Protein AF-0000000078806078 (afdb_homodimer)

Organism: NCBI:txid518634

Secondary structure (DSSP, 8-state):
---EEEEE--SHHHHHHHHHHHHTT-EEEEE-SSSTTHHHHHHTT-EE-SSHHHHHHT--SEEEE-S-GGGHHHHHHHHHHHHHT-TTPEEEE--S-HHHHHHHHHHTT-GGGB-EEEE----S--SGGG--GGGGTT-EEEEE--TT--HHHHHHHHHIIIIII--EEEEE-HHHHHHHHIIIIIHHHHHHHHHHHHHHT-TTHHHHHHH--HHHHHHHGGGGS-HHHHHHHHHHTHHHHHHHHHHHHHHHHHHHHHHHHT-HHHHHHHHHTTHHHHHHHHHHHHHHHTTTS---EEEEE--SSSHHHHHHHHHHTTEEEEEEEETTEEEEEE----/---EEEEE--SHHHHHHHHHHHHTT-EEEEE-SSSTTHHHHHHTT-EE-SSHHHHHHT--SEEEE-S-GGGHHHHHHHHHHHHHT-TTPEEEE--S-HHHHHHHHHHTT-GGGB-EEEE----S--SGGG--GGGGTT-EEEEE--TT--HHHHHHHHHIIIIII--EEEEE-HHHHHHHHIIIIIHHHHHHHHHHHHHHT-TTHHHHHHH--HHHHHHHGGGGS-HHHHHHHHHHTHHHHHHHHHHHHHHHHHHHHHHHHT-HHHHHHHHHTTHHHHHHHHHHHHHHHTTTS---EEEEE--SSSHHHHHHHHHHTTEEEEEEEETTEEEEEE----

InterPro domains:
  IPR003099 Prephenate dehydrogenase [PS51176] (3-289)
  IPR008927 6-phosphogluconate dehydrogenase-like, C-terminal domain superfamily [SSF48179] (173-280)
  IPR036291 NAD(P)-binding domain superfamily [SSF51735] (5-160)
  IPR046825 Prephenate dehydrogenase, dimerization domain [PF20463] (175-272)
  IPR046826 Prephenate dehydrogenase, nucleotide-binding domain [PF02153] (18-170)
  IPR050812 Prephenate/Arogenate Dehydrogenase [PTHR21363] (2-280)

Sequence (676 aa):
MVNTVGIIGLGLIGGSLARRLAERGIRVVAWNHRPHPYAQAEADGIFCKSTLAELMDAEPDVVVLCNPLKAMPAMLDSLAPLMVEHPRTTITDVGSVKGMVREQVEAAGLGECYVGAHPMAGNELSGWQAADPHLYDDALWAVTVDSATNYQRFLDVAALITKGVGNRLIVLDDETHDKAAAMISHMPHVVSTALINELSAYPDRNIAAALAAGCWRDMTRVALTDPNRTRAMVEEDALNVEALLRRMAKRLTDMADQLHDGDETDVIRFFAEGNPFRQYKSALTHASDGAAESLPERELTVPESGWQQTLLFSARRGEAIIGFVNPRQAIIQLRPAMMVNTVGIIGLGLIGGSLARRLAERGIRVVAWNHRPHPYAQAEADGIFCKSTLAELMDAEPDVVVLCNPLKAMPAMLDSLAPLMVEHPRTTITDVGSVKGMVREQVEAAGLGECYVGAHPMAGNELSGWQAADPHLYDDALWAVTVDSATNYQRFLDVAALITKGVGNRLIVLDDETHDKAAAMISHMPHVVSTALINELSAYPDRNIAAALAAGCWRDMTRVALTDPNRTRAMVEEDALNVEALLRRMAKRLTDMADQLHDGDETDVIRFFAEGNPFRQYKSALTHASDGAAESLPERELTVPESGWQQTLLFSARRGEAIIGFVNPRQAIIQLRPAM

Solvent-accessible surface area (backbone atoms only — not comparable to full-atom values): 34121 Å² total; per-residue (Å²): 136,64,60,30,37,28,36,36,22,50,27,31,70,29,26,11,49,49,45,35,25,27,75,65,70,33,46,34,33,30,34,48,96,62,68,80,53,44,68,61,38,43,72,60,58,34,45,69,33,94,40,70,66,58,40,54,70,67,59,26,44,36,35,36,43,40,58,58,74,88,51,41,61,62,51,41,60,66,43,41,71,56,42,71,79,39,77,78,36,26,38,36,34,51,51,86,48,45,51,66,50,50,52,47,37,42,73,48,69,43,45,75,42,41,36,47,30,25,58,51,54,83,70,81,68,62,36,43,88,55,34,38,45,70,56,48,64,81,24,46,26,46,31,33,52,60,94,74,44,40,66,68,49,45,49,50,54,48,35,38,38,25,64,48,62,55,22,35,32,34,40,36,38,32,66,62,45,36,48,30,42,22,65,34,41,45,37,50,45,52,52,16,36,51,50,42,30,53,43,55,71,36,91,61,32,30,43,27,61,68,56,44,42,70,64,34,48,38,40,35,51,70,47,62,34,63,45,68,59,51,49,50,57,35,62,73,44,31,70,53,28,27,56,50,29,44,51,50,18,47,53,33,39,50,49,24,50,30,55,73,68,63,39,62,66,62,50,52,48,59,58,49,54,24,45,54,48,47,52,33,52,53,49,47,53,50,54,58,69,54,53,84,53,75,70,54,69,49,77,42,79,46,50,94,70,65,36,67,60,54,41,30,52,40,20,56,65,23,32,31,37,54,44,62,84,44,99,47,28,35,32,30,36,54,46,80,55,106,135,65,60,30,37,29,36,36,22,51,28,30,70,29,27,12,48,48,43,34,25,28,74,64,71,33,46,35,33,28,32,48,96,61,68,81,54,43,69,62,38,43,73,60,58,35,46,71,34,95,39,70,67,59,40,55,72,68,59,28,43,36,35,37,42,40,57,58,74,87,50,40,62,64,50,42,58,65,42,41,72,57,42,72,78,38,76,78,36,25,38,34,33,49,51,86,48,45,51,66,49,50,53,49,37,43,74,47,70,43,46,73,40,40,37,46,30,25,60,52,53,84,72,80,68,64,36,42,89,57,34,40,46,70,60,47,65,81,26,46,25,46,31,31,50,59,96,73,44,40,65,67,48,46,50,50,53,50,36,37,39,26,65,48,61,54,22,35,34,35,41,33,37,33,66,61,44,36,48,30,40,23,66,36,41,45,38,49,45,52,53,16,36,50,51,41,29,53,43,55,70,36,93,60,31,31,43,28,60,68,57,43,42,70,65,35,50,39,38,34,50,70,46,62,33,62,46,68,59,52,48,50,57,37,61,72,44,32,71,54,27,27,56,50,28,44,52,51,18,48,53,32,39,53,50,22,50,31,56,73,70,64,38,61,67,61,48,53,48,59,59,49,54,24,46,56,49,47,52,31,53,53,49,46,53,51,54,56,70,53,47,87,52,74,70,54,69,47,78,41,80,46,52,95,69,65,35,67,60,54,41,30,52,39,19,58,64,24,32,31,36,54,44,60,84,45,99,46,29,34,32,30,36,55,46,80,53,106

Foldseek 3Di:
DFAEEEEEAQKQVRVLLLLLLVVLPHAYEYEYPDCVCVVVSVVSVHHYDDDPLVSCVVQGQEYEYEDDPVCLLVVLLRCLVSCVVRVNYAYEYADQADVVNLVSNVVSVNNARYKYKHWPFDDQDMTNVNHHNCSQVQIEMEIADDPRHDLVSVQSVQCCAQPRNVYWYFYYHRVVSLLVSLVPPLLLLVVLLVVVVVLVVDPVSVVVVVPDDDVNCVSNVSVPHDVVVSVVSCVSSVVSNVVVNVVVVVLVVVLVVCVVVVPPVVVVCSVCVCVVVVVQVVQQVVVVVVPPDAADKDKDFQDPPPSSVVRNVCVVQQWIFNAAPDSGITIIGHGRDD/DFAEEEEEAQKQVRVLLLLLLVVLPHAYEYEYPDCVCVVVSVVSVHHYDDDPLVSCVVQGQEYEYEDDPVCLLVVLLRCLVSCVVRVNYAYEYADQADPVNLVSNVVSVNNARYKYKHWPFDDQDMTNVNHHNCSQVQIEMEIADDPRHDLVSVQSVQCCAQPRNVYWYFYYHRVVSLLVSLVPPLLLLVVLLVVVVVLVVDPVSVVVVVPDDDVNCVSNVSVPHDVVVSVVSCVSSVVSNVVVNVVVVVLVVVLVVCVVVVPPVVNVCSVCVCVVVVVQVVQQVVVVVVPVDAADKDKDFQDPPPSSVVRNVCVVQQWIFNAAPDSGITIIGHGRDD

pLDDT: mean 95.49, std 6.5, range [48.84, 98.94]

Structure (mmCIF, N/CA/C/O backbone):
data_AF-0000000078806078-model_v1
#
loop_
_entity.id
_entity.type
_entity.pdbx_description
1 polymer 'Prephenate dehydrogenase'
#
loop_
_atom_site.group_PDB
_atom_site.id
_atom_site.type_symbol
_atom_site.label_atom_id
_atom_site.label_alt_id
_atom_site.label_comp_id
_atom_site.label_asym_id
_atom_site.label_entity_id
_atom_site.label_seq_id
_atom_site.pdbx_PDB_ins_code
_atom_site.Cartn_x
_atom_site.Cartn_y
_atom_site.Cartn_z
_atom_site.occupancy
_atom_site.B_iso_or_equiv
_atom_site.auth_seq_id
_atom_site.auth_comp_id
_atom_site.auth_asym_id
_atom_site.auth_atom_id
_atom_site.pdbx_PDB_model_num
ATOM 1 N N . MET A 1 1 ? -8.93 38.906 4.543 1 69.75 1 MET A N 1
ATOM 2 C CA . MET A 1 1 ? -8.328 38.688 3.232 1 69.75 1 MET A CA 1
ATOM 3 C C . MET A 1 1 ? -6.816 38.531 3.346 1 69.75 1 MET A C 1
ATOM 5 O O . MET A 1 1 ? -6.195 39.125 4.23 1 69.75 1 MET A O 1
ATOM 9 N N . VAL A 1 2 ? -6.27 37.438 2.75 1 86.44 2 VAL A N 1
ATOM 10 C CA . VAL A 1 2 ? -4.828 37.219 2.686 1 86.44 2 VAL A CA 1
ATOM 11 C C . VAL A 1 2 ? -4.289 37.75 1.358 1 86.44 2 VAL A C 1
ATOM 13 O O . VAL A 1 2 ? -4.609 37.219 0.294 1 86.44 2 VAL A O 1
ATOM 16 N N . ASN A 1 3 ? -3.521 38.875 1.432 1 93.44 3 ASN A N 1
ATOM 17 C CA . ASN A 1 3 ? -3.02 39.531 0.231 1 93.44 3 ASN A CA 1
ATOM 18 C C . ASN A 1 3 ? -1.561 39.156 -0.037 1 93.44 3 ASN A C 1
ATOM 20 O O . ASN A 1 3 ? -1.162 39 -1.188 1 93.44 3 ASN A O 1
ATOM 24 N N . THR A 1 4 ? -0.822 39.125 0.953 1 98.19 4 THR A N 1
ATOM 25 C CA . THR A 1 4 ? 0.595 38.781 0.856 1 98.19 4 THR A CA 1
ATOM 26 C C . THR A 1 4 ? 0.943 37.625 1.777 1 98.19 4 THR A C 1
ATOM 28 O O . THR A 1 4 ? 0.6 37.625 2.961 1 98.19 4 THR A O 1
ATOM 31 N N . VAL A 1 5 ? 1.578 36.594 1.198 1 98.88 5 VAL A N 1
ATOM 32 C CA . VAL A 1 5 ? 1.962 35.438 1.972 1 98.88 5 VAL A CA 1
ATOM 33 C C . VAL A 1 5 ? 3.48 35.281 1.944 1 98.88 5 VAL A C 1
ATOM 35 O O . VAL A 1 5 ? 4.102 35.375 0.884 1 98.88 5 VAL A O 1
ATOM 38 N N . GLY A 1 6 ? 4.086 35.188 3.09 1 98.81 6 GLY A N 1
ATOM 39 C CA . GLY A 1 6 ? 5.488 34.812 3.205 1 98.81 6 GLY A CA 1
ATOM 40 C C . GLY A 1 6 ? 5.699 33.312 3.326 1 98.81 6 GLY A C 1
ATOM 41 O O . GLY A 1 6 ? 5.008 32.625 4.098 1 98.81 6 GLY A O 1
ATOM 42 N N . ILE A 1 7 ? 6.637 32.781 2.545 1 98.88 7 ILE A N 1
ATOM 43 C CA . ILE A 1 7 ? 6.957 31.359 2.607 1 98.88 7 ILE A CA 1
ATOM 44 C C . ILE A 1 7 ? 8.43 31.172 2.984 1 98.88 7 ILE A C 1
ATOM 46 O O . ILE A 1 7 ? 9.312 31.719 2.318 1 98.88 7 ILE A O 1
ATOM 50 N N . ILE A 1 8 ? 8.648 30.453 4.016 1 98.69 8 ILE A N 1
ATOM 51 C CA . ILE A 1 8 ? 10.008 30.141 4.434 1 98.69 8 ILE A CA 1
ATOM 52 C C . ILE A 1 8 ? 10.312 28.672 4.109 1 98.69 8 ILE A C 1
ATOM 54 O O . ILE A 1 8 ? 9.812 27.766 4.781 1 98.69 8 ILE A O 1
ATOM 58 N N . GLY A 1 9 ? 11.156 28.453 3.154 1 98.19 9 GLY A N 1
ATOM 59 C CA . GLY A 1 9 ? 11.477 27.125 2.666 1 98.19 9 GLY A CA 1
ATOM 60 C C . GLY A 1 9 ? 10.789 26.797 1.354 1 98.19 9 GLY A C 1
ATOM 61 O O . GLY A 1 9 ? 9.57 26.688 1.299 1 98.19 9 GLY A O 1
ATOM 62 N N . LEU A 1 10 ? 11.617 26.625 0.344 1 98.25 10 LEU A N 1
ATOM 63 C CA . LEU A 1 10 ? 11.117 26.312 -0.99 1 98.25 10 LEU A CA 1
ATOM 64 C C . LEU A 1 10 ? 11.469 24.891 -1.392 1 98.25 10 LEU A C 1
ATOM 66 O O . LEU A 1 10 ? 12.078 24.672 -2.443 1 98.25 10 LEU A O 1
ATOM 70 N N . GLY A 1 11 ? 11.062 23.938 -0.568 1 96.31 11 GLY A N 1
ATOM 71 C CA . GLY A 1 11 ? 11.102 22.531 -0.921 1 96.31 11 GLY A CA 1
ATOM 72 C C . GLY A 1 11 ? 9.859 22.062 -1.66 1 96.31 11 GLY A C 1
ATOM 73 O O . GLY A 1 11 ? 9.211 22.859 -2.357 1 96.31 11 GLY A O 1
ATOM 74 N N . LEU A 1 12 ? 9.555 20.828 -1.534 1 95.38 12 LEU A N 1
ATOM 75 C CA . LEU A 1 12 ? 8.391 20.281 -2.219 1 95.38 12 LEU A CA 1
ATOM 76 C C . LEU A 1 12 ? 7.109 20.969 -1.753 1 95.38 12 LEU A C 1
ATOM 78 O O . LEU A 1 12 ? 6.359 21.5 -2.566 1 95.38 12 LEU A O 1
ATOM 82 N N . ILE A 1 13 ? 6.887 20.969 -0.415 1 96.75 13 ILE A N 1
ATOM 83 C CA . ILE A 1 13 ? 5.641 21.484 0.146 1 96.75 13 ILE A CA 1
ATOM 84 C C . ILE A 1 13 ? 5.598 23 0.001 1 96.75 13 ILE A C 1
ATOM 86 O O . ILE A 1 13 ? 4.648 23.562 -0.564 1 96.75 13 ILE A O 1
ATOM 90 N N . GLY A 1 14 ? 6.68 23.656 0.417 1 98.25 14 GLY A N 1
ATOM 91 C CA . GLY A 1 14 ? 6.723 25.109 0.353 1 98.25 14 GLY A CA 1
ATOM 92 C C . GLY A 1 14 ? 6.758 25.641 -1.067 1 98.25 14 GLY A C 1
ATOM 93 O O . GLY A 1 14 ? 6.121 26.656 -1.372 1 98.25 14 GLY A O 1
ATOM 94 N N . GLY A 1 15 ? 7.527 24.953 -1.888 1 98.56 15 GLY A N 1
ATOM 95 C CA . GLY A 1 15 ? 7.57 25.344 -3.287 1 98.56 15 GLY A CA 1
ATOM 96 C C . GLY A 1 15 ? 6.246 25.172 -4 1 98.56 15 GLY A C 1
ATOM 97 O O . GLY A 1 15 ? 5.828 26.031 -4.773 1 98.56 15 GLY A O 1
ATOM 98 N N . SER A 1 16 ? 5.574 24.094 -3.742 1 98.69 16 SER A N 1
ATOM 99 C CA . SER A 1 16 ? 4.262 23.859 -4.332 1 98.69 16 SER A CA 1
ATOM 100 C C . SER A 1 16 ? 3.25 24.891 -3.871 1 98.69 16 SER A C 1
ATOM 102 O O . SER A 1 16 ? 2.441 25.375 -4.668 1 98.69 16 SER A O 1
ATOM 104 N N . LEU A 1 17 ? 3.34 25.219 -2.639 1 98.69 17 LEU A N 1
ATOM 105 C CA . LEU A 1 17 ? 2.441 26.219 -2.07 1 98.69 17 LEU A CA 1
ATOM 106 C C . LEU A 1 17 ? 2.691 27.594 -2.691 1 98.69 17 LEU A C 1
ATOM 108 O O . LEU A 1 17 ? 1.747 28.297 -3.068 1 98.69 17 LEU A O 1
ATOM 112 N N . ALA A 1 18 ? 3.932 27.969 -2.793 1 98.81 18 ALA A N 1
ATOM 113 C CA . ALA A 1 18 ? 4.309 29.25 -3.385 1 98.81 18 ALA A CA 1
ATOM 114 C C . ALA A 1 18 ? 3.777 29.375 -4.809 1 98.81 18 ALA A C 1
ATOM 116 O O . ALA A 1 18 ? 3.166 30.391 -5.164 1 98.81 18 ALA A O 1
ATOM 117 N N . ARG A 1 19 ? 3.975 28.344 -5.535 1 98.62 19 ARG A N 1
ATOM 118 C CA . ARG A 1 19 ? 3.52 28.344 -6.922 1 98.62 19 ARG A CA 1
ATOM 119 C C . ARG A 1 19 ? 1.999 28.422 -7 1 98.62 19 ARG A C 1
ATOM 121 O O . ARG A 1 19 ? 1.449 29.156 -7.82 1 98.62 19 ARG A O 1
ATOM 128 N N . ARG A 1 20 ? 1.327 27.641 -6.164 1 98.44 20 ARG A N 1
ATOM 129 C CA . ARG A 1 20 ? -0.131 27.625 -6.141 1 98.44 20 ARG A CA 1
ATOM 130 C C . ARG A 1 20 ? -0.693 29 -5.832 1 98.44 20 ARG A C 1
ATOM 132 O O . ARG A 1 20 ? -1.618 29.469 -6.504 1 98.44 20 ARG A O 1
ATOM 139 N N . LEU A 1 21 ? -0.176 29.625 -4.887 1 98.62 21 LEU A N 1
ATOM 140 C CA . LEU A 1 21 ? -0.633 30.953 -4.473 1 98.62 21 LEU A CA 1
ATOM 141 C C . LEU A 1 21 ? -0.35 31.984 -5.559 1 98.62 21 LEU A C 1
ATOM 143 O O . LEU A 1 21 ? -1.216 32.781 -5.887 1 98.62 21 LEU A O 1
ATOM 147 N N . ALA A 1 22 ? 0.85 31.938 -6.109 1 98.38 22 ALA A N 1
ATOM 148 C CA . ALA A 1 22 ? 1.218 32.875 -7.172 1 98.38 22 ALA A CA 1
ATOM 149 C C . ALA A 1 22 ? 0.294 32.719 -8.375 1 98.38 22 ALA A C 1
ATOM 151 O O . ALA A 1 22 ? -0.169 33.719 -8.938 1 98.38 22 ALA A O 1
ATOM 152 N N . GLU A 1 23 ? 0.032 31.484 -8.719 1 97.62 23 GLU A N 1
ATOM 153 C CA . GLU A 1 23 ? -0.855 31.219 -9.844 1 97.62 23 GLU A CA 1
ATOM 154 C C . GLU A 1 23 ? -2.256 31.766 -9.594 1 97.62 23 GLU A C 1
ATOM 156 O O . GLU A 1 23 ? -2.975 32.094 -10.531 1 97.62 23 GLU A O 1
ATOM 161 N N . ARG A 1 24 ? -2.584 31.891 -8.391 1 97.19 24 ARG A N 1
ATOM 162 C CA . ARG A 1 24 ? -3.93 32.312 -8.031 1 97.19 24 ARG A CA 1
ATOM 163 C C . ARG A 1 24 ? -3.965 33.812 -7.77 1 97.19 24 ARG A C 1
ATOM 165 O O . ARG A 1 24 ? -4.973 34.344 -7.301 1 97.19 24 ARG A O 1
ATOM 172 N N . GLY A 1 25 ? -2.881 34.5 -7.965 1 97.06 25 GLY A N 1
ATOM 173 C CA . GLY A 1 25 ? -2.84 35.938 -7.945 1 97.06 25 GLY A CA 1
ATOM 174 C C . GLY A 1 25 ? -2.488 36.5 -6.586 1 97.06 25 GLY A C 1
ATOM 175 O O . GLY A 1 25 ? -2.641 37.719 -6.352 1 97.06 25 GLY A O 1
ATOM 176 N N . ILE A 1 26 ? -2.061 35.656 -5.672 1 98.12 26 ILE A N 1
ATOM 177 C CA . ILE A 1 26 ? -1.649 36.094 -4.348 1 98.12 26 ILE A CA 1
ATOM 178 C C . ILE A 1 26 ? -0.17 36.469 -4.363 1 98.12 26 ILE A C 1
ATOM 180 O O . ILE A 1 26 ? 0.65 35.781 -4.953 1 98.12 26 ILE A O 1
ATOM 184 N N . ARG A 1 27 ? 0.181 37.594 -3.773 1 98.56 27 ARG A N 1
ATOM 185 C CA . ARG A 1 27 ? 1.579 38 -3.676 1 98.56 27 ARG A CA 1
ATOM 186 C C . ARG A 1 27 ? 2.348 37.094 -2.721 1 98.56 27 ARG A C 1
ATOM 188 O O . ARG A 1 27 ? 1.972 36.969 -1.554 1 98.56 27 ARG A O 1
ATOM 195 N N . VAL A 1 28 ? 3.398 36.5 -3.25 1 98.88 28 VAL A N 1
ATOM 196 C CA . VAL A 1 28 ? 4.199 35.594 -2.443 1 98.88 28 VAL A CA 1
ATOM 197 C C . VAL A 1 28 ? 5.617 36.125 -2.293 1 98.88 28 VAL A C 1
ATOM 199 O O . VAL A 1 28 ? 6.285 36.438 -3.287 1 98.88 28 VAL A O 1
ATOM 202 N N . VAL A 1 29 ? 6.066 36.312 -1.103 1 98.88 29 VAL A N 1
ATOM 203 C CA . VAL A 1 29 ? 7.457 36.594 -0.777 1 98.88 29 VAL A CA 1
ATOM 204 C C . VAL A 1 29 ? 8.094 35.406 -0.092 1 98.88 29 VAL A C 1
ATOM 206 O O . VAL A 1 29 ? 7.488 34.781 0.795 1 98.88 29 VAL A O 1
ATOM 209 N N . ALA A 1 30 ? 9.32 35 -0.555 1 98.88 30 ALA A N 1
ATOM 210 C CA . ALA A 1 30 ? 9.844 33.719 -0.075 1 98.88 30 ALA A CA 1
ATOM 211 C C . ALA A 1 30 ? 11.32 33.844 0.316 1 98.88 30 ALA A C 1
ATOM 213 O O . ALA A 1 30 ? 12.047 34.688 -0.23 1 98.88 30 ALA A O 1
ATOM 214 N N . TRP A 1 31 ? 11.688 33.062 1.255 1 98.62 31 TRP A N 1
ATOM 215 C CA . TRP A 1 31 ? 13.078 32.875 1.652 1 98.62 31 TRP A CA 1
ATOM 216 C C . TRP A 1 31 ? 13.422 31.391 1.708 1 98.62 31 TRP A C 1
ATOM 218 O O . TRP A 1 31 ? 12.617 30.578 2.162 1 98.62 31 TRP A O 1
ATOM 228 N N . ASN A 1 32 ? 14.531 31.062 1.241 1 98.25 32 ASN A N 1
ATOM 229 C CA . ASN A 1 32 ? 15.078 29.703 1.3 1 98.25 32 ASN A CA 1
ATOM 230 C C . ASN A 1 32 ? 16.516 29.703 1.785 1 98.25 32 ASN A C 1
ATOM 232 O O . ASN A 1 32 ? 17.281 30.625 1.48 1 98.25 32 ASN A O 1
ATOM 236 N N . HIS A 1 33 ? 16.922 28.641 2.457 1 95.25 33 HIS A N 1
ATOM 237 C CA . HIS A 1 33 ? 18.25 28.578 3.035 1 95.25 33 HIS A CA 1
ATOM 238 C C . HIS A 1 33 ? 19.328 28.578 1.95 1 95.25 33 HIS A C 1
ATOM 240 O O . HIS A 1 33 ? 20.438 29.047 2.172 1 95.25 33 HIS A O 1
ATOM 246 N N . ARG A 1 34 ? 19.062 27.875 0.807 1 93 34 ARG A N 1
ATOM 247 C CA . ARG A 1 34 ? 19.938 27.922 -0.367 1 93 34 ARG A CA 1
ATOM 248 C C . ARG A 1 34 ? 19.219 28.562 -1.551 1 93 34 ARG A C 1
ATOM 250 O O . ARG A 1 34 ? 18.047 28.281 -1.806 1 93 34 ARG A O 1
ATOM 257 N N . PRO A 1 35 ? 19.906 29.359 -2.277 1 95 35 PRO A N 1
ATOM 258 C CA . PRO A 1 35 ? 19.219 30.188 -3.279 1 95 35 PRO A CA 1
ATOM 259 C C . PRO A 1 35 ? 18.969 29.438 -4.586 1 95 35 PRO A C 1
ATOM 261 O O . PRO A 1 35 ? 18.438 30.016 -5.535 1 95 35 PRO A O 1
ATOM 264 N N . HIS A 1 36 ? 19.172 28.234 -4.664 1 94.81 36 HIS A N 1
ATOM 265 C CA . HIS A 1 36 ? 19.125 27.484 -5.914 1 94.81 36 HIS A CA 1
ATOM 266 C C . HIS A 1 36 ? 17.734 27.531 -6.531 1 94.81 36 HIS A C 1
ATOM 268 O O . HIS A 1 36 ? 17.594 27.531 -7.758 1 94.81 36 HIS A O 1
ATOM 274 N N . PRO A 1 37 ? 16.656 27.672 -5.77 1 96.69 37 PRO A N 1
ATOM 275 C CA . PRO A 1 37 ? 15.336 27.734 -6.398 1 96.69 37 PRO A CA 1
ATOM 276 C C . PRO A 1 37 ? 15.008 29.109 -6.98 1 96.69 37 PRO A C 1
ATOM 278 O O . PRO A 1 37 ? 14.031 29.25 -7.711 1 96.69 37 PRO A O 1
ATOM 281 N N . TYR A 1 38 ? 15.789 30.141 -6.684 1 97.88 38 TYR A N 1
ATOM 282 C CA . TYR A 1 38 ? 15.352 31.531 -6.801 1 97.88 38 TYR A CA 1
ATOM 283 C C . TYR A 1 38 ? 15.125 31.906 -8.258 1 97.88 38 TYR A C 1
ATOM 285 O O . TYR A 1 38 ? 14.133 32.562 -8.586 1 97.88 38 TYR A O 1
ATOM 293 N N . ALA A 1 39 ? 16.016 31.5 -9.117 1 97.31 39 ALA A N 1
ATOM 294 C CA . ALA A 1 39 ? 15.875 31.875 -10.523 1 97.31 39 ALA A CA 1
ATOM 295 C C . ALA A 1 39 ? 14.539 31.406 -11.086 1 97.31 39 ALA A C 1
ATOM 297 O O . ALA A 1 39 ? 13.773 32.219 -11.625 1 97.31 39 ALA A O 1
ATOM 298 N N . GLN A 1 40 ? 14.25 30.219 -10.883 1 97.69 40 GLN A N 1
ATOM 299 C CA . GLN A 1 40 ? 12.992 29.672 -11.391 1 97.69 40 GLN A CA 1
ATOM 300 C C . GLN A 1 40 ? 11.805 30.219 -10.609 1 97.69 40 GLN A C 1
ATOM 302 O O . GLN A 1 40 ? 10.742 30.469 -11.18 1 97.69 40 GLN A O 1
ATOM 307 N N . ALA A 1 41 ? 11.961 30.375 -9.305 1 98.5 41 ALA A N 1
ATOM 308 C CA . ALA A 1 41 ? 10.875 30.891 -8.469 1 98.5 41 ALA A CA 1
ATOM 309 C C . ALA A 1 41 ? 10.469 32.281 -8.906 1 98.5 41 ALA A C 1
ATOM 311 O O . ALA A 1 41 ? 9.281 32.594 -8.992 1 98.5 41 ALA A O 1
ATOM 312 N N . GLU A 1 42 ? 11.422 33.094 -9.188 1 98.25 42 GLU A N 1
ATOM 313 C CA . GLU A 1 42 ? 11.148 34.469 -9.641 1 98.25 42 GLU A CA 1
ATOM 314 C C . GLU A 1 42 ? 10.469 34.469 -11 1 98.25 42 GLU A C 1
ATOM 316 O O . GLU A 1 42 ? 9.57 35.281 -11.258 1 98.25 42 GLU A O 1
ATOM 321 N N . ALA A 1 43 ? 10.891 33.531 -11.82 1 97.62 43 ALA A N 1
ATOM 322 C CA . ALA A 1 43 ? 10.234 33.375 -13.117 1 97.62 43 ALA A CA 1
ATOM 323 C C . ALA A 1 43 ? 8.773 32.969 -12.945 1 97.62 43 ALA A C 1
ATOM 325 O O . ALA A 1 43 ? 7.93 33.312 -13.773 1 97.62 43 ALA A O 1
ATOM 326 N N . ASP A 1 44 ? 8.469 32.344 -11.844 1 97.12 44 ASP A N 1
ATOM 327 C CA . ASP A 1 44 ? 7.117 31.859 -11.555 1 97.12 44 ASP A CA 1
ATOM 328 C C . ASP A 1 44 ? 6.305 32.938 -10.828 1 97.12 44 ASP A C 1
ATOM 330 O O . ASP A 1 44 ? 5.168 32.688 -10.414 1 97.12 44 ASP A O 1
ATOM 334 N N . GLY A 1 45 ? 6.902 34.062 -10.609 1 98.12 45 GLY A N 1
ATOM 335 C CA . GLY A 1 45 ? 6.172 35.188 -10.016 1 98.12 45 GLY A CA 1
ATOM 336 C C . GLY A 1 45 ? 6.332 35.25 -8.508 1 98.12 45 GLY A C 1
ATOM 337 O O . GLY A 1 45 ? 5.57 35.969 -7.832 1 98.12 45 GLY A O 1
ATOM 338 N N . ILE A 1 46 ? 7.254 34.562 -7.941 1 98.69 46 ILE A N 1
ATOM 339 C CA . ILE A 1 46 ? 7.531 34.562 -6.512 1 98.69 46 ILE A CA 1
ATOM 340 C C . ILE A 1 46 ? 8.648 35.562 -6.203 1 98.69 46 ILE A C 1
ATOM 342 O O . ILE A 1 46 ? 9.672 35.562 -6.887 1 98.69 46 ILE A O 1
ATOM 346 N N . PHE A 1 47 ? 8.469 36.375 -5.234 1 98.75 47 PHE A N 1
ATOM 347 C CA . PHE A 1 47 ? 9.469 37.375 -4.859 1 98.75 47 PHE A CA 1
ATOM 348 C C . PHE A 1 47 ? 10.422 36.812 -3.814 1 98.75 47 PHE A C 1
ATOM 350 O O . PHE A 1 47 ? 10.109 36.781 -2.623 1 98.75 47 PHE A O 1
ATOM 357 N N . CYS A 1 48 ? 11.594 36.469 -4.277 1 98.62 48 CYS A N 1
ATOM 358 C CA . CYS A 1 48 ? 12.57 35.844 -3.395 1 98.62 48 CYS A CA 1
ATOM 359 C C . CYS A 1 48 ? 13.422 36.875 -2.678 1 98.62 48 CYS A C 1
ATOM 361 O O . CYS A 1 48 ? 13.805 37.875 -3.271 1 98.62 48 CYS A O 1
ATOM 363 N N . LYS A 1 49 ? 13.594 36.594 -1.422 1 98.5 49 LYS A N 1
ATOM 364 C CA . LYS A 1 49 ? 14.367 37.5 -0.587 1 98.5 49 LYS A CA 1
ATOM 365 C C . LYS A 1 49 ? 15.625 36.844 -0.047 1 98.5 49 LYS A C 1
ATOM 367 O O . LYS A 1 49 ? 15.625 35.625 0.225 1 98.5 49 LYS A O 1
ATOM 372 N N . SER A 1 50 ? 16.641 37.625 0.249 1 97.38 50 SER A N 1
ATOM 373 C CA . SER A 1 50 ? 17.938 37.094 0.657 1 97.38 50 SER A CA 1
ATOM 374 C C . SER A 1 50 ? 17.984 36.875 2.164 1 97.38 50 SER A C 1
ATOM 376 O O . SER A 1 50 ? 18.797 36.062 2.65 1 97.38 50 SER A O 1
ATOM 378 N N . THR A 1 51 ? 17.156 37.656 2.846 1 97.75 51 THR A N 1
ATOM 379 C CA . THR A 1 51 ? 17.141 37.5 4.297 1 97.75 51 THR A CA 1
ATOM 380 C C . THR A 1 51 ? 15.711 37.438 4.82 1 97.75 51 THR A C 1
ATOM 382 O O . THR A 1 51 ? 14.773 37.844 4.141 1 97.75 51 THR A O 1
ATOM 385 N N . LEU A 1 52 ? 15.586 36.906 6.023 1 98.12 52 LEU A N 1
ATOM 386 C CA . LEU A 1 52 ? 14.289 36.844 6.688 1 98.12 52 LEU A CA 1
ATOM 387 C C . LEU A 1 52 ? 13.781 38.281 6.965 1 98.12 52 LEU A C 1
ATOM 389 O O . LEU A 1 52 ? 12.578 38.531 6.887 1 98.12 52 LEU A O 1
ATOM 393 N N . ALA A 1 53 ? 14.68 39.125 7.289 1 98.06 53 ALA A N 1
ATOM 394 C CA . ALA A 1 53 ? 14.305 40.531 7.543 1 98.06 53 ALA A CA 1
ATOM 395 C C . ALA A 1 53 ? 13.648 41.156 6.316 1 98.06 53 ALA A C 1
ATOM 397 O O . ALA A 1 53 ? 12.625 41.844 6.434 1 98.06 53 ALA A O 1
ATOM 398 N N . GLU A 1 54 ? 14.242 40.906 5.16 1 98.25 54 GLU A N 1
ATOM 399 C CA . GLU A 1 54 ? 13.672 41.406 3.918 1 98.25 54 GLU A CA 1
ATOM 400 C C . GLU A 1 54 ? 12.297 40.812 3.654 1 98.25 54 GLU A C 1
ATOM 402 O O . GLU A 1 54 ? 11.398 41.5 3.166 1 98.25 54 GLU A O 1
ATOM 407 N N . LEU A 1 55 ? 12.156 39.531 3.916 1 98.5 55 LEU A N 1
ATOM 408 C CA . LEU A 1 55 ? 10.859 38.875 3.773 1 98.5 55 LEU A CA 1
ATOM 409 C C . LEU A 1 55 ? 9.812 39.562 4.656 1 98.5 55 LEU A C 1
ATOM 411 O O . LEU A 1 55 ? 8.719 39.875 4.195 1 98.5 55 LEU A O 1
ATOM 415 N N . MET A 1 56 ? 10.156 39.844 5.898 1 98.31 56 MET A N 1
ATOM 416 C CA . MET A 1 56 ? 9.219 40.438 6.859 1 98.31 56 MET A CA 1
ATOM 417 C C . MET A 1 56 ? 8.906 41.875 6.512 1 98.31 56 MET A C 1
ATOM 419 O O . MET A 1 56 ? 7.805 42.375 6.789 1 98.31 56 MET A O 1
ATOM 423 N N . ASP A 1 57 ? 9.883 42.531 5.855 1 97.69 57 ASP A N 1
ATOM 424 C CA . ASP A 1 57 ? 9.68 43.906 5.441 1 97.69 57 ASP A CA 1
ATOM 425 C C . ASP A 1 57 ? 8.539 44.031 4.426 1 97.69 57 ASP A C 1
ATOM 427 O O . ASP A 1 57 ? 7.969 45.094 4.238 1 97.69 57 ASP A O 1
ATOM 431 N N . ALA A 1 58 ? 8.219 42.938 3.801 1 97.5 58 ALA A N 1
ATOM 432 C CA . ALA A 1 58 ? 7.121 42.938 2.84 1 97.5 58 ALA A CA 1
ATOM 433 C C . ALA A 1 58 ? 5.77 42.875 3.553 1 97.5 58 ALA A C 1
ATOM 435 O O . ALA A 1 58 ? 4.723 42.906 2.906 1 97.5 58 ALA A O 1
ATOM 436 N N . GLU A 1 59 ? 5.727 42.719 4.82 1 96.62 59 GLU A N 1
ATOM 437 C CA . GLU A 1 59 ? 4.551 42.75 5.684 1 96.62 59 GLU A CA 1
ATOM 438 C C . GLU A 1 59 ? 3.541 41.688 5.27 1 96.62 59 GLU A C 1
ATOM 440 O O . GLU A 1 59 ? 2.367 41.969 5.043 1 96.62 59 GLU A O 1
ATOM 445 N N . PRO A 1 60 ? 4.02 40.438 5.219 1 98.31 60 PRO A N 1
ATOM 446 C CA . PRO A 1 60 ? 3.064 39.375 4.895 1 98.31 60 PRO A CA 1
ATOM 447 C C . PRO A 1 60 ? 1.94 39.25 5.922 1 98.31 60 PRO A C 1
ATOM 449 O O . PRO A 1 60 ? 2.17 39.438 7.117 1 98.31 60 PRO A O 1
ATOM 452 N N . ASP A 1 61 ? 0.721 38.938 5.406 1 98.31 61 ASP A N 1
ATOM 453 C CA . ASP A 1 61 ? -0.398 38.656 6.297 1 98.31 61 ASP A CA 1
ATOM 454 C C . ASP A 1 61 ? -0.158 37.375 7.074 1 98.31 61 ASP A C 1
ATOM 456 O O . ASP A 1 61 ? -0.468 37.281 8.266 1 98.31 61 ASP A O 1
ATOM 460 N N . VAL A 1 62 ? 0.353 36.375 6.418 1 98.75 62 VAL A N 1
ATOM 461 C CA . VAL A 1 62 ? 0.675 35.062 6.977 1 98.75 62 VAL A CA 1
ATOM 462 C C . VAL A 1 62 ? 2.072 34.656 6.531 1 98.75 62 VAL A C 1
ATOM 464 O O . VAL A 1 62 ? 2.438 34.812 5.363 1 98.75 62 VAL A O 1
ATOM 467 N N . VAL A 1 63 ? 2.855 34.219 7.434 1 98.81 63 VAL A N 1
ATOM 468 C CA . VAL A 1 63 ? 4.129 33.562 7.145 1 98.81 63 VAL A CA 1
ATOM 469 C C . VAL A 1 63 ? 4 32.062 7.367 1 98.81 63 VAL A C 1
ATOM 471 O O . VAL A 1 63 ? 3.588 31.609 8.445 1 98.81 63 VAL A O 1
ATOM 474 N N . VAL A 1 64 ? 4.34 31.266 6.352 1 98.94 64 VAL A N 1
ATOM 475 C CA . VAL A 1 64 ? 4.242 29.812 6.426 1 98.94 64 VAL A CA 1
ATOM 476 C C . VAL A 1 64 ? 5.637 29.219 6.562 1 98.94 64 VAL A C 1
ATOM 478 O O . VAL A 1 64 ? 6.477 29.359 5.668 1 98.94 64 VAL A O 1
ATOM 481 N N . LEU A 1 65 ? 5.871 28.594 7.664 1 98.81 65 LEU A N 1
ATOM 482 C CA . LEU A 1 65 ? 7.129 27.891 7.883 1 98.81 65 LEU A CA 1
ATOM 483 C C . LEU A 1 65 ? 7.109 26.531 7.215 1 98.81 65 LEU A C 1
ATOM 485 O O . LEU A 1 65 ? 6.363 25.641 7.633 1 98.81 65 LEU A O 1
ATOM 489 N N . CYS A 1 66 ? 7.945 26.344 6.227 1 98.06 66 CYS A N 1
ATOM 490 C CA . CYS A 1 66 ? 7.969 25.109 5.445 1 98.06 66 CYS A CA 1
ATOM 491 C C . CYS A 1 66 ? 9.32 24.422 5.551 1 98.06 66 CYS A C 1
ATOM 493 O O . CYS A 1 66 ? 9.656 23.562 4.727 1 98.06 66 CYS A O 1
ATOM 495 N N . ASN A 1 67 ? 10.203 24.859 6.461 1 95.56 67 ASN A N 1
ATOM 496 C CA . ASN A 1 67 ? 11.5 24.219 6.695 1 95.56 67 ASN A CA 1
ATOM 497 C C . ASN A 1 67 ? 11.344 22.875 7.387 1 95.56 67 ASN A C 1
ATOM 499 O O . ASN A 1 67 ? 10.305 22.594 7.992 1 95.56 67 ASN A O 1
ATOM 503 N N . PRO A 1 68 ? 12.328 21.984 7.301 1 92.31 68 PRO A N 1
ATOM 504 C CA . PRO A 1 68 ? 12.289 20.734 8.062 1 92.31 68 PRO A CA 1
ATOM 505 C C . PRO A 1 68 ? 12.141 20.969 9.562 1 92.31 68 PRO A C 1
ATOM 507 O O . PRO A 1 68 ? 12.648 21.953 10.094 1 92.31 68 PRO A O 1
ATOM 510 N N . LEU A 1 69 ? 11.484 20.078 10.203 1 93.25 69 LEU A N 1
ATOM 511 C CA . LEU A 1 69 ? 11.195 20.219 11.625 1 93.25 69 LEU A CA 1
ATOM 512 C C . LEU A 1 69 ? 12.477 20.328 12.438 1 93.25 69 LEU A C 1
ATOM 514 O O . LEU A 1 69 ? 12.523 21.031 13.453 1 93.25 69 LEU A O 1
ATOM 518 N N . LYS A 1 70 ? 13.508 19.688 11.953 1 90.31 70 LYS A N 1
ATOM 519 C CA . LYS A 1 70 ? 14.789 19.734 12.648 1 90.31 70 LYS A CA 1
ATOM 520 C C . LYS A 1 70 ? 15.328 21.156 12.703 1 90.31 70 LYS A C 1
ATOM 522 O O . LYS A 1 70 ? 16.016 21.531 13.656 1 90.31 70 LYS A O 1
ATOM 527 N N . ALA A 1 71 ? 14.992 21.969 11.781 1 94.56 71 ALA A N 1
ATOM 528 C CA . ALA A 1 71 ? 15.508 23.328 11.672 1 94.56 71 ALA A CA 1
ATOM 529 C C . ALA A 1 71 ? 14.555 24.328 12.328 1 94.56 71 ALA A C 1
ATOM 531 O O . ALA A 1 71 ? 14.852 25.516 12.406 1 94.56 71 ALA A O 1
ATOM 532 N N . MET A 1 72 ? 13.453 23.875 12.898 1 97.06 72 MET A N 1
ATOM 533 C CA . MET A 1 72 ? 12.367 24.734 13.344 1 97.06 72 MET A CA 1
ATOM 534 C C . MET A 1 72 ? 12.82 25.625 14.508 1 97.06 72 MET A C 1
ATOM 536 O O . MET A 1 72 ? 12.633 26.828 14.477 1 97.06 72 MET A O 1
ATOM 540 N N . PRO A 1 73 ? 13.516 25.094 15.484 1 97.38 73 PRO A N 1
ATOM 541 C CA . PRO A 1 73 ? 13.914 25.953 16.609 1 97.38 73 PRO A CA 1
ATOM 542 C C . PRO A 1 73 ? 14.797 27.109 16.172 1 97.38 73 PRO A C 1
ATOM 544 O O . PRO A 1 73 ? 14.562 28.25 16.562 1 97.38 73 PRO A O 1
ATOM 547 N N . ALA A 1 74 ? 15.75 26.797 15.305 1 97.69 74 ALA A N 1
ATOM 548 C CA . ALA A 1 74 ? 16.641 27.844 14.82 1 97.69 74 ALA A CA 1
ATOM 549 C C . ALA A 1 74 ? 15.898 28.875 13.984 1 97.69 74 ALA A C 1
ATOM 551 O O . ALA A 1 74 ? 16.172 30.062 14.062 1 97.69 74 ALA A O 1
ATOM 552 N N . MET A 1 75 ? 15 28.406 13.188 1 98.12 75 MET A N 1
ATOM 553 C CA . MET A 1 75 ? 14.188 29.297 12.352 1 98.12 75 MET A CA 1
ATOM 554 C C . MET A 1 75 ? 13.344 30.234 13.219 1 98.12 75 MET A C 1
ATOM 556 O O . MET A 1 75 ? 13.289 31.438 12.961 1 98.12 75 MET A O 1
ATOM 560 N N . LEU A 1 76 ? 12.742 29.719 14.258 1 98.5 76 LEU A N 1
ATOM 561 C CA . LEU A 1 76 ? 11.898 30.5 15.164 1 98.5 76 LEU A CA 1
ATOM 562 C C . LEU A 1 76 ? 12.727 31.531 15.922 1 98.5 76 LEU A C 1
ATOM 564 O O . LEU A 1 76 ? 12.297 32.656 16.094 1 98.5 76 LEU A O 1
ATOM 568 N N . ASP A 1 77 ? 13.906 31.125 16.312 1 97.75 77 ASP A N 1
ATOM 569 C CA . ASP A 1 77 ? 14.805 32.062 17 1 97.75 77 ASP A CA 1
ATOM 570 C C . ASP A 1 77 ? 15.156 33.25 16.109 1 97.75 77 ASP A C 1
ATOM 572 O O . ASP A 1 77 ? 15.242 34.375 16.594 1 97.75 77 ASP A O 1
ATOM 576 N N . SER A 1 78 ? 15.305 32.969 14.867 1 97.44 78 SER A N 1
ATOM 577 C CA . SER A 1 78 ? 15.648 34 13.906 1 97.44 78 SER A CA 1
ATOM 578 C C . SER A 1 78 ? 14.453 34.906 13.625 1 97.44 78 SER A C 1
ATOM 580 O O . SER A 1 78 ? 14.617 36.094 13.375 1 97.44 78 SER A O 1
ATOM 582 N N . LEU A 1 79 ? 13.297 34.406 13.672 1 97.75 79 LEU A N 1
ATOM 583 C CA . LEU A 1 79 ? 12.078 35.125 13.297 1 97.75 79 LEU A CA 1
ATOM 584 C C . LEU A 1 79 ? 11.562 35.938 14.461 1 97.75 79 LEU A C 1
ATOM 586 O O . LEU A 1 79 ? 10.961 37 14.25 1 97.75 79 LEU A O 1
ATOM 590 N N . ALA A 1 80 ? 11.75 35.531 15.68 1 97.75 80 ALA A N 1
ATOM 591 C CA . ALA A 1 80 ? 11.141 36.094 16.891 1 97.75 80 ALA A CA 1
ATOM 592 C C . ALA A 1 80 ? 11.398 37.594 16.984 1 97.75 80 ALA A C 1
ATOM 594 O O . ALA A 1 80 ? 10.453 38.375 17.125 1 97.75 80 ALA A O 1
ATOM 595 N N . PRO A 1 81 ? 12.672 38.031 16.797 1 97.44 81 PRO A N 1
ATOM 596 C CA . PRO A 1 81 ? 12.906 39.5 16.891 1 97.44 81 PRO A CA 1
ATOM 597 C C . PRO A 1 81 ? 12.242 40.281 15.758 1 97.44 81 PRO A C 1
ATOM 599 O O . PRO A 1 81 ? 11.852 41.438 15.945 1 97.44 81 PRO A O 1
ATOM 602 N N . LEU A 1 82 ? 12.094 39.688 14.625 1 97.75 82 LEU A N 1
ATOM 603 C CA . LEU A 1 82 ? 11.484 40.344 13.469 1 97.75 82 LEU A CA 1
ATOM 604 C C . LEU A 1 82 ? 9.984 40.5 13.672 1 97.75 82 LEU A C 1
ATOM 606 O O . LEU A 1 82 ? 9.391 41.469 13.219 1 97.75 82 LEU A O 1
ATOM 610 N N . MET A 1 83 ? 9.375 39.562 14.352 1 97 83 MET A N 1
ATOM 611 C CA . MET A 1 83 ? 7.93 39.531 14.547 1 97 83 MET A CA 1
ATOM 612 C C . MET A 1 83 ? 7.492 40.656 15.469 1 97 83 MET A C 1
ATOM 614 O O . MET A 1 83 ? 6.359 41.156 15.375 1 97 83 MET A O 1
ATOM 618 N N . VAL A 1 84 ? 8.367 41.094 16.312 1 94.94 84 VAL A N 1
ATOM 619 C CA . VAL A 1 84 ? 8.062 42.219 17.219 1 94.94 84 VAL A CA 1
ATOM 620 C C . VAL A 1 84 ? 7.711 43.469 16.391 1 94.94 84 VAL A C 1
ATOM 622 O O . VAL A 1 84 ? 6.82 44.219 16.781 1 94.94 84 VAL A O 1
ATOM 625 N N . GLU A 1 85 ? 8.383 43.562 15.305 1 95 85 GLU A N 1
ATOM 626 C CA . GLU A 1 85 ? 8.188 44.75 14.461 1 95 85 GLU A CA 1
ATOM 627 C C . GLU A 1 85 ? 6.977 44.562 13.539 1 95 85 GLU A C 1
ATOM 629 O O . GLU A 1 85 ? 6.539 45.531 12.898 1 95 85 GLU A O 1
ATOM 634 N N . HIS A 1 86 ? 6.398 43.406 13.492 1 95.12 86 HIS A N 1
ATOM 635 C CA . HIS A 1 86 ? 5.293 43.094 12.594 1 95.12 86 HIS A CA 1
ATOM 636 C C . HIS A 1 86 ? 4.18 42.344 13.336 1 95.12 86 HIS A C 1
ATOM 638 O O . HIS A 1 86 ? 3.85 41.219 12.992 1 95.12 86 HIS A O 1
ATOM 644 N N . PRO A 1 87 ? 3.535 42.969 14.289 1 93.12 87 PRO A N 1
ATOM 645 C CA . PRO A 1 87 ? 2.598 42.312 15.203 1 93.12 87 PRO A CA 1
ATOM 646 C C . PRO A 1 87 ? 1.331 41.844 14.5 1 93.12 87 PRO A C 1
ATOM 648 O O . PRO A 1 87 ? 0.565 41.062 15.07 1 93.12 87 PRO A O 1
ATOM 651 N N . ARG A 1 88 ? 1.082 42.25 13.273 1 95.12 88 ARG A N 1
ATOM 652 C CA . ARG A 1 88 ? -0.141 41.875 12.578 1 95.12 88 ARG A CA 1
ATOM 653 C C . ARG A 1 88 ? 0.066 40.594 11.789 1 95.12 88 ARG A C 1
ATOM 655 O O . ARG A 1 88 ? -0.897 39.969 11.312 1 95.12 88 ARG A O 1
ATOM 662 N N . THR A 1 89 ? 1.308 40.188 11.594 1 97.81 89 THR A N 1
ATOM 663 C CA . THR A 1 89 ? 1.616 39 10.812 1 97.81 89 THR A CA 1
ATOM 664 C C . THR A 1 89 ? 1.276 37.75 11.594 1 97.81 89 THR A C 1
ATOM 666 O O . THR A 1 89 ? 1.577 37.625 12.781 1 97.81 89 THR A O 1
ATOM 669 N N . THR A 1 90 ? 0.56 36.781 11.016 1 98.5 90 THR A N 1
ATOM 670 C CA . THR A 1 90 ? 0.271 35.469 11.57 1 98.5 90 THR A CA 1
ATOM 671 C C . THR A 1 90 ? 1.312 34.438 11.117 1 98.5 90 THR A C 1
ATOM 673 O O . THR A 1 90 ? 1.721 34.438 9.953 1 98.5 90 THR A O 1
ATOM 676 N N . ILE A 1 91 ? 1.746 33.594 12.055 1 98.62 91 ILE A N 1
ATOM 677 C CA . ILE A 1 91 ? 2.668 32.5 11.727 1 98.62 91 ILE A CA 1
ATOM 678 C C . ILE A 1 91 ? 1.908 31.172 11.664 1 98.62 91 ILE A C 1
ATOM 680 O O . ILE A 1 91 ? 1.057 30.906 12.516 1 98.62 91 ILE A O 1
ATOM 684 N N . THR A 1 92 ? 2.119 30.422 10.648 1 98.75 92 THR A N 1
ATOM 685 C CA . THR A 1 92 ? 1.662 29.031 10.562 1 98.75 92 THR A CA 1
ATOM 686 C C . THR A 1 92 ? 2.781 28.125 10.062 1 98.75 92 THR A C 1
ATOM 688 O O . THR A 1 92 ? 3.912 28.578 9.867 1 98.75 92 THR A O 1
ATOM 691 N N . ASP A 1 93 ? 2.613 26.844 10.008 1 98.69 93 ASP A N 1
ATOM 692 C CA . ASP A 1 93 ? 3.584 25.875 9.5 1 98.69 93 ASP A CA 1
ATOM 693 C C . ASP A 1 93 ? 2.891 24.734 8.766 1 98.69 93 ASP A C 1
ATOM 695 O O . ASP A 1 93 ? 1.66 24.656 8.742 1 98.69 93 ASP A O 1
ATOM 699 N N . VAL A 1 94 ? 3.705 23.922 8.164 1 98 94 VAL A N 1
ATOM 700 C CA . VAL A 1 94 ? 3.148 22.812 7.41 1 98 94 VAL A CA 1
ATOM 701 C C . VAL A 1 94 ? 3.662 21.5 7.984 1 98 94 VAL A C 1
ATOM 703 O O . VAL A 1 94 ? 3.582 20.453 7.332 1 98 94 VAL A O 1
ATOM 706 N N . GLY A 1 95 ? 4.23 21.516 9.172 1 95.62 95 GLY A N 1
ATOM 707 C CA . GLY A 1 95 ? 4.855 20.344 9.758 1 95.62 95 GLY A CA 1
ATOM 708 C C . GLY A 1 95 ? 3.881 19.203 9.992 1 95.62 95 GLY A C 1
ATOM 709 O O . GLY A 1 95 ? 2.695 19.438 10.242 1 95.62 95 GLY A O 1
ATOM 710 N N . SER A 1 96 ? 4.383 17.984 10.062 1 95 96 SER A N 1
ATOM 711 C CA . SER A 1 96 ? 3.549 16.797 10.195 1 95 96 SER A CA 1
ATOM 712 C C . SER A 1 96 ? 3.324 16.438 11.656 1 95 96 SER A C 1
ATOM 714 O O . SER A 1 96 ? 2.607 15.484 11.969 1 95 96 SER A O 1
ATOM 716 N N . VAL A 1 97 ? 3.945 17.156 12.586 1 97.44 97 VAL A N 1
ATOM 717 C CA . VAL A 1 97 ? 3.719 17.047 14.023 1 97.44 97 VAL A CA 1
ATOM 718 C C . VAL A 1 97 ? 3.381 18.406 14.609 1 97.44 97 VAL A C 1
ATOM 720 O O . VAL A 1 97 ? 4.121 19.375 14.414 1 97.44 97 VAL A O 1
ATOM 723 N N . LYS A 1 98 ? 2.314 18.484 15.297 1 98.31 98 LYS A N 1
ATOM 724 C CA . LYS A 1 98 ? 1.811 19.797 15.68 1 98.31 98 LYS A CA 1
ATOM 725 C C . LYS A 1 98 ? 2.17 20.125 17.125 1 98.31 98 LYS A C 1
ATOM 727 O O . LYS A 1 98 ? 2.516 21.266 17.453 1 98.31 98 LYS A O 1
ATOM 732 N N . GLY A 1 99 ? 2.053 19.141 18.016 1 97.69 99 GLY A N 1
ATOM 733 C CA . GLY A 1 99 ? 2.369 19.375 19.422 1 97.69 99 GLY A CA 1
ATOM 734 C C . GLY A 1 99 ? 3.783 19.891 19.625 1 97.69 99 GLY A C 1
ATOM 735 O O . GLY A 1 99 ? 3.99 20.906 20.297 1 97.69 99 GLY A O 1
ATOM 736 N N . MET A 1 100 ? 4.723 19.219 19.031 1 96.69 100 MET A N 1
ATOM 737 C CA . MET A 1 100 ? 6.129 19.594 19.156 1 96.69 100 MET A CA 1
ATOM 738 C C . MET A 1 100 ? 6.375 20.984 18.594 1 96.69 100 MET A C 1
ATOM 740 O O . MET A 1 100 ? 7.062 21.797 19.219 1 96.69 100 MET A O 1
ATOM 744 N N . VAL A 1 101 ? 5.809 21.297 17.484 1 97.94 101 VAL A N 1
ATOM 745 C CA . VAL A 1 101 ? 6.004 22.594 16.844 1 97.94 101 VAL A CA 1
ATOM 746 C C . VAL A 1 101 ? 5.422 23.703 17.719 1 97.94 101 VAL A C 1
ATOM 748 O O . VAL A 1 101 ? 6.051 24.75 17.906 1 97.94 101 VAL A O 1
ATOM 751 N N . ARG A 1 102 ? 4.227 23.469 18.25 1 98.19 102 ARG A N 1
ATOM 752 C CA . ARG A 1 102 ? 3.613 24.469 19.109 1 98.19 102 ARG A CA 1
ATOM 753 C C . ARG A 1 102 ? 4.492 24.75 20.328 1 98.19 102 ARG A C 1
ATOM 755 O O . ARG A 1 102 ? 4.668 25.906 20.719 1 98.19 102 ARG A O 1
ATOM 762 N N . GLU A 1 103 ? 5.043 23.719 20.906 1 97.62 103 GLU A N 1
ATOM 763 C CA . GLU A 1 103 ? 5.941 23.891 22.047 1 97.62 103 GLU A CA 1
ATOM 764 C C . GLU A 1 103 ? 7.145 24.766 21.672 1 97.62 103 GLU A C 1
ATOM 766 O O . GLU A 1 103 ? 7.547 25.641 22.438 1 97.62 103 GLU A O 1
ATOM 771 N N . GLN A 1 104 ? 7.672 24.547 20.547 1 98 104 GLN A N 1
ATOM 772 C CA . GLN A 1 104 ? 8.836 25.281 20.062 1 98 104 GLN A CA 1
ATOM 773 C C . GLN A 1 104 ? 8.469 26.734 19.766 1 98 104 GLN A C 1
ATOM 775 O O . GLN A 1 104 ? 9.242 27.656 20.062 1 98 104 GLN A O 1
ATOM 780 N N . VAL A 1 105 ? 7.332 26.922 19.219 1 98.31 105 VAL A N 1
ATOM 781 C CA . VAL A 1 105 ? 6.844 28.266 18.922 1 98.31 105 VAL A CA 1
ATOM 782 C C . VAL A 1 105 ? 6.652 29.047 20.219 1 98.31 105 VAL A C 1
ATOM 784 O O . VAL A 1 105 ? 7.055 30.203 20.312 1 98.31 105 VAL A O 1
ATOM 787 N N . GLU A 1 106 ? 6.027 28.438 21.203 1 97.75 106 GLU A N 1
ATOM 788 C CA . GLU A 1 106 ? 5.805 29.062 22.5 1 97.75 106 GLU A CA 1
ATOM 789 C C . GLU A 1 106 ? 7.129 29.375 23.188 1 97.75 106 GLU A C 1
ATOM 791 O O . GLU A 1 106 ? 7.277 30.438 23.797 1 97.75 106 GLU A O 1
ATOM 796 N N . ALA A 1 107 ? 8.07 28.453 23.062 1 97.75 107 ALA A N 1
ATOM 797 C CA . ALA A 1 107 ? 9.391 28.656 23.656 1 97.75 107 ALA A CA 1
ATOM 798 C C . ALA A 1 107 ? 10.086 29.859 23.047 1 97.75 107 ALA A C 1
ATOM 800 O O . ALA A 1 107 ? 10.852 30.547 23.734 1 97.75 107 ALA A O 1
ATOM 801 N N . ALA A 1 108 ? 9.773 30.125 21.828 1 97.94 108 ALA A N 1
ATOM 802 C CA . ALA A 1 108 ? 10.375 31.25 21.109 1 97.94 108 ALA A CA 1
ATOM 803 C C . ALA A 1 108 ? 9.617 32.562 21.375 1 97.94 108 ALA A C 1
ATOM 805 O O . ALA A 1 108 ? 9.984 33.625 20.875 1 97.94 108 ALA A O 1
ATOM 806 N N . GLY A 1 109 ? 8.5 32.5 22.125 1 97.06 109 GLY A N 1
ATOM 807 C CA . GLY A 1 109 ? 7.711 33.656 22.469 1 97.06 109 GLY A CA 1
ATOM 808 C C . GLY A 1 109 ? 6.762 34.094 21.359 1 97.06 109 GLY A C 1
ATOM 809 O O . GLY A 1 109 ? 6.348 35.25 21.297 1 97.06 109 GLY A O 1
ATOM 810 N N . LEU A 1 110 ? 6.41 33.156 20.484 1 97.62 110 LEU A N 1
ATOM 811 C CA . LEU A 1 110 ? 5.625 33.5 19.297 1 97.62 110 LEU A CA 1
ATOM 812 C C . LEU A 1 110 ? 4.234 32.875 19.359 1 97.62 110 LEU A C 1
ATOM 814 O O . LEU A 1 110 ? 3.488 32.906 18.391 1 97.62 110 LEU A O 1
ATOM 818 N N . GLY A 1 111 ? 3.805 32.375 20.5 1 97.19 111 GLY A N 1
ATOM 819 C CA . GLY A 1 111 ? 2.562 31.625 20.656 1 97.19 111 GLY A CA 1
ATOM 820 C C . GLY A 1 111 ? 1.334 32.438 20.297 1 97.19 111 GLY A C 1
ATOM 821 O O . GLY A 1 111 ? 0.384 31.906 19.719 1 97.19 111 GLY A O 1
ATOM 822 N N . GLU A 1 112 ? 1.344 33.688 20.547 1 95.88 112 GLU A N 1
ATOM 823 C CA . GLU A 1 112 ? 0.175 34.562 20.375 1 95.88 112 GLU A CA 1
ATOM 824 C C . GLU A 1 112 ? -0.136 34.781 18.891 1 95.88 112 GLU A C 1
ATOM 826 O O . GLU A 1 112 ? -1.271 35.094 18.531 1 95.88 112 GLU A O 1
ATOM 831 N N . CYS A 1 113 ? 0.833 34.656 18.062 1 97.12 113 CYS A N 1
ATOM 832 C CA . CYS A 1 113 ? 0.608 34.938 16.641 1 97.12 113 CYS A CA 1
ATOM 833 C C . CYS A 1 113 ? 0.649 33.656 15.82 1 97.12 113 CYS A C 1
ATOM 835 O O . CYS A 1 113 ? 0.772 33.688 14.594 1 97.12 113 CYS A O 1
ATOM 837 N N . TYR A 1 114 ? 0.502 32.5 16.5 1 98.38 114 TYR A N 1
ATOM 838 C CA . TYR A 1 114 ? 0.708 31.219 15.844 1 98.38 114 TYR A CA 1
ATOM 839 C C . TYR A 1 114 ? -0.607 30.453 15.703 1 98.38 114 TYR A C 1
ATOM 841 O O . TYR A 1 114 ? -1.407 30.406 16.641 1 98.38 114 TYR A O 1
ATOM 849 N N . VAL A 1 115 ? -0.844 29.859 14.531 1 98.75 115 VAL A N 1
ATOM 850 C CA . VAL A 1 115 ? -1.849 28.828 14.266 1 98.75 115 VAL A CA 1
ATOM 851 C C . VAL A 1 115 ? -1.226 27.688 13.461 1 98.75 115 VAL A C 1
ATOM 853 O O . VAL A 1 115 ? -0.667 27.906 12.383 1 98.75 115 VAL A O 1
ATOM 856 N N . GLY A 1 116 ? -1.258 26.453 13.969 1 98.69 116 GLY A N 1
ATOM 857 C CA . GLY A 1 116 ? -0.666 25.312 13.281 1 98.69 116 GLY A CA 1
ATOM 858 C C . GLY A 1 116 ? -1.497 24.828 12.109 1 98.69 116 GLY A C 1
ATOM 859 O O . GLY A 1 116 ? -2.729 24.906 12.141 1 98.69 116 GLY A O 1
ATOM 860 N N . ALA A 1 117 ? -0.812 24.297 11.094 1 98.75 117 ALA A N 1
ATOM 861 C CA . ALA A 1 117 ? -1.492 23.703 9.953 1 98.75 117 ALA A CA 1
ATOM 862 C C . ALA A 1 117 ? -0.657 22.578 9.352 1 98.75 117 ALA A C 1
ATOM 864 O O . ALA A 1 117 ? 0.556 22.5 9.562 1 98.75 117 ALA A O 1
ATOM 865 N N . HIS A 1 118 ? -1.288 21.672 8.734 1 98.5 118 HIS A N 1
ATOM 866 C CA . HIS A 1 118 ? -0.676 20.531 8.062 1 98.5 118 HIS A CA 1
ATOM 867 C C . HIS A 1 118 ? -1.453 20.156 6.812 1 98.5 118 HIS A C 1
ATOM 869 O O . HIS A 1 118 ? -2.531 19.562 6.902 1 98.5 118 HIS A O 1
ATOM 875 N N . PRO A 1 119 ? -0.919 20.578 5.641 1 98 119 PRO A N 1
ATOM 876 C CA . PRO A 1 119 ? -1.565 20.062 4.43 1 98 119 PRO A CA 1
ATOM 877 C C . PRO A 1 119 ? -1.364 18.562 4.238 1 98 119 PRO A C 1
ATOM 879 O O . PRO A 1 119 ? -0.229 18.078 4.258 1 98 119 PRO A O 1
ATOM 882 N N . MET A 1 120 ? -2.463 17.906 4.148 1 95.75 120 MET A N 1
ATOM 883 C CA . MET A 1 120 ? -2.402 16.469 3.906 1 95.75 120 MET A CA 1
ATOM 884 C C . MET A 1 120 ? -2.145 16.188 2.432 1 95.75 120 MET A C 1
ATOM 886 O O . MET A 1 120 ? -2.955 15.531 1.772 1 95.75 120 MET A O 1
ATOM 890 N N . ALA A 1 121 ? -1.055 16.703 2.014 1 90.12 121 ALA A N 1
ATOM 891 C CA . ALA A 1 121 ? -0.593 16.609 0.631 1 90.12 121 ALA A CA 1
ATOM 892 C C . ALA A 1 121 ? 0.903 16.312 0.572 1 90.12 121 ALA A C 1
ATOM 894 O O . ALA A 1 121 ? 1.669 16.781 1.416 1 90.12 121 ALA A O 1
ATOM 895 N N . GLY A 1 122 ? 1.332 15.461 -0.208 1 85.88 122 GLY A N 1
ATOM 896 C CA . GLY A 1 122 ? 2.727 15.086 -0.381 1 85.88 122 GLY A CA 1
ATOM 897 C C . GLY A 1 122 ? 2.918 13.891 -1.291 1 85.88 122 GLY A C 1
ATOM 898 O O . GLY A 1 122 ? 1.943 13.266 -1.713 1 85.88 122 GLY A O 1
ATOM 899 N N . ASN A 1 123 ? 4.141 13.75 -1.667 1 82.81 123 ASN A N 1
ATOM 900 C CA . ASN A 1 123 ? 4.543 12.578 -2.445 1 82.81 123 ASN A CA 1
ATOM 901 C C . ASN A 1 123 ? 5.965 12.141 -2.111 1 82.81 123 ASN A C 1
ATOM 903 O O . ASN A 1 123 ? 6.527 12.57 -1.1 1 82.81 123 ASN A O 1
ATOM 907 N N . GLU A 1 124 ? 6.492 11.273 -2.775 1 81.31 124 GLU A N 1
ATOM 908 C CA . GLU A 1 124 ? 7.773 10.664 -2.438 1 81.31 124 GLU A CA 1
ATOM 909 C C . GLU A 1 124 ? 8.938 11.516 -2.926 1 81.31 124 GLU A C 1
ATOM 911 O O . GLU A 1 124 ? 10.102 11.203 -2.639 1 81.31 124 GLU A O 1
ATOM 916 N N . LEU A 1 125 ? 8.68 12.562 -3.545 1 84.38 125 LEU A N 1
ATOM 917 C CA . LEU A 1 125 ? 9.719 13.406 -4.117 1 84.38 125 LEU A CA 1
ATOM 918 C C . LEU A 1 125 ? 10.133 14.5 -3.137 1 84.38 125 LEU A C 1
ATOM 920 O O . LEU A 1 125 ? 9.547 14.633 -2.062 1 84.38 125 LEU A O 1
ATOM 924 N N . SER A 1 126 ? 11.234 15.195 -3.461 1 88.06 126 SER A N 1
ATOM 925 C CA . SER A 1 126 ? 11.734 16.234 -2.564 1 88.06 126 SER A CA 1
ATOM 926 C C . SER A 1 126 ? 12.305 17.406 -3.348 1 88.06 126 SER A C 1
ATOM 928 O O . SER A 1 126 ? 12.664 17.266 -4.52 1 88.06 126 SER A O 1
ATOM 930 N N . GLY A 1 127 ? 12.258 18.547 -2.66 1 92.38 127 GLY A N 1
ATOM 931 C CA . GLY A 1 127 ? 12.961 19.703 -3.188 1 92.38 127 GLY A CA 1
ATOM 932 C C . GLY A 1 127 ? 12.109 20.547 -4.125 1 92.38 127 GLY A C 1
ATOM 933 O O . GLY A 1 127 ? 10.984 20.172 -4.449 1 92.38 127 GLY A O 1
ATOM 934 N N . TRP A 1 128 ? 12.711 21.609 -4.52 1 96.25 128 TRP A N 1
ATOM 935 C CA . TRP A 1 128 ? 12.047 22.594 -5.375 1 96.25 128 TRP A CA 1
ATOM 936 C C . TRP A 1 128 ? 11.742 22 -6.746 1 96.25 128 TRP A C 1
ATOM 938 O O . TRP A 1 128 ? 10.695 22.281 -7.336 1 96.25 128 TRP A O 1
ATOM 948 N N . GLN A 1 129 ? 12.648 21.156 -7.18 1 95.19 129 GLN A N 1
ATOM 949 C CA . GLN A 1 129 ? 12.508 20.609 -8.523 1 95.19 129 GLN A CA 1
ATOM 950 C C . GLN A 1 129 ? 11.25 19.75 -8.633 1 95.19 129 GLN A C 1
ATOM 952 O O . GLN A 1 129 ? 10.68 19.625 -9.719 1 95.19 129 GLN A O 1
ATOM 957 N N . ALA A 1 130 ? 10.828 19.266 -7.531 1 94.75 130 ALA A N 1
ATOM 958 C CA . ALA A 1 130 ? 9.641 18.406 -7.523 1 94.75 130 ALA A CA 1
ATOM 959 C C . ALA A 1 130 ? 8.398 19.219 -7.172 1 94.75 130 ALA A C 1
ATOM 961 O O . ALA A 1 130 ? 7.289 18.672 -7.129 1 94.75 130 ALA A O 1
ATOM 962 N N . ALA A 1 131 ? 8.547 20.484 -6.93 1 97.12 131 ALA A N 1
ATOM 963 C CA . ALA A 1 131 ? 7.414 21.328 -6.527 1 97.12 131 ALA A CA 1
ATOM 964 C C . ALA A 1 131 ? 6.391 21.453 -7.652 1 97.12 131 ALA A C 1
ATOM 966 O O . ALA A 1 131 ? 6.75 21.734 -8.797 1 97.12 131 ALA A O 1
ATOM 967 N N . ASP A 1 132 ? 5.164 21.219 -7.324 1 97.44 132 ASP A N 1
ATOM 968 C CA . ASP A 1 132 ? 4.039 21.219 -8.25 1 97.44 132 ASP A CA 1
ATOM 969 C C . ASP A 1 132 ? 2.789 21.812 -7.602 1 97.44 132 ASP A C 1
ATOM 971 O O . ASP A 1 132 ? 2.279 21.266 -6.617 1 97.44 132 ASP A O 1
ATOM 975 N N . PRO A 1 133 ? 2.266 22.938 -8.211 1 97.62 133 PRO A N 1
ATOM 976 C CA . PRO A 1 133 ? 1.064 23.531 -7.621 1 97.62 133 PRO A CA 1
ATOM 977 C C . PRO A 1 133 ? -0.1 22.547 -7.531 1 97.62 133 PRO A C 1
ATOM 979 O O . PRO A 1 133 ? -0.974 22.703 -6.672 1 97.62 133 PRO A O 1
ATOM 982 N N . HIS A 1 134 ? -0.125 21.531 -8.344 1 97.38 134 HIS A N 1
ATOM 983 C CA . HIS A 1 134 ? -1.223 20.562 -8.383 1 97.38 134 HIS A CA 1
ATOM 984 C C . HIS A 1 134 ? -1.159 19.609 -7.199 1 97.38 134 HIS A C 1
ATOM 986 O O . HIS A 1 134 ? -2.092 18.844 -6.969 1 97.38 134 HIS A O 1
ATOM 992 N N . LEU A 1 135 ? -0.099 19.688 -6.43 1 96.31 135 LEU A N 1
ATOM 993 C CA . LEU A 1 135 ? -0.011 18.938 -5.18 1 96.31 135 LEU A CA 1
ATOM 994 C C . LEU A 1 135 ? -1.174 19.281 -4.258 1 96.31 135 LEU A C 1
ATOM 996 O O . LEU A 1 135 ? -1.589 18.469 -3.438 1 96.31 135 LEU A O 1
ATOM 1000 N N . TYR A 1 136 ? -1.701 20.484 -4.43 1 97.56 136 TYR A N 1
ATOM 1001 C CA . TYR A 1 136 ? -2.707 20.984 -3.5 1 97.56 136 TYR A CA 1
ATOM 1002 C C . TYR A 1 136 ? -4.109 20.844 -4.09 1 97.56 136 TYR A C 1
ATOM 1004 O O . TYR A 1 136 ? -5.082 21.312 -3.5 1 97.56 136 TYR A O 1
ATOM 1012 N N . ASP A 1 137 ? -4.23 20.156 -5.266 1 96.38 137 ASP A N 1
ATOM 1013 C CA . ASP A 1 137 ? -5.562 19.906 -5.805 1 96.38 137 ASP A CA 1
ATOM 1014 C C . ASP A 1 137 ? -6.414 19.109 -4.816 1 96.38 137 ASP A C 1
ATOM 1016 O O . ASP A 1 137 ? -6.031 18 -4.414 1 96.38 137 ASP A O 1
ATOM 1020 N N . ASP A 1 138 ? -7.48 19.703 -4.289 1 93.31 138 ASP A N 1
ATOM 1021 C CA . ASP A 1 138 ? -8.5 19.109 -3.426 1 93.31 138 ASP A CA 1
ATOM 1022 C C . ASP A 1 138 ? -7.902 18.688 -2.088 1 93.31 138 ASP A C 1
ATOM 1024 O O . ASP A 1 138 ? -8.383 17.734 -1.462 1 93.31 138 ASP A O 1
ATOM 1028 N N . ALA A 1 139 ? -6.84 19.312 -1.681 1 96.06 139 ALA A N 1
ATOM 1029 C CA . ALA A 1 139 ? -6.156 18.922 -0.451 1 96.06 139 ALA A CA 1
ATOM 1030 C C . ALA A 1 139 ? -6.957 19.328 0.779 1 96.06 139 ALA A C 1
ATOM 1032 O O . ALA A 1 139 ? -7.68 20.328 0.748 1 96.06 139 ALA A O 1
ATOM 1033 N N . LEU A 1 140 ? -6.875 18.531 1.834 1 97.19 140 LEU A N 1
ATOM 1034 C CA . LEU A 1 140 ? -7.387 18.844 3.164 1 97.19 140 LEU A CA 1
ATOM 1035 C C . LEU A 1 140 ? -6.258 19.297 4.086 1 97.19 140 LEU A C 1
ATOM 1037 O O . LEU A 1 140 ? -5.184 18.703 4.094 1 97.19 140 LEU A O 1
ATOM 1041 N N . TRP A 1 141 ? -6.551 20.375 4.789 1 98.5 141 TRP A N 1
ATOM 1042 C CA . TRP A 1 141 ? -5.605 20.844 5.797 1 98.5 141 TRP A CA 1
ATOM 1043 C C . TRP A 1 141 ? -6.121 20.547 7.203 1 98.5 141 TRP A C 1
ATOM 1045 O O . TRP A 1 141 ? -7.305 20.75 7.492 1 98.5 141 TRP A O 1
ATOM 1055 N N . ALA A 1 142 ? -5.273 20.047 8.039 1 98.75 142 ALA A N 1
ATOM 1056 C CA . ALA A 1 142 ? -5.539 20.047 9.477 1 98.75 142 ALA A CA 1
ATOM 1057 C C . ALA A 1 142 ? -5.027 21.328 10.125 1 98.75 142 ALA A C 1
ATOM 1059 O O . ALA A 1 142 ? -3.826 21.609 10.094 1 98.75 142 ALA A O 1
ATOM 1060 N N . VAL A 1 143 ? -5.898 22.094 10.617 1 98.88 143 VAL A N 1
ATOM 1061 C CA . VAL A 1 143 ? -5.535 23.297 11.367 1 98.88 143 VAL A CA 1
ATOM 1062 C C . VAL A 1 143 ? -5.668 23.031 12.859 1 98.88 143 VAL A C 1
ATOM 1064 O O . VAL A 1 143 ? -6.684 22.484 13.32 1 98.88 143 VAL A O 1
ATOM 1067 N N . THR A 1 144 ? -4.621 23.328 13.594 1 98.81 144 THR A N 1
ATOM 1068 C CA . THR A 1 144 ? -4.652 22.984 15.016 1 98.81 144 THR A CA 1
ATOM 1069 C C . THR A 1 144 ? -4.719 24.25 15.875 1 98.81 144 THR A C 1
ATOM 1071 O O . THR A 1 144 ? -4.031 25.234 15.594 1 98.81 144 THR A O 1
ATOM 1074 N N . VAL A 1 145 ? -5.621 24.219 16.891 1 98.38 145 VAL A N 1
ATOM 1075 C CA . VAL A 1 145 ? -5.859 25.344 17.781 1 98.38 145 VAL A CA 1
ATOM 1076 C C . VAL A 1 145 ? -5.898 24.859 19.219 1 98.38 145 VAL A C 1
ATOM 1078 O O . VAL A 1 145 ? -6.031 23.656 19.484 1 98.38 145 VAL A O 1
ATOM 1081 N N . ASP A 1 146 ? -5.629 25.703 20.141 1 96.56 146 ASP A N 1
ATOM 1082 C CA . ASP A 1 146 ? -5.832 25.453 21.562 1 96.56 146 ASP A CA 1
ATOM 1083 C C . ASP A 1 146 ? -6.539 26.625 22.234 1 96.56 146 ASP A C 1
ATOM 1085 O O . ASP A 1 146 ? -7.066 27.516 21.547 1 96.56 146 ASP A O 1
ATOM 1089 N N . SER A 1 147 ? -6.695 26.609 23.547 1 95.62 147 SER A N 1
ATOM 1090 C CA . SER A 1 147 ? -7.488 27.594 24.281 1 95.62 147 SER A CA 1
ATOM 1091 C C . SER A 1 147 ? -6.895 28.984 24.156 1 95.62 147 SER A C 1
ATOM 1093 O O . SER A 1 147 ? -7.602 29.984 24.297 1 95.62 147 SER A O 1
ATOM 1095 N N . ALA A 1 148 ? -5.617 29.094 23.781 1 95.5 148 ALA A N 1
ATOM 1096 C CA . ALA A 1 148 ? -4.941 30.391 23.734 1 95.5 148 ALA A CA 1
ATOM 1097 C C . ALA A 1 148 ? -4.902 30.938 22.312 1 95.5 148 ALA A C 1
ATOM 1099 O O . ALA A 1 148 ? -4.531 32.094 22.109 1 95.5 148 ALA A O 1
ATOM 1100 N N . THR A 1 149 ? -5.301 30.156 21.359 1 97.44 149 THR A N 1
ATOM 1101 C CA . THR A 1 149 ? -5.234 30.594 19.969 1 97.44 149 THR A CA 1
ATOM 1102 C C . THR A 1 149 ? -6.121 31.812 19.734 1 97.44 149 THR A C 1
ATOM 1104 O O . THR A 1 149 ? -7.297 31.812 20.109 1 97.44 149 THR A O 1
ATOM 1107 N N . ASN A 1 150 ? -5.523 32.812 19.125 1 96.75 150 ASN A N 1
ATOM 1108 C CA . ASN A 1 150 ? -6.273 34.031 18.75 1 96.75 150 ASN A CA 1
ATOM 1109 C C . ASN A 1 150 ? -7.203 33.75 17.562 1 96.75 150 ASN A C 1
ATOM 1111 O O . ASN A 1 150 ? -6.766 33.25 16.531 1 96.75 150 ASN A O 1
ATOM 1115 N N . TYR A 1 151 ? -8.484 34.062 17.719 1 97.75 151 TYR A N 1
ATOM 1116 C CA . TYR A 1 151 ? -9.477 33.719 16.703 1 97.75 151 TYR A CA 1
ATOM 1117 C C . TYR A 1 151 ? -9.188 34.406 15.391 1 97.75 151 TYR A C 1
ATOM 1119 O O . TYR A 1 151 ? -9.398 33.844 14.312 1 97.75 151 TYR A O 1
ATOM 1127 N N . GLN A 1 152 ? -8.742 35.688 15.5 1 96.94 152 GLN A N 1
ATOM 1128 C CA . GLN A 1 152 ? -8.422 36.375 14.273 1 96.94 152 GLN A CA 1
ATOM 1129 C C . GLN A 1 152 ? -7.27 35.719 13.531 1 96.94 152 GLN A C 1
ATOM 1131 O O . GLN A 1 152 ? -7.266 35.656 12.297 1 96.94 152 GLN A O 1
ATOM 1136 N N . ARG A 1 153 ? -6.262 35.219 14.25 1 98 153 ARG A N 1
ATOM 1137 C CA . ARG A 1 153 ? -5.152 34.5 13.625 1 98 153 ARG A CA 1
ATOM 1138 C C . ARG A 1 153 ? -5.641 33.219 12.953 1 98 153 ARG A C 1
ATOM 1140 O O . ARG A 1 153 ? -5.18 32.875 11.867 1 98 153 ARG A O 1
ATOM 1147 N N . PHE A 1 154 ? -6.555 32.594 13.625 1 98.44 154 PHE A N 1
ATOM 1148 C CA . PHE A 1 1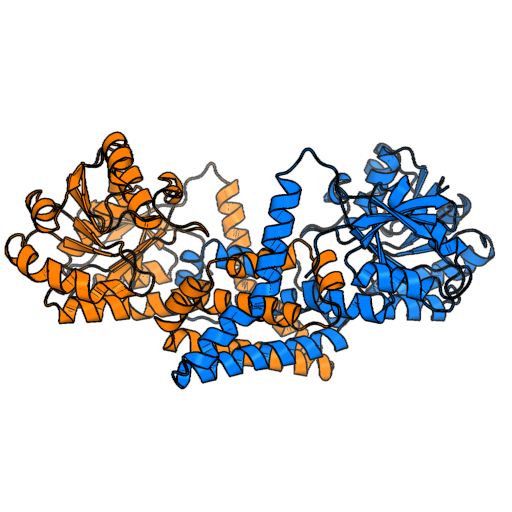54 ? -7.184 31.406 13.023 1 98.44 154 PHE A CA 1
ATOM 1149 C C . PHE A 1 154 ? -7.855 31.766 11.703 1 98.44 154 PHE A C 1
ATOM 1151 O O . PHE A 1 154 ? -7.68 31.062 10.703 1 98.44 154 PHE A O 1
ATOM 1158 N N . LEU A 1 155 ? -8.57 32.844 11.656 1 98.25 155 LEU A N 1
ATOM 1159 C CA . LEU A 1 155 ? -9.266 33.281 10.453 1 98.25 155 LEU A CA 1
ATOM 1160 C C . LEU A 1 155 ? -8.273 33.594 9.336 1 98.25 155 LEU A C 1
ATOM 1162 O O . LEU A 1 155 ? -8.555 33.375 8.156 1 98.25 155 LEU A O 1
ATOM 1166 N N . ASP A 1 156 ? -7.121 34.156 9.711 1 98.25 156 ASP A N 1
ATOM 1167 C CA . ASP A 1 156 ? -6.086 34.438 8.719 1 98.25 156 ASP A CA 1
ATOM 1168 C C . ASP A 1 156 ? -5.637 33.156 8.023 1 98.25 156 ASP A C 1
ATOM 1170 O O . ASP A 1 156 ? -5.539 33.125 6.797 1 98.25 156 ASP A O 1
ATOM 1174 N N . VAL A 1 157 ? -5.391 32.125 8.82 1 98.69 157 VAL A N 1
ATOM 1175 C CA . VAL A 1 157 ? -4.922 30.859 8.281 1 98.69 157 VAL A CA 1
ATOM 1176 C C . VAL A 1 157 ? -6.043 30.188 7.492 1 98.69 157 VAL A C 1
ATOM 1178 O O . VAL A 1 157 ? -5.801 29.625 6.422 1 98.69 157 VAL A O 1
ATOM 1181 N N . ALA A 1 158 ? -7.25 30.266 8 1 98.62 158 ALA A N 1
ATOM 1182 C CA . ALA A 1 158 ? -8.398 29.703 7.285 1 98.62 158 ALA A CA 1
ATOM 1183 C C . ALA A 1 158 ? -8.555 30.359 5.914 1 98.62 158 ALA A C 1
ATOM 1185 O O . ALA A 1 158 ? -8.844 29.688 4.926 1 98.62 158 ALA A O 1
ATOM 1186 N N . ALA A 1 159 ? -8.383 31.672 5.883 1 98.19 159 ALA A N 1
ATOM 1187 C CA . ALA A 1 159 ? -8.492 32.406 4.625 1 98.19 159 ALA A CA 1
ATOM 1188 C C . ALA A 1 159 ? -7.383 31.984 3.656 1 98.19 159 ALA A C 1
ATOM 1190 O O . ALA A 1 159 ? -7.625 31.828 2.457 1 98.19 159 ALA A O 1
ATOM 1191 N N . LEU A 1 160 ? -6.164 31.875 4.184 1 98.56 160 LEU A N 1
ATOM 1192 C CA . LEU A 1 160 ? -5.066 31.375 3.357 1 98.56 160 LEU A CA 1
ATOM 1193 C C . LEU A 1 160 ? -5.434 30.062 2.689 1 98.56 160 LEU A C 1
ATOM 1195 O O . LEU A 1 160 ? -5.254 29.891 1.48 1 98.56 160 LEU A O 1
ATOM 1199 N N . ILE A 1 161 ? -6.02 29.125 3.428 1 98.62 161 ILE A N 1
ATOM 1200 C CA . ILE A 1 161 ? -6.281 27.766 2.975 1 98.62 161 ILE A CA 1
ATOM 1201 C C . ILE A 1 161 ? -7.484 27.75 2.035 1 98.62 161 ILE A C 1
ATOM 1203 O O . ILE A 1 161 ? -7.406 27.219 0.925 1 98.62 161 ILE A O 1
ATOM 1207 N N . THR A 1 162 ? -8.594 28.375 2.432 1 98.06 162 THR A N 1
ATOM 1208 C CA . THR A 1 162 ? -9.844 28.219 1.692 1 98.06 162 THR A CA 1
ATOM 1209 C C . THR A 1 162 ? -9.891 29.172 0.505 1 98.06 162 THR A C 1
ATOM 1211 O O . THR A 1 162 ? -10.352 28.797 -0.578 1 98.06 162 THR A O 1
ATOM 1214 N N . LYS A 1 163 ? -9.438 30.391 0.667 1 96.94 163 LYS A N 1
ATOM 1215 C CA . LYS A 1 163 ? -9.477 31.375 -0.411 1 96.94 163 LYS A CA 1
ATOM 1216 C C . LYS A 1 163 ? -8.156 31.406 -1.174 1 96.94 163 LYS A C 1
ATOM 1218 O O . LYS A 1 163 ? -8.141 31.344 -2.404 1 96.94 163 LYS A O 1
ATOM 1223 N N . GLY A 1 164 ? -7.098 31.5 -0.494 1 97 164 GLY A N 1
ATOM 1224 C CA . GLY A 1 164 ? -5.789 31.594 -1.129 1 97 164 GLY A CA 1
ATOM 1225 C C . GLY A 1 164 ? -5.434 30.359 -1.933 1 97 164 GLY A C 1
ATOM 1226 O O . GLY A 1 164 ? -5.262 30.422 -3.152 1 97 164 GLY A O 1
ATOM 1227 N N . VAL A 1 165 ? -5.445 29.188 -1.242 1 97.75 165 VAL A N 1
ATOM 1228 C CA . VAL A 1 165 ? -5 27.938 -1.857 1 97.75 165 VAL A CA 1
ATOM 1229 C C . VAL A 1 165 ? -6.172 27.281 -2.58 1 97.75 165 VAL A C 1
ATOM 1231 O O . VAL A 1 165 ? -5.973 26.547 -3.555 1 97.75 165 VAL A O 1
ATOM 1234 N N . GLY A 1 166 ? -7.371 27.531 -2.123 1 97.38 166 GLY A N 1
ATOM 1235 C CA . GLY A 1 166 ? -8.547 26.891 -2.672 1 97.38 166 GLY A CA 1
ATOM 1236 C C . GLY A 1 166 ? -8.758 25.484 -2.133 1 97.38 166 GLY A C 1
ATOM 1237 O O . GLY A 1 166 ? -9.164 24.578 -2.873 1 97.38 166 GLY A O 1
ATOM 1238 N N . ASN A 1 167 ? -8.422 25.281 -0.912 1 97.94 167 ASN A N 1
ATOM 1239 C CA . ASN A 1 167 ? -8.539 23.969 -0.271 1 97.94 167 ASN A CA 1
ATOM 1240 C C . ASN A 1 167 ? -9.586 23.984 0.842 1 97.94 167 ASN A C 1
ATOM 1242 O O . ASN A 1 167 ? -10.305 24.984 1.015 1 97.94 167 ASN A O 1
ATOM 1246 N N . ARG A 1 168 ? -9.781 22.906 1.53 1 97.94 168 ARG A N 1
ATOM 1247 C CA . ARG A 1 168 ? -10.641 22.781 2.703 1 97.94 168 ARG A CA 1
ATOM 1248 C C . ARG A 1 168 ? -9.82 22.5 3.957 1 97.94 168 ARG A C 1
ATOM 1250 O O . ARG A 1 168 ? -8.633 22.172 3.867 1 97.94 168 ARG A O 1
ATOM 1257 N N . LEU A 1 169 ? -10.492 22.703 5.121 1 98.5 169 LEU A N 1
ATOM 1258 C CA . LEU A 1 169 ? -9.766 22.453 6.359 1 98.5 169 LEU A CA 1
ATOM 1259 C C . LEU A 1 169 ? -10.68 21.844 7.418 1 98.5 169 LEU A C 1
ATOM 1261 O O . LEU A 1 169 ? -11.906 21.969 7.328 1 98.5 169 LEU A O 1
ATOM 1265 N N . ILE A 1 170 ? -10.094 21.141 8.305 1 98.5 170 ILE A N 1
ATOM 1266 C CA . ILE A 1 170 ? -10.727 20.766 9.57 1 98.5 170 ILE A CA 1
ATOM 1267 C C . ILE A 1 170 ? -9.914 21.328 10.734 1 98.5 170 ILE A C 1
ATOM 1269 O O . ILE A 1 170 ? -8.711 21.562 10.602 1 98.5 170 ILE A O 1
ATOM 1273 N N . VAL A 1 171 ? -10.594 21.562 11.844 1 98.75 171 VAL A N 1
ATOM 1274 C CA . VAL A 1 171 ? -9.945 22.141 13.016 1 98.75 171 VAL A CA 1
ATOM 1275 C C . VAL A 1 171 ? -9.828 21.094 14.125 1 98.75 171 VAL A C 1
ATOM 1277 O O . VAL A 1 171 ? -10.812 20.453 14.477 1 98.75 171 VAL A O 1
ATOM 1280 N N . LEU A 1 172 ? -8.641 20.953 14.602 1 98.62 172 LEU A N 1
ATOM 1281 C CA . LEU A 1 172 ? -8.297 19.969 15.625 1 98.62 172 LEU A CA 1
ATOM 1282 C C . LEU A 1 172 ? -7.465 20.609 16.734 1 98.62 172 LEU A C 1
ATOM 1284 O O . LEU A 1 172 ? -7.027 21.75 16.609 1 98.62 172 LEU A O 1
ATOM 1288 N N . ASP A 1 173 ? -7.281 19.891 17.812 1 98.38 173 ASP A N 1
ATOM 1289 C CA . ASP A 1 173 ? -6.168 20.203 18.719 1 98.38 173 ASP A CA 1
ATOM 1290 C C . ASP A 1 173 ? -4.918 19.406 18.328 1 98.38 173 ASP A C 1
ATOM 1292 O O . ASP A 1 173 ? -4.988 18.484 17.516 1 98.38 173 ASP A O 1
ATOM 1296 N N . ASP A 1 174 ? -3.791 19.781 18.906 1 98.38 174 ASP A N 1
ATOM 1297 C CA . ASP A 1 174 ? -2.51 19.188 18.531 1 98.38 174 ASP A CA 1
ATOM 1298 C C . ASP A 1 174 ? -2.49 17.688 18.812 1 98.38 174 ASP A C 1
ATOM 1300 O O . ASP A 1 174 ? -1.992 16.906 18 1 98.38 174 ASP A O 1
ATOM 1304 N N . GLU A 1 175 ? -2.996 17.281 19.922 1 97.88 175 GLU A N 1
ATOM 1305 C CA . GLU A 1 175 ? -2.986 15.883 20.328 1 97.88 175 GLU A CA 1
ATOM 1306 C C . GLU A 1 175 ? -3.791 15.023 19.359 1 97.88 175 GLU A C 1
ATOM 1308 O O . GLU A 1 175 ? -3.32 13.977 18.906 1 97.88 175 GLU A O 1
ATOM 1313 N N . THR A 1 176 ? -5.008 15.484 19.062 1 98.31 176 THR A N 1
ATOM 1314 C CA . THR A 1 176 ? -5.855 14.766 18.125 1 98.31 176 THR A CA 1
ATOM 1315 C C . THR A 1 176 ? -5.172 14.641 16.766 1 98.31 176 THR A C 1
ATOM 1317 O O . THR A 1 176 ? -5.168 13.562 16.172 1 98.31 176 THR A O 1
ATOM 1320 N N . HIS A 1 177 ? -4.59 15.719 16.344 1 98.5 177 HIS A N 1
ATOM 1321 C CA . HIS A 1 177 ? -3.877 15.703 15.062 1 98.5 177 HIS A CA 1
ATOM 1322 C C . HIS A 1 177 ? -2.75 14.672 15.078 1 98.5 177 HIS A C 1
ATOM 1324 O O . HIS A 1 177 ? -2.674 13.82 14.188 1 98.5 177 HIS A O 1
ATOM 1330 N N . ASP A 1 178 ? -1.867 14.781 16.047 1 98.38 178 ASP A N 1
ATOM 1331 C CA . ASP A 1 178 ? -0.66 13.961 16.078 1 98.38 178 ASP A CA 1
ATOM 1332 C C . ASP A 1 178 ? -1.004 12.477 16.203 1 98.38 178 ASP A C 1
ATOM 1334 O O . ASP A 1 178 ? -0.353 11.625 15.594 1 98.38 178 ASP A O 1
ATOM 1338 N N . LYS A 1 179 ? -2.031 12.172 17 1 98.5 179 LYS A N 1
ATOM 1339 C CA . LYS A 1 179 ? -2.486 10.789 17.109 1 98.5 179 LYS A CA 1
ATOM 1340 C C . LYS A 1 179 ? -3.033 10.273 15.781 1 98.5 179 LYS A C 1
ATOM 1342 O O . LYS A 1 179 ? -2.727 9.148 15.375 1 98.5 179 LYS A O 1
ATOM 1347 N N . ALA A 1 180 ? -3.824 11.078 15.133 1 98.38 180 ALA A N 1
ATOM 1348 C CA . ALA A 1 180 ? -4.398 10.695 13.844 1 98.38 180 ALA A CA 1
ATOM 1349 C C . ALA A 1 180 ? -3.314 10.531 12.789 1 98.38 180 ALA A C 1
ATOM 1351 O O . ALA A 1 180 ? -3.332 9.578 12.008 1 98.38 180 ALA A O 1
ATOM 1352 N N . ALA A 1 181 ? -2.375 11.469 12.742 1 97.94 181 ALA A N 1
ATOM 1353 C CA . ALA A 1 181 ? -1.266 11.398 11.797 1 97.94 181 ALA A CA 1
ATOM 1354 C C . ALA A 1 181 ? -0.439 10.133 12.008 1 97.94 181 ALA A C 1
ATOM 1356 O O . ALA A 1 181 ? -0.041 9.477 11.047 1 97.94 181 ALA A O 1
ATOM 1357 N N . ALA A 1 182 ? -0.16 9.797 13.273 1 98.31 182 ALA A N 1
ATOM 1358 C CA . ALA A 1 182 ? 0.564 8.562 13.586 1 98.31 182 ALA A CA 1
ATOM 1359 C C . ALA A 1 182 ? -0.179 7.344 13.055 1 98.31 182 ALA A C 1
ATOM 1361 O O . ALA A 1 182 ? 0.436 6.422 12.508 1 98.31 182 ALA A O 1
ATOM 1362 N N . MET A 1 183 ? -1.48 7.355 13.203 1 98.25 183 MET A N 1
ATOM 1363 C CA . MET A 1 183 ? -2.348 6.242 12.82 1 98.25 183 MET A CA 1
ATOM 1364 C C . MET A 1 183 ? -2.324 6.031 11.312 1 98.25 183 MET A C 1
ATOM 1366 O O . MET A 1 183 ? -2.182 4.902 10.844 1 98.25 183 MET A O 1
ATOM 1370 N N . ILE A 1 184 ? -2.359 7.098 10.539 1 98 184 ILE A N 1
ATOM 1371 C CA . ILE A 1 184 ? -2.637 6.941 9.117 1 98 184 ILE A CA 1
ATOM 1372 C C . ILE A 1 184 ? -1.344 7.094 8.312 1 98 184 ILE A C 1
ATOM 1374 O O . ILE A 1 184 ? -1.299 6.773 7.125 1 98 184 ILE A O 1
ATOM 1378 N N . SER A 1 185 ? -0.263 7.488 8.914 1 97.12 185 SER A N 1
ATOM 1379 C CA . SER A 1 185 ? 0.934 7.773 8.125 1 97.12 185 SER A CA 1
ATOM 1380 C C . SER A 1 185 ? 2.188 7.258 8.828 1 97.12 185 SER A C 1
ATOM 1382 O O . SER A 1 185 ? 2.885 6.387 8.297 1 97.12 185 SER A O 1
ATOM 1384 N N . HIS A 1 186 ? 2.486 7.719 10.102 1 97.81 186 HIS A N 1
ATOM 1385 C CA . HIS A 1 186 ? 3.77 7.414 10.719 1 97.81 186 HIS A CA 1
ATOM 1386 C C . HIS A 1 186 ? 3.914 5.918 10.984 1 97.81 186 HIS A C 1
ATOM 1388 O O . HIS A 1 186 ? 4.902 5.305 10.57 1 97.81 186 HIS A O 1
ATOM 1394 N N . MET A 1 187 ? 2.941 5.348 11.648 1 98.5 187 MET A N 1
ATOM 1395 C CA . MET A 1 187 ? 2.988 3.918 11.945 1 98.5 187 MET A CA 1
ATOM 1396 C C . MET A 1 187 ? 2.982 3.096 10.664 1 98.5 187 MET A C 1
ATOM 1398 O O . MET A 1 187 ? 3.783 2.172 10.508 1 98.5 187 MET A O 1
ATOM 1402 N N . PRO A 1 188 ? 2.146 3.43 9.672 1 98.31 188 PRO A N 1
ATOM 1403 C CA . PRO A 1 188 ? 2.174 2.682 8.414 1 98.31 188 PRO A CA 1
ATOM 1404 C C . PRO A 1 188 ? 3.541 2.723 7.73 1 98.31 188 PRO A C 1
ATOM 1406 O O . PRO A 1 188 ? 3.951 1.744 7.102 1 98.31 188 PRO A O 1
ATOM 1409 N N . HIS A 1 189 ? 4.281 3.816 7.828 1 97.81 189 HIS A N 1
ATOM 1410 C CA . HIS A 1 189 ? 5.625 3.879 7.27 1 97.81 189 HIS A CA 1
ATOM 1411 C C . HIS A 1 189 ? 6.551 2.877 7.949 1 97.81 189 HIS A C 1
ATOM 1413 O O . HIS A 1 189 ? 7.398 2.264 7.297 1 97.81 189 HIS A O 1
ATOM 1419 N N . VAL A 1 190 ? 6.414 2.725 9.234 1 98.75 190 VAL A N 1
ATOM 1420 C CA . VAL A 1 190 ? 7.23 1.764 9.969 1 98.75 190 VAL A CA 1
ATOM 1421 C C . VAL A 1 190 ? 6.852 0.343 9.555 1 98.75 190 VAL A C 1
ATOM 1423 O O . VAL A 1 190 ? 7.723 -0.497 9.328 1 98.75 190 VAL A O 1
ATOM 1426 N N . VAL A 1 191 ? 5.57 0.089 9.445 1 98.88 191 VAL A N 1
ATOM 1427 C CA . VAL A 1 191 ? 5.09 -1.228 9.039 1 98.88 191 VAL A CA 1
ATOM 1428 C C . VAL A 1 191 ? 5.602 -1.559 7.641 1 98.88 191 VAL A C 1
ATOM 1430 O O . VAL A 1 191 ? 6.082 -2.67 7.395 1 98.88 191 VAL A O 1
ATOM 1433 N N . SER A 1 192 ? 5.5 -0.622 6.746 1 98.69 192 SER A N 1
ATOM 1434 C CA . SER A 1 192 ? 6.012 -0.795 5.391 1 98.69 192 SER A CA 1
ATOM 1435 C C . SER A 1 192 ? 7.504 -1.11 5.402 1 98.69 192 SER A C 1
ATOM 1437 O O . SER A 1 192 ? 7.961 -2.006 4.691 1 98.69 192 SER A O 1
ATOM 1439 N N . THR A 1 193 ? 8.25 -0.373 6.18 1 98.62 193 THR A N 1
ATOM 1440 C CA . THR A 1 193 ? 9.688 -0.614 6.309 1 98.62 193 THR A CA 1
ATOM 1441 C C . THR A 1 193 ? 9.953 -2.008 6.871 1 98.62 193 THR A C 1
ATOM 1443 O O . THR A 1 193 ? 10.852 -2.711 6.406 1 98.62 193 THR A O 1
ATOM 1446 N N . ALA A 1 194 ? 9.172 -2.438 7.875 1 98.88 194 ALA A N 1
ATOM 1447 C CA . ALA A 1 194 ? 9.305 -3.775 8.445 1 98.88 194 ALA A CA 1
ATOM 1448 C C . ALA A 1 194 ? 9.078 -4.848 7.379 1 98.88 194 ALA A C 1
ATOM 1450 O O . ALA A 1 194 ? 9.742 -5.887 7.387 1 98.88 194 ALA A O 1
ATOM 1451 N N . LEU A 1 195 ? 8.148 -4.617 6.484 1 98.81 195 LEU A N 1
ATOM 1452 C CA . LEU A 1 195 ? 7.871 -5.551 5.398 1 98.81 195 LEU A CA 1
ATOM 1453 C C . LEU A 1 195 ? 9.102 -5.742 4.52 1 98.81 195 LEU A C 1
ATOM 1455 O O . LEU A 1 195 ? 9.516 -6.871 4.25 1 98.81 195 LEU A O 1
ATOM 1459 N N . ILE A 1 196 ? 9.734 -4.613 4.078 1 98.62 196 ILE A N 1
ATOM 1460 C CA . ILE A 1 196 ? 10.867 -4.773 3.17 1 98.62 196 ILE A CA 1
ATOM 1461 C C . ILE A 1 196 ? 12.07 -5.324 3.934 1 98.62 196 ILE A C 1
ATOM 1463 O O . ILE A 1 196 ? 12.922 -5.992 3.354 1 98.62 196 ILE A O 1
ATOM 1467 N N . ASN A 1 197 ? 12.156 -5.035 5.281 1 98.69 197 ASN A N 1
ATOM 1468 C CA . ASN A 1 197 ? 13.18 -5.676 6.094 1 98.69 197 ASN A CA 1
ATOM 1469 C C . ASN A 1 197 ? 13.016 -7.195 6.109 1 98.69 197 ASN A C 1
ATOM 1471 O O . ASN A 1 197 ? 13.992 -7.93 5.941 1 98.69 197 ASN A O 1
ATOM 1475 N N . GLU A 1 198 ? 11.773 -7.688 6.289 1 98.44 198 GLU A N 1
ATOM 1476 C CA . GLU A 1 198 ? 11.492 -9.117 6.281 1 98.44 198 GLU A CA 1
ATOM 1477 C C . GLU A 1 198 ? 11.883 -9.75 4.949 1 98.44 198 GLU A C 1
ATOM 1479 O O . GLU A 1 198 ? 12.484 -10.828 4.918 1 98.44 198 GLU A O 1
ATOM 1484 N N . LEU A 1 199 ? 11.57 -9.07 3.865 1 98.38 199 LEU A N 1
ATOM 1485 C CA . LEU A 1 199 ? 11.914 -9.594 2.551 1 98.38 199 LEU A CA 1
ATOM 1486 C C . LEU A 1 199 ? 13.43 -9.625 2.361 1 98.38 199 LEU A C 1
ATOM 1488 O O . LEU A 1 199 ? 13.969 -10.594 1.822 1 98.38 199 LEU A O 1
ATOM 1492 N N . SER A 1 200 ? 14.086 -8.539 2.783 1 97.88 200 SER A N 1
ATOM 1493 C CA . SER A 1 200 ? 15.531 -8.438 2.609 1 97.88 200 SER A CA 1
ATOM 1494 C C . SER A 1 200 ? 16.266 -9.531 3.381 1 97.88 200 SER A C 1
ATOM 1496 O O . SER A 1 200 ? 17.328 -9.984 2.967 1 97.88 200 SER A O 1
ATOM 1498 N N . ALA A 1 201 ? 15.711 -9.992 4.48 1 96.81 201 ALA A N 1
ATOM 1499 C CA . ALA A 1 201 ? 16.312 -11.031 5.309 1 96.81 201 ALA A CA 1
ATOM 1500 C C . ALA A 1 201 ? 15.898 -12.422 4.832 1 96.81 201 ALA A C 1
ATOM 1502 O O . ALA A 1 201 ? 16.406 -13.43 5.324 1 96.81 201 ALA A O 1
ATOM 1503 N N . TYR A 1 202 ? 14.977 -12.531 3.834 1 96.06 202 TYR A N 1
ATOM 1504 C CA . TYR A 1 202 ? 14.375 -13.773 3.375 1 96.06 202 TYR A CA 1
ATOM 1505 C C . TYR A 1 202 ? 15.336 -14.555 2.484 1 96.06 202 TYR A C 1
ATOM 1507 O O . TYR A 1 202 ? 15.883 -14.008 1.527 1 96.06 202 TYR A O 1
ATOM 1515 N N . PRO A 1 203 ? 15.625 -15.836 2.771 1 93.38 203 PRO A N 1
ATOM 1516 C CA . PRO A 1 203 ? 16.609 -16.609 2.006 1 93.38 203 PRO A CA 1
ATOM 1517 C C . PRO A 1 203 ? 16.297 -16.641 0.51 1 93.38 203 PRO A C 1
ATOM 1519 O O . PRO A 1 203 ? 17.219 -16.516 -0.312 1 93.38 203 PRO A O 1
ATOM 1522 N N . ASP A 1 204 ? 15.094 -16.766 0.085 1 96.56 204 ASP A N 1
ATOM 1523 C CA . ASP A 1 204 ? 14.695 -16.797 -1.318 1 96.56 204 ASP A CA 1
ATOM 1524 C C . ASP A 1 204 ? 14.109 -15.461 -1.752 1 96.56 204 ASP A C 1
ATOM 1526 O O . ASP A 1 204 ? 13.102 -15.414 -2.451 1 96.56 204 ASP A O 1
ATOM 1530 N N . ARG A 1 205 ? 14.781 -14.398 -1.332 1 96.25 205 ARG A N 1
ATOM 1531 C CA . ARG A 1 205 ? 14.273 -13.039 -1.53 1 96.25 205 ARG A CA 1
ATOM 1532 C C . ARG A 1 205 ? 14.141 -12.719 -3.014 1 96.25 205 ARG A C 1
ATOM 1534 O O . ARG A 1 205 ? 13.234 -11.984 -3.418 1 96.25 205 ARG A O 1
ATOM 1541 N N . ASN A 1 206 ? 15.023 -13.273 -3.896 1 95.81 206 ASN A N 1
ATOM 1542 C CA . ASN A 1 206 ? 14.914 -13 -5.328 1 95.81 206 ASN A CA 1
ATOM 1543 C C . ASN A 1 206 ? 13.641 -13.602 -5.914 1 95.81 206 ASN A C 1
ATOM 1545 O O . ASN A 1 206 ? 12.984 -12.969 -6.754 1 95.81 206 ASN A O 1
ATOM 1549 N N . ILE A 1 207 ? 13.312 -14.766 -5.477 1 97.12 207 ILE A N 1
ATOM 1550 C CA . ILE A 1 207 ? 12.086 -15.414 -5.918 1 97.12 207 ILE A CA 1
ATOM 1551 C C . ILE A 1 207 ? 10.883 -14.609 -5.43 1 97.12 207 ILE A C 1
ATOM 1553 O O . ILE A 1 207 ? 9.977 -14.289 -6.211 1 97.12 207 ILE A O 1
ATOM 1557 N N . ALA A 1 208 ? 10.914 -14.25 -4.141 1 97.5 208 ALA A N 1
ATOM 1558 C CA . ALA A 1 208 ? 9.805 -13.492 -3.566 1 97.5 208 ALA A CA 1
ATOM 1559 C C . ALA A 1 208 ? 9.641 -12.141 -4.266 1 97.5 208 ALA A C 1
ATOM 1561 O O . ALA A 1 208 ? 8.523 -11.742 -4.605 1 97.5 208 ALA A O 1
ATOM 1562 N N . ALA A 1 209 ? 10.773 -11.484 -4.504 1 96.12 209 ALA A N 1
ATOM 1563 C CA . ALA A 1 209 ? 10.734 -10.188 -5.18 1 96.12 209 ALA A CA 1
ATOM 1564 C C . ALA A 1 209 ? 10.188 -10.328 -6.598 1 96.12 209 ALA A C 1
ATOM 1566 O O . ALA A 1 209 ? 9.414 -9.484 -7.059 1 96.12 209 ALA A O 1
ATOM 1567 N N . ALA A 1 210 ? 10.523 -11.352 -7.273 1 94.56 210 ALA A N 1
ATOM 1568 C CA . ALA A 1 210 ? 10.062 -11.586 -8.641 1 94.56 210 ALA A CA 1
ATOM 1569 C C . ALA A 1 210 ? 8.555 -11.859 -8.672 1 94.56 210 ALA A C 1
ATOM 1571 O O . ALA A 1 210 ? 7.867 -11.445 -9.609 1 94.56 210 ALA A O 1
ATOM 1572 N N . LEU A 1 211 ? 8.062 -12.523 -7.641 1 96.62 211 LEU A N 1
ATOM 1573 C CA . LEU A 1 211 ? 6.668 -12.945 -7.609 1 96.62 211 LEU A CA 1
ATOM 1574 C C . LEU A 1 211 ? 5.77 -11.805 -7.129 1 96.62 211 LEU A C 1
ATOM 1576 O O . LEU A 1 211 ? 4.547 -11.867 -7.27 1 96.62 211 LEU A O 1
ATOM 1580 N N . ALA A 1 212 ? 6.375 -10.797 -6.582 1 95.12 212 ALA A N 1
ATOM 1581 C CA . ALA A 1 212 ? 5.609 -9.695 -5.992 1 95.12 212 ALA A CA 1
ATOM 1582 C C . ALA A 1 212 ? 4.73 -9.023 -7.035 1 95.12 212 ALA A C 1
ATOM 1584 O O . ALA A 1 212 ? 5.148 -8.828 -8.18 1 95.12 212 ALA A O 1
ATOM 1585 N N . ALA A 1 213 ? 3.525 -8.688 -6.652 1 92.25 213 ALA A N 1
ATOM 1586 C CA . ALA A 1 213 ? 2.537 -8.047 -7.516 1 92.25 213 ALA A CA 1
ATOM 1587 C C . ALA A 1 213 ? 1.957 -6.801 -6.855 1 92.25 213 ALA A C 1
ATOM 1589 O O . ALA A 1 213 ? 2.676 -6.055 -6.191 1 92.25 213 ALA A O 1
ATOM 1590 N N . GLY A 1 214 ? 0.758 -6.473 -7.184 1 91.06 214 GLY A N 1
ATOM 1591 C CA . GLY A 1 214 ? 0.147 -5.211 -6.805 1 91.06 214 GLY A CA 1
ATOM 1592 C C . GLY A 1 214 ? 0.067 -5.012 -5.305 1 91.06 214 GLY A C 1
ATOM 1593 O O . GLY A 1 214 ? 0.281 -3.904 -4.805 1 91.06 214 GLY A O 1
ATOM 1594 N N . CYS A 1 215 ? -0.241 -6.059 -4.57 1 92.94 215 CYS A N 1
ATOM 1595 C CA . CYS A 1 215 ? -0.342 -5.965 -3.117 1 92.94 215 CYS A CA 1
ATOM 1596 C C . CYS A 1 215 ? 0.981 -5.52 -2.508 1 92.94 215 CYS A C 1
ATOM 1598 O O . CYS A 1 215 ? 1.024 -4.543 -1.754 1 92.94 215 CYS A O 1
ATOM 1600 N N . TRP A 1 216 ? 2.047 -6.211 -2.828 1 96.62 216 TRP A N 1
ATOM 1601 C CA . TRP A 1 216 ? 3.365 -5.91 -2.277 1 96.62 216 TRP A CA 1
ATOM 1602 C C . TRP A 1 216 ? 3.822 -4.516 -2.689 1 96.62 216 TRP A C 1
ATOM 1604 O O . TRP A 1 216 ? 4.312 -3.748 -1.86 1 96.62 216 TRP A O 1
ATOM 1614 N N . ARG A 1 217 ? 3.627 -4.207 -3.951 1 94.81 217 ARG A N 1
ATOM 1615 C CA . ARG A 1 217 ? 4.004 -2.896 -4.469 1 94.81 217 ARG A CA 1
ATOM 1616 C C . ARG A 1 217 ? 3.34 -1.78 -3.67 1 94.81 217 ARG A C 1
ATOM 1618 O O . ARG A 1 217 ? 4.012 -0.85 -3.219 1 94.81 217 ARG A O 1
ATOM 1625 N N . ASP A 1 218 ? 2.057 -1.883 -3.502 1 95.31 218 ASP A N 1
ATOM 1626 C CA . ASP A 1 218 ? 1.308 -0.842 -2.807 1 95.31 218 ASP A CA 1
ATOM 1627 C C . ASP A 1 218 ? 1.75 -0.727 -1.35 1 95.31 218 ASP A C 1
ATOM 1629 O O . ASP A 1 218 ? 1.957 0.378 -0.844 1 95.31 218 ASP A O 1
ATOM 1633 N N . MET A 1 219 ? 1.938 -1.824 -0.698 1 97.44 219 MET A N 1
ATOM 1634 C CA . MET A 1 219 ? 2.186 -1.838 0.741 1 97.44 219 MET A CA 1
ATOM 1635 C C . MET A 1 219 ? 3.621 -1.43 1.051 1 97.44 219 MET A C 1
ATOM 1637 O O . MET A 1 219 ? 3.949 -1.122 2.197 1 97.44 219 MET A O 1
ATOM 1641 N N . THR A 1 220 ? 4.5 -1.411 0.006 1 97.56 220 THR A N 1
ATOM 1642 C CA . THR A 1 220 ? 5.895 -1.099 0.293 1 97.56 220 THR A CA 1
ATOM 1643 C C . THR A 1 220 ? 6.328 0.168 -0.44 1 97.56 220 THR A C 1
ATOM 1645 O O . THR A 1 220 ? 7.504 0.542 -0.405 1 97.56 220 THR A O 1
ATOM 1648 N N . ARG A 1 221 ? 5.441 0.828 -1.113 1 94.88 221 ARG A N 1
ATOM 1649 C CA . ARG A 1 221 ? 5.762 2.027 -1.881 1 94.88 221 ARG A CA 1
ATOM 1650 C C . ARG A 1 221 ? 6.441 3.072 -1.004 1 94.88 221 ARG A C 1
ATOM 1652 O O . ARG A 1 221 ? 7.477 3.627 -1.379 1 94.88 221 ARG A O 1
ATOM 1659 N N . VAL A 1 222 ? 5.902 3.324 0.152 1 94.5 222 VAL A N 1
ATOM 1660 C CA . VAL A 1 222 ? 6.395 4.414 0.986 1 94.5 222 VAL A CA 1
ATOM 1661 C C . VAL A 1 222 ? 7.734 4.027 1.609 1 94.5 222 VAL A C 1
ATOM 1663 O O . VAL A 1 222 ? 8.484 4.891 2.062 1 94.5 222 VAL A O 1
ATOM 1666 N N . ALA A 1 223 ? 8.031 2.742 1.669 1 96.5 223 ALA A N 1
ATOM 1667 C CA . ALA A 1 223 ? 9.32 2.289 2.18 1 96.5 223 ALA A CA 1
ATOM 1668 C C . ALA A 1 223 ? 10.445 2.646 1.216 1 96.5 223 ALA A C 1
ATOM 1670 O O . ALA A 1 223 ? 11.625 2.574 1.575 1 96.5 223 ALA A O 1
ATOM 1671 N N . LEU A 1 224 ? 10.102 3.008 -0.01 1 94.19 224 LEU A N 1
ATOM 1672 C CA . LEU A 1 224 ? 11.102 3.352 -1.018 1 94.19 224 LEU A CA 1
ATOM 1673 C C . LEU A 1 224 ? 11.516 4.812 -0.895 1 94.19 224 LEU A C 1
ATOM 1675 O O . LEU A 1 224 ? 12.461 5.254 -1.555 1 94.19 224 LEU A O 1
ATOM 1679 N N . THR A 1 225 ? 10.828 5.555 -0.016 1 88.94 225 THR A N 1
ATOM 1680 C CA . THR A 1 225 ? 11.211 6.938 0.246 1 88.94 225 THR A CA 1
ATOM 1681 C C . THR A 1 225 ? 12.523 7 1.028 1 88.94 225 THR A C 1
ATOM 1683 O O . THR A 1 225 ? 13.016 5.973 1.504 1 88.94 225 THR A O 1
ATOM 1686 N N . ASP A 1 226 ? 13.094 8.172 1.077 1 89.62 226 ASP A N 1
ATOM 1687 C CA . ASP A 1 226 ? 14.32 8.359 1.837 1 89.62 226 ASP A CA 1
ATOM 1688 C C . ASP A 1 226 ? 14.156 7.895 3.281 1 89.62 226 ASP A C 1
ATOM 1690 O O . ASP A 1 226 ? 13.391 8.484 4.047 1 89.62 226 ASP A O 1
ATOM 1694 N N . PRO A 1 227 ? 14.969 6.871 3.67 1 94.06 227 PRO A N 1
ATOM 1695 C CA . PRO A 1 227 ? 14.781 6.305 5.008 1 94.06 227 PRO A CA 1
ATOM 1696 C C . PRO A 1 227 ? 15.086 7.309 6.121 1 94.06 227 PRO A C 1
ATOM 1698 O O . PRO A 1 227 ? 14.492 7.238 7.199 1 94.06 227 PRO A O 1
ATOM 1701 N N . ASN A 1 228 ? 15.969 8.242 5.895 1 91.69 228 ASN A N 1
ATOM 1702 C CA . ASN A 1 228 ? 16.297 9.25 6.898 1 91.69 228 ASN A CA 1
ATOM 1703 C C . ASN A 1 228 ? 15.117 10.195 7.137 1 91.69 228 ASN A C 1
ATOM 1705 O O . ASN A 1 228 ? 14.867 10.617 8.266 1 91.69 228 ASN A O 1
ATOM 1709 N N . ARG A 1 229 ? 14.422 10.5 6.113 1 88.31 229 ARG A N 1
ATOM 1710 C CA . ARG A 1 229 ? 13.242 11.352 6.242 1 88.31 229 ARG A CA 1
ATOM 1711 C C . ARG A 1 229 ? 12.133 10.641 7.008 1 88.31 229 ARG A C 1
ATOM 1713 O O . ARG A 1 229 ? 11.484 11.242 7.867 1 88.31 229 ARG A O 1
ATOM 1720 N N . THR A 1 230 ? 11.977 9.367 6.672 1 93.56 230 THR A N 1
ATOM 1721 C CA . THR A 1 230 ? 10.969 8.57 7.367 1 93.56 230 THR A CA 1
ATOM 1722 C C . THR A 1 230 ? 11.32 8.43 8.844 1 93.56 230 THR A C 1
ATOM 1724 O O . THR A 1 230 ? 10.453 8.578 9.711 1 93.56 230 THR A O 1
ATOM 1727 N N . ARG A 1 231 ? 12.562 8.188 9.086 1 95.31 231 ARG A N 1
ATOM 1728 C CA . ARG A 1 231 ? 13.023 8.055 10.461 1 95.31 231 ARG A CA 1
ATOM 1729 C C . ARG A 1 231 ? 12.758 9.328 11.25 1 95.31 231 ARG A C 1
ATOM 1731 O O . ARG A 1 231 ? 12.234 9.273 12.367 1 95.31 231 ARG A O 1
ATOM 1738 N N . ALA A 1 232 ? 13.07 10.453 10.688 1 91.69 232 ALA A N 1
ATOM 1739 C CA . ALA A 1 232 ? 12.859 11.734 11.352 1 91.69 232 ALA A CA 1
ATOM 1740 C C . ALA A 1 232 ? 11.383 11.938 11.688 1 91.69 232 ALA A C 1
ATOM 1742 O O . ALA A 1 232 ? 11.047 12.336 12.805 1 91.69 232 ALA A O 1
ATOM 1743 N N . MET A 1 233 ? 10.539 11.656 10.75 1 92.19 233 MET A N 1
ATOM 1744 C CA . MET A 1 233 ? 9.102 11.789 10.93 1 92.19 233 MET A CA 1
ATOM 1745 C C . MET A 1 233 ? 8.609 10.906 12.078 1 92.19 233 MET A C 1
ATOM 1747 O O . MET A 1 233 ? 7.84 11.352 12.93 1 92.19 233 MET A O 1
ATOM 1751 N N . VAL A 1 234 ? 9.078 9.703 12.148 1 96.81 234 VAL A N 1
ATOM 1752 C CA . VAL A 1 234 ? 8.672 8.727 13.164 1 96.81 234 VAL A CA 1
ATOM 1753 C C . VAL A 1 234 ? 9.18 9.164 14.531 1 96.81 234 VAL A C 1
ATOM 1755 O O . VAL A 1 234 ? 8.43 9.148 15.516 1 96.81 234 VAL A O 1
ATOM 1758 N N . GLU A 1 235 ? 10.398 9.609 14.586 1 95.25 235 GLU A N 1
ATOM 1759 C CA . GLU A 1 235 ? 11.008 10.031 15.844 1 95.25 235 GLU A CA 1
ATOM 1760 C C . GLU A 1 235 ? 10.312 11.266 16.406 1 95.25 235 GLU A C 1
ATOM 1762 O O . GLU A 1 235 ? 10.188 11.422 17.625 1 95.25 235 GLU A O 1
ATOM 1767 N N . GLU A 1 236 ? 9.859 12.125 15.578 1 94.12 236 GLU A N 1
ATOM 1768 C CA . GLU A 1 236 ? 9.203 13.375 15.977 1 94.12 236 GLU A CA 1
ATOM 1769 C C . GLU A 1 236 ? 7.84 13.102 16.609 1 94.12 236 GLU A C 1
ATOM 1771 O O . GLU A 1 236 ? 7.297 13.953 17.312 1 94.12 236 GLU A O 1
ATOM 1776 N N . ASP A 1 237 ? 7.281 11.969 16.406 1 96.88 237 ASP A N 1
ATOM 1777 C CA . ASP A 1 237 ? 6.012 11.539 16.984 1 96.88 237 ASP A CA 1
ATOM 1778 C C . ASP A 1 237 ? 6.145 10.18 17.656 1 96.88 237 ASP A C 1
ATOM 1780 O O . ASP A 1 237 ? 5.234 9.344 17.578 1 96.88 237 ASP A O 1
ATOM 1784 N N . ALA A 1 238 ? 7.266 9.945 18.312 1 97.12 238 ALA A N 1
ATOM 1785 C CA . ALA A 1 238 ? 7.703 8.641 18.797 1 97.12 238 ALA A CA 1
ATOM 1786 C C . ALA A 1 238 ? 6.691 8.055 19.781 1 97.12 238 ALA A C 1
ATOM 1788 O O . ALA A 1 238 ? 6.41 6.855 19.75 1 97.12 238 ALA A O 1
ATOM 1789 N N . LEU A 1 239 ? 6.113 8.875 20.672 1 97.31 239 LEU A N 1
ATOM 1790 C CA . LEU A 1 239 ? 5.211 8.375 21.703 1 97.31 239 LEU A CA 1
ATOM 1791 C C . LEU A 1 239 ? 3.969 7.746 21.078 1 97.31 239 LEU A C 1
ATOM 1793 O O . LEU A 1 239 ? 3.58 6.633 21.438 1 97.31 239 LEU A O 1
ATOM 1797 N N . ASN A 1 240 ? 3.352 8.461 20.172 1 98.25 240 ASN A N 1
ATOM 1798 C CA . ASN A 1 240 ? 2.158 7.941 19.516 1 98.25 240 ASN A CA 1
ATOM 1799 C C . ASN A 1 240 ? 2.48 6.73 18.641 1 98.25 240 ASN A C 1
ATOM 1801 O O . ASN A 1 240 ? 1.723 5.758 18.625 1 98.25 240 ASN A O 1
ATOM 1805 N N . VAL A 1 241 ? 3.613 6.746 17.938 1 98.62 241 VAL A N 1
ATOM 1806 C CA . VAL A 1 241 ? 4 5.648 17.062 1 98.62 241 VAL A CA 1
ATOM 1807 C C . VAL A 1 241 ? 4.277 4.395 17.891 1 98.62 241 VAL A C 1
ATOM 1809 O O . VAL A 1 241 ? 3.848 3.297 17.531 1 98.62 241 VAL A O 1
ATOM 1812 N N . GLU A 1 242 ? 5 4.59 19 1 98.75 242 GLU A N 1
ATOM 1813 C CA . GLU A 1 242 ? 5.289 3.469 19.891 1 98.75 242 GLU A CA 1
ATOM 1814 C C . GLU A 1 242 ? 4.008 2.756 20.312 1 98.75 242 GLU A C 1
ATOM 1816 O O . GLU A 1 242 ? 3.91 1.53 20.203 1 98.75 242 GLU A O 1
ATOM 1821 N N . ALA A 1 243 ? 3.066 3.527 20.781 1 98.62 243 ALA A N 1
ATOM 1822 C CA . ALA A 1 243 ? 1.809 2.957 21.25 1 98.62 243 ALA A CA 1
ATOM 1823 C C . ALA A 1 243 ? 1.103 2.184 20.141 1 98.62 243 ALA A C 1
ATOM 1825 O O . ALA A 1 243 ? 0.603 1.078 20.375 1 98.62 243 ALA A O 1
ATOM 1826 N N . LEU A 1 244 ? 1.091 2.713 18.984 1 98.75 244 LEU A N 1
ATOM 1827 C CA . LEU A 1 244 ? 0.415 2.096 17.844 1 98.75 244 LEU A CA 1
ATOM 1828 C C . LEU A 1 244 ? 1.144 0.832 17.406 1 98.75 244 LEU A C 1
ATOM 1830 O O . LEU A 1 244 ? 0.507 -0.162 17.047 1 98.75 244 LEU A O 1
ATOM 1834 N N . LEU A 1 245 ? 2.494 0.858 17.359 1 98.88 245 LEU A N 1
ATOM 1835 C CA . LEU A 1 245 ? 3.271 -0.317 16.984 1 98.88 245 LEU A CA 1
ATOM 1836 C C . LEU A 1 245 ? 3.002 -1.478 17.938 1 98.88 245 LEU A C 1
ATOM 1838 O O . LEU A 1 245 ? 2.904 -2.629 17.5 1 98.88 245 LEU A O 1
ATOM 1842 N N . ARG A 1 246 ? 2.916 -1.176 19.234 1 98.81 246 ARG A N 1
ATOM 1843 C CA . ARG A 1 246 ? 2.617 -2.215 20.219 1 98.81 246 ARG A CA 1
ATOM 1844 C C . ARG A 1 246 ? 1.23 -2.803 19.984 1 98.81 246 ARG A C 1
ATOM 1846 O O . ARG A 1 246 ? 1.039 -4.016 20.078 1 98.81 246 ARG A O 1
ATOM 1853 N N . ARG A 1 247 ? 0.258 -1.986 19.656 1 98.69 247 ARG A N 1
ATOM 1854 C CA . ARG A 1 247 ? -1.088 -2.475 19.375 1 98.69 247 ARG A CA 1
ATOM 1855 C C . ARG A 1 247 ? -1.109 -3.311 18.109 1 98.69 247 ARG A C 1
ATOM 1857 O O . ARG A 1 247 ? -1.765 -4.352 18.047 1 98.69 247 ARG A O 1
ATOM 1864 N N . MET A 1 248 ? -0.409 -2.896 17.062 1 98.81 248 MET A N 1
ATOM 1865 C CA . MET A 1 248 ? -0.314 -3.654 15.82 1 98.81 248 MET A CA 1
ATOM 1866 C C . MET A 1 248 ? 0.342 -5.012 16.062 1 98.81 248 MET A C 1
ATOM 1868 O O . MET A 1 248 ? -0.129 -6.031 15.555 1 98.81 248 MET A O 1
ATOM 1872 N N . ALA A 1 249 ? 1.47 -4.965 16.812 1 98.88 249 ALA A N 1
ATOM 1873 C CA . ALA A 1 249 ? 2.156 -6.211 17.141 1 98.88 249 ALA A CA 1
ATOM 1874 C C . ALA A 1 249 ? 1.218 -7.184 17.844 1 98.88 249 ALA A C 1
ATOM 1876 O O . ALA A 1 249 ? 1.212 -8.383 17.547 1 98.88 249 ALA A O 1
ATOM 1877 N N . LYS A 1 250 ? 0.435 -6.668 18.766 1 98.81 250 LYS A N 1
ATOM 1878 C CA . LYS A 1 250 ? -0.514 -7.508 19.5 1 98.81 250 LYS A CA 1
ATOM 1879 C C . LYS A 1 250 ? -1.556 -8.102 18.562 1 98.81 250 LYS A C 1
ATOM 1881 O O . LYS A 1 250 ? -1.885 -9.289 18.656 1 98.81 250 LYS A O 1
ATOM 1886 N N . ARG A 1 251 ? -2.121 -7.305 17.656 1 98.62 251 ARG A N 1
ATOM 1887 C CA . ARG A 1 251 ? -3.104 -7.793 16.703 1 98.62 251 ARG A CA 1
ATOM 1888 C C . ARG A 1 251 ? -2.523 -8.914 15.844 1 98.62 251 ARG A C 1
ATOM 1890 O O . ARG A 1 251 ? -3.191 -9.922 15.586 1 98.62 251 ARG A O 1
ATOM 1897 N N . LEU A 1 252 ? -1.282 -8.734 15.359 1 98.88 252 LEU A N 1
ATOM 1898 C CA . LEU A 1 252 ? -0.642 -9.734 14.516 1 98.88 252 LEU A CA 1
ATOM 1899 C C . LEU A 1 252 ? -0.365 -11.016 15.305 1 98.88 252 LEU A C 1
ATOM 1901 O O . LEU A 1 252 ? -0.553 -12.117 14.789 1 98.88 252 LEU A O 1
ATOM 1905 N N . THR A 1 253 ? 0.109 -10.859 16.547 1 98.81 253 THR A N 1
ATOM 1906 C CA . THR A 1 253 ? 0.339 -12.016 17.406 1 98.81 253 THR A CA 1
ATOM 1907 C C . THR A 1 253 ? -0.961 -12.773 17.656 1 98.81 253 THR A C 1
ATOM 1909 O O . THR A 1 253 ? -0.994 -14 17.578 1 98.81 253 THR A O 1
ATOM 1912 N N . ASP A 1 254 ? -2.027 -12.016 18 1 98.56 254 ASP A N 1
ATOM 1913 C CA . ASP A 1 254 ? -3.326 -12.641 18.219 1 98.56 254 ASP A CA 1
ATOM 1914 C C . ASP A 1 254 ? -3.783 -13.422 17 1 98.56 254 ASP A C 1
ATOM 1916 O O . ASP A 1 254 ? -4.277 -14.547 17.109 1 98.56 254 ASP A O 1
ATOM 1920 N N . MET A 1 255 ? -3.668 -12.867 15.844 1 98.62 255 MET A N 1
ATOM 1921 C CA . MET A 1 255 ? -4.059 -13.539 14.609 1 98.62 255 MET A CA 1
ATOM 1922 C C . MET A 1 255 ? -3.221 -14.797 14.383 1 98.62 255 MET A C 1
ATOM 1924 O O . MET A 1 255 ? -3.746 -15.836 13.984 1 98.62 255 MET A O 1
ATOM 1928 N N . ALA A 1 256 ? -1.876 -14.695 14.578 1 98.69 256 ALA A N 1
ATOM 1929 C CA . ALA A 1 256 ? -1.009 -15.867 14.484 1 98.69 256 ALA A CA 1
ATOM 1930 C C . ALA A 1 256 ? -1.498 -16.984 15.406 1 98.69 256 ALA A C 1
ATOM 1932 O O . ALA A 1 256 ? -1.558 -18.141 15 1 98.69 256 ALA A O 1
ATOM 1933 N N . ASP A 1 257 ? -1.857 -16.625 16.641 1 98.62 257 ASP A N 1
ATOM 1934 C CA . ASP A 1 257 ? -2.365 -17.594 17.609 1 98.62 257 ASP A CA 1
ATOM 1935 C C . ASP A 1 257 ? -3.67 -18.219 17.125 1 98.62 257 ASP A C 1
ATOM 1937 O O . ASP A 1 257 ? -3.879 -19.438 17.266 1 98.62 257 ASP A O 1
ATOM 1941 N N . GLN A 1 258 ? -4.539 -17.406 16.594 1 98.12 258 GLN A N 1
ATOM 1942 C CA . GLN A 1 258 ? -5.824 -17.891 16.109 1 98.12 258 GLN A CA 1
ATOM 1943 C C . GLN A 1 258 ? -5.645 -18.859 14.945 1 98.12 258 GLN A C 1
ATOM 1945 O O . GLN A 1 258 ? -6.332 -19.875 14.867 1 98.12 258 GLN A O 1
ATOM 1950 N N . LEU A 1 259 ? -4.742 -18.531 14 1 97.75 259 LEU A N 1
ATOM 1951 C CA . LEU A 1 259 ? -4.434 -19.453 12.906 1 97.75 259 LEU A CA 1
ATOM 1952 C C . LEU A 1 259 ? -3.879 -20.766 13.445 1 97.75 259 LEU A C 1
ATOM 1954 O O . LEU A 1 259 ? -4.262 -21.844 12.984 1 97.75 259 LEU A O 1
ATOM 1958 N N . HIS A 1 260 ? -2.977 -20.703 14.438 1 96.94 260 HIS A N 1
ATOM 1959 C CA . HIS A 1 260 ? -2.355 -21.875 15.047 1 96.94 260 HIS A CA 1
ATOM 1960 C C . HIS A 1 260 ? -3.398 -22.781 15.695 1 96.94 260 HIS A C 1
ATOM 1962 O O . HIS A 1 260 ? -3.361 -24 15.523 1 96.94 260 HIS A O 1
ATOM 1968 N N . ASP A 1 261 ? -4.363 -22.203 16.406 1 95.31 261 ASP A N 1
ATOM 1969 C CA . ASP A 1 261 ? -5.352 -22.938 17.188 1 95.31 261 ASP A CA 1
ATOM 1970 C C . ASP A 1 261 ? -6.508 -23.406 16.312 1 95.31 261 ASP A C 1
ATOM 1972 O O . ASP A 1 261 ? -7.324 -24.234 16.734 1 95.31 261 ASP A O 1
ATOM 1976 N N . GLY A 1 262 ? -6.602 -22.906 15.156 1 90.31 262 GLY A N 1
ATOM 1977 C CA . GLY A 1 262 ? -7.719 -23.234 14.289 1 90.31 262 GLY A CA 1
ATOM 1978 C C . GLY A 1 262 ? -9.039 -22.672 14.773 1 90.31 262 GLY A C 1
ATOM 1979 O O . GLY A 1 262 ? -10.078 -23.328 14.656 1 90.31 262 GLY A O 1
ATOM 1980 N N . ASP A 1 263 ? -9 -21.516 15.375 1 89.81 263 ASP A N 1
ATOM 1981 C CA . ASP A 1 263 ? -10.195 -20.859 15.891 1 89.81 263 ASP A CA 1
ATOM 1982 C C . ASP A 1 263 ? -10.938 -20.109 14.781 1 89.81 263 ASP A C 1
ATOM 1984 O O . ASP A 1 263 ? -10.75 -18.906 14.586 1 89.81 263 ASP A O 1
ATOM 1988 N N . GLU A 1 264 ? -11.82 -20.703 14.203 1 91.5 264 GLU A N 1
ATOM 1989 C CA . GLU A 1 264 ? -12.523 -20.172 13.039 1 91.5 264 GLU A CA 1
ATOM 1990 C C . GLU A 1 264 ? -13.305 -18.922 13.391 1 91.5 264 GLU A C 1
ATOM 1992 O O . GLU A 1 264 ? -13.328 -17.953 12.625 1 91.5 264 GLU A O 1
ATOM 1997 N N . THR A 1 265 ? -13.883 -18.906 14.539 1 94.88 265 THR A N 1
ATOM 1998 C CA . THR A 1 265 ? -14.711 -17.797 14.953 1 94.88 265 THR A CA 1
ATOM 1999 C C . THR A 1 265 ? -13.875 -16.531 15.109 1 94.88 265 THR A C 1
ATOM 2001 O O . THR A 1 265 ? -14.25 -15.461 14.602 1 94.88 265 THR A O 1
ATOM 2004 N N . ASP A 1 266 ? -12.75 -16.656 15.758 1 95.75 266 ASP A N 1
ATOM 2005 C CA . ASP A 1 266 ? -11.898 -15.484 15.984 1 95.75 266 ASP A CA 1
ATOM 2006 C C . ASP A 1 266 ? -11.273 -15 14.68 1 95.75 266 ASP A C 1
ATOM 2008 O O . ASP A 1 266 ? -11.086 -13.797 14.484 1 95.75 266 ASP A O 1
ATOM 2012 N N . VAL A 1 267 ? -10.969 -15.945 13.812 1 97.12 267 VAL A N 1
ATOM 2013 C CA . VAL A 1 267 ? -10.422 -15.57 12.508 1 97.12 267 VAL A CA 1
ATOM 2014 C C . VAL A 1 267 ? -11.469 -14.789 11.719 1 97.12 267 VAL A C 1
ATOM 2016 O O . VAL A 1 267 ? -11.172 -13.742 11.141 1 97.12 267 VAL A O 1
ATOM 2019 N N . ILE A 1 268 ? -12.688 -15.266 11.742 1 96.62 268 ILE A N 1
ATOM 2020 C CA . ILE A 1 268 ? -13.781 -14.586 11.062 1 96.62 268 ILE A CA 1
ATOM 2021 C C . ILE A 1 268 ? -13.961 -13.188 11.641 1 96.62 268 ILE A C 1
ATOM 2023 O O . ILE A 1 268 ? -14.117 -12.211 10.891 1 96.62 268 ILE A O 1
ATOM 2027 N N . ARG A 1 269 ? -13.914 -13.039 12.93 1 97.19 269 ARG A N 1
ATOM 2028 C CA . ARG A 1 269 ? -14.07 -11.75 13.602 1 97.19 269 ARG A CA 1
ATOM 2029 C C . ARG A 1 269 ? -12.969 -10.781 13.188 1 97.19 269 ARG A C 1
ATOM 2031 O O . ARG A 1 269 ? -13.227 -9.594 12.977 1 97.19 269 ARG A O 1
ATOM 2038 N N . PHE A 1 270 ? -11.773 -11.305 13.109 1 98.19 270 PHE A N 1
ATOM 2039 C CA . PHE A 1 270 ? -10.648 -10.484 12.688 1 98.19 270 PHE A CA 1
ATOM 2040 C C . PHE A 1 270 ? -10.906 -9.867 11.32 1 98.19 270 PHE A C 1
ATOM 2042 O O . PHE A 1 270 ? -10.711 -8.664 11.133 1 98.19 270 PHE A O 1
ATOM 2049 N N . PHE A 1 271 ? -11.359 -10.617 10.375 1 97.81 271 PHE A N 1
ATOM 2050 C CA . PHE A 1 271 ? -11.531 -10.148 9.008 1 97.81 271 PHE A CA 1
ATOM 2051 C C . PHE A 1 271 ? -12.797 -9.312 8.867 1 97.81 271 PHE A C 1
ATOM 2053 O O . PHE A 1 271 ? -12.945 -8.562 7.902 1 97.81 271 PHE A O 1
ATOM 2060 N N . ALA A 1 272 ? -13.688 -9.312 9.875 1 97.19 272 ALA A N 1
ATOM 2061 C CA . ALA A 1 272 ? -14.93 -8.547 9.828 1 97.19 272 ALA A CA 1
ATOM 2062 C C . ALA A 1 272 ? -14.773 -7.215 10.547 1 97.19 272 ALA A C 1
ATOM 2064 O O . ALA A 1 272 ? -15.547 -6.281 10.312 1 97.19 272 ALA A O 1
ATOM 2065 N N . GLU A 1 273 ? -13.828 -7.113 11.43 1 97.62 273 GLU A N 1
ATOM 2066 C CA . GLU A 1 273 ? -13.688 -5.961 12.312 1 97.62 273 GLU A CA 1
ATOM 2067 C C . GLU A 1 273 ? -13.547 -4.668 11.516 1 97.62 273 GLU A C 1
ATOM 2069 O O . GLU A 1 273 ? -14.016 -3.613 11.945 1 97.62 273 GLU A O 1
ATOM 2074 N N . GLY A 1 274 ? -12.93 -4.734 10.352 1 97.69 274 GLY A N 1
ATOM 2075 C CA . GLY A 1 274 ? -12.664 -3.557 9.539 1 97.69 274 GLY A CA 1
ATOM 2076 C C . GLY A 1 274 ? -13.805 -3.189 8.617 1 97.69 274 GLY A C 1
ATOM 2077 O O . GLY A 1 274 ? -13.664 -2.314 7.762 1 97.69 274 GLY A O 1
ATOM 2078 N N . ASN A 1 275 ? -15.008 -3.799 8.773 1 96.94 275 ASN A N 1
ATOM 2079 C CA . ASN A 1 275 ? -16.141 -3.58 7.887 1 96.94 275 ASN A CA 1
ATOM 2080 C C . ASN A 1 275 ? -16.578 -2.119 7.891 1 96.94 275 ASN A C 1
ATOM 2082 O O . ASN A 1 275 ? -16.969 -1.579 6.852 1 96.94 275 ASN A O 1
ATOM 2086 N N . PRO A 1 276 ? -16.516 -1.446 9.016 1 96.62 276 PRO A N 1
ATOM 2087 C CA . PRO A 1 276 ? -16.891 -0.03 8.992 1 96.62 276 PRO A CA 1
ATOM 2088 C C . PRO A 1 276 ? -16.047 0.787 8.016 1 96.62 276 PRO A C 1
ATOM 2090 O O . PRO A 1 276 ? -16.547 1.693 7.359 1 96.62 276 PRO A O 1
ATOM 2093 N N . PHE A 1 277 ? -14.82 0.495 7.902 1 97.75 277 PHE A N 1
ATOM 2094 C CA . PHE A 1 277 ? -13.961 1.198 6.957 1 97.75 277 PHE A CA 1
ATOM 2095 C C . PHE A 1 277 ? -14.336 0.855 5.52 1 97.75 277 PHE A C 1
ATOM 2097 O O . PHE A 1 277 ? -14.367 1.733 4.656 1 97.75 277 PHE A O 1
ATOM 2104 N N . ARG A 1 278 ? -14.594 -0.434 5.238 1 96.19 278 ARG A N 1
ATOM 2105 C CA . ARG A 1 278 ? -15.008 -0.852 3.904 1 96.19 278 ARG A CA 1
ATOM 2106 C C . ARG A 1 278 ? -16.281 -0.135 3.479 1 96.19 278 ARG A C 1
ATOM 2108 O O . ARG A 1 278 ? -16.406 0.302 2.332 1 96.19 278 ARG A O 1
ATOM 2115 N N . GLN A 1 279 ? -17.203 0.018 4.41 1 94.69 279 GLN A N 1
ATOM 2116 C CA . GLN A 1 279 ? -18.453 0.72 4.141 1 94.69 279 GLN A CA 1
ATOM 2117 C C . GLN A 1 279 ? -18.203 2.201 3.871 1 94.69 279 GLN A C 1
ATOM 2119 O O . GLN A 1 279 ? -18.812 2.781 2.961 1 94.69 279 GLN A O 1
ATOM 2124 N N . TYR A 1 280 ? -17.344 2.752 4.648 1 94.31 280 TYR A N 1
ATOM 2125 C CA . TYR A 1 280 ? -16.953 4.148 4.469 1 94.31 280 TYR A CA 1
ATOM 2126 C C . TYR A 1 280 ? -16.391 4.383 3.076 1 94.31 280 TYR A C 1
ATOM 2128 O O . TYR A 1 280 ? -16.797 5.316 2.381 1 94.31 280 TYR A O 1
ATOM 2136 N N . LYS A 1 281 ? -15.484 3.527 2.637 1 94 281 LYS A N 1
ATOM 2137 C CA . LYS A 1 281 ? -14.844 3.672 1.332 1 94 281 LYS A CA 1
ATOM 2138 C C . LYS A 1 281 ? -15.852 3.482 0.203 1 94 281 LYS A C 1
ATOM 2140 O O . LYS A 1 281 ? -15.797 4.18 -0.811 1 94 281 LYS A O 1
ATOM 2145 N N . SER A 1 282 ? -16.734 2.541 0.354 1 91 282 SER A N 1
ATOM 2146 C CA . SER A 1 282 ? -17.797 2.334 -0.625 1 91 282 SER A CA 1
ATOM 2147 C C . SER A 1 282 ? -18.672 3.57 -0.753 1 91 282 SER A C 1
ATOM 2149 O O . SER A 1 282 ? -19.047 3.967 -1.862 1 91 282 SER A O 1
ATOM 2151 N N . ALA A 1 283 ? -18.984 4.219 0.334 1 89.06 283 ALA A N 1
ATOM 2152 C CA . ALA A 1 283 ? -19.797 5.426 0.344 1 89.06 283 ALA A CA 1
ATOM 2153 C C . ALA A 1 283 ? -19.078 6.586 -0.342 1 89.06 283 ALA A C 1
ATOM 2155 O O . ALA A 1 283 ? -19.703 7.387 -1.041 1 89.06 283 ALA A O 1
ATOM 2156 N N . LEU A 1 284 ? -17.812 6.66 -0.138 1 87.81 284 LEU A N 1
ATOM 2157 C CA . LEU A 1 284 ? -17.031 7.719 -0.761 1 87.81 284 LEU A CA 1
ATOM 2158 C C . LEU A 1 284 ? -17.016 7.559 -2.277 1 87.81 284 LEU A C 1
ATOM 2160 O O . LEU A 1 284 ? -17.109 8.547 -3.01 1 87.81 284 LEU A O 1
ATOM 2164 N N . THR A 1 285 ? -16.797 6.332 -2.734 1 83.5 285 THR A N 1
ATOM 2165 C CA . THR A 1 285 ? -16.766 6.051 -4.168 1 83.5 285 THR A CA 1
ATOM 2166 C C . THR A 1 285 ? -18.109 6.375 -4.809 1 83.5 285 THR A C 1
ATOM 2168 O O . THR A 1 285 ? -18.156 6.941 -5.902 1 83.5 285 THR A O 1
ATOM 2171 N N . HIS A 1 286 ? -19.188 6.109 -4.203 1 79.31 286 HIS A N 1
ATOM 2172 C CA . HIS A 1 286 ? -20.516 6.406 -4.707 1 79.31 286 HIS A CA 1
ATOM 2173 C C . HIS A 1 286 ? -20.766 7.91 -4.777 1 79.31 286 HIS A C 1
ATOM 2175 O O . HIS A 1 286 ? -21.391 8.398 -5.719 1 79.31 286 HIS A O 1
ATOM 2181 N N . ALA A 1 287 ? -20.25 8.594 -3.812 1 74.25 287 ALA A N 1
ATOM 2182 C CA . ALA A 1 287 ? -20.422 10.039 -3.773 1 74.25 287 ALA A CA 1
ATOM 2183 C C . ALA A 1 287 ? -19.641 10.711 -4.891 1 74.25 287 ALA A C 1
ATOM 2185 O O . ALA A 1 287 ? -20.062 11.734 -5.438 1 74.25 287 ALA A O 1
ATOM 2186 N N . SER A 1 288 ? -18.547 10.125 -5.262 1 70.12 288 SER A N 1
ATOM 2187 C CA . SER A 1 288 ? -17.703 10.688 -6.309 1 70.12 288 SER A CA 1
ATOM 2188 C C . SER A 1 288 ? -18.266 10.398 -7.695 1 70.12 288 SER A C 1
ATOM 2190 O O . SER A 1 288 ? -18.125 11.203 -8.617 1 70.12 288 SER A O 1
ATOM 2192 N N . ASP A 1 289 ? -18.75 9.188 -7.93 1 63.09 289 ASP A N 1
ATOM 2193 C CA . ASP A 1 289 ? -19.344 8.797 -9.203 1 63.09 289 ASP A CA 1
ATOM 2194 C C . ASP A 1 289 ? -20.641 9.57 -9.461 1 63.09 289 ASP A C 1
ATOM 2196 O O . ASP A 1 289 ? -21 9.828 -10.609 1 63.09 289 ASP A O 1
ATOM 2200 N N . GLY A 1 290 ? -21.438 9.672 -8.414 1 56.47 290 GLY A N 1
ATOM 2201 C CA . GLY A 1 290 ? -22.656 10.445 -8.57 1 56.47 290 GLY A CA 1
ATOM 2202 C C . GLY A 1 290 ? -22.406 11.922 -8.789 1 56.47 290 GLY A C 1
ATOM 2203 O O . GLY A 1 290 ? -23.281 12.758 -8.539 1 56.47 290 GLY A O 1
ATOM 2204 N N . ALA A 1 291 ? -21.344 12.07 -9.578 1 51.94 291 ALA A N 1
ATOM 2205 C CA . ALA A 1 291 ? -20.672 13.281 -10.047 1 51.94 291 ALA A CA 1
ATOM 2206 C C . ALA A 1 291 ? -21.531 14.516 -9.789 1 51.94 291 ALA A C 1
ATOM 2208 O O . ALA A 1 291 ? -21 15.617 -9.578 1 51.94 291 ALA A O 1
ATOM 2209 N N . ALA A 1 292 ? -22.594 14.477 -10.547 1 48.84 292 ALA A N 1
ATOM 2210 C CA . ALA A 1 292 ? -23.203 15.781 -10.797 1 48.84 292 ALA A CA 1
ATOM 2211 C C . ALA A 1 292 ? -23.578 16.484 -9.492 1 48.84 292 ALA A C 1
ATOM 2213 O O . ALA A 1 292 ? -23.859 17.672 -9.484 1 48.84 292 ALA A O 1
ATOM 2214 N N . GLU A 1 293 ? -23.719 15.719 -8.484 1 56.31 293 GLU A N 1
ATOM 2215 C CA . GLU A 1 293 ? -24.312 16.469 -7.379 1 56.31 293 GLU A CA 1
ATOM 2216 C C . GLU A 1 293 ? -23.25 16.875 -6.355 1 56.31 293 GLU A C 1
ATOM 2218 O O . GLU A 1 293 ? -22.469 16.031 -5.91 1 56.31 293 GLU A O 1
ATOM 2223 N N . SER A 1 294 ? -22.828 18.047 -6.242 1 69.81 294 SER A N 1
ATOM 2224 C CA . SER A 1 294 ? -22.016 18.703 -5.219 1 69.81 294 SER A CA 1
ATOM 2225 C C . SER A 1 294 ? -22.328 18.141 -3.834 1 69.81 294 SER A C 1
ATOM 2227 O O . SER A 1 294 ? -23.469 17.781 -3.539 1 69.81 294 SER A O 1
ATOM 2229 N N . LEU A 1 295 ? -21.219 17.734 -2.996 1 82.94 295 LEU A N 1
ATOM 2230 C CA . LEU A 1 295 ? -21.422 17.359 -1.604 1 82.94 295 LEU A CA 1
ATOM 2231 C C . LEU A 1 295 ? -22.281 18.391 -0.873 1 82.94 295 LEU A C 1
ATOM 2233 O O . LEU A 1 295 ? -22.188 19.578 -1.137 1 82.94 295 LEU A O 1
ATOM 2237 N N . PRO A 1 296 ? -23.141 17.938 -0.092 1 89.12 296 PRO A N 1
ATOM 2238 C CA . PRO A 1 296 ? -23.984 18.891 0.638 1 89.12 296 PRO A CA 1
ATOM 2239 C C . PRO A 1 296 ? -23.188 19.875 1.477 1 89.12 296 PRO A C 1
ATOM 2241 O O . PRO A 1 296 ? -22.141 19.516 2.021 1 89.12 296 PRO A O 1
ATOM 2244 N N . GLU A 1 297 ? -23.703 21.078 1.432 1 94.06 297 GLU A N 1
ATOM 2245 C CA . GLU A 1 297 ? -23.094 22.156 2.219 1 94.06 297 GLU A CA 1
ATOM 2246 C C . GLU A 1 297 ? -24.094 22.734 3.213 1 94.06 297 GLU A C 1
ATOM 2248 O O . GLU A 1 297 ? -25.297 22.719 2.975 1 94.06 297 GLU A O 1
ATOM 2253 N N . ARG A 1 298 ? -23.578 23.141 4.332 1 95.44 298 ARG A N 1
ATOM 2254 C CA . ARG A 1 298 ? -24.406 23.859 5.301 1 95.44 298 ARG A CA 1
ATOM 2255 C C . ARG A 1 298 ? -23.594 24.922 6.031 1 95.44 298 ARG A C 1
ATOM 2257 O O . ARG A 1 298 ? -22.359 24.906 5.988 1 95.44 298 ARG A O 1
ATOM 2264 N N . GLU A 1 299 ? -24.297 25.797 6.672 1 97.31 299 GLU A N 1
ATOM 2265 C CA . GLU A 1 299 ? -23.641 26.812 7.48 1 97.31 299 GLU A CA 1
ATOM 2266 C C . GLU A 1 299 ? -23.516 26.375 8.938 1 97.31 299 GLU A C 1
ATOM 2268 O O . GLU A 1 299 ? -24.406 25.703 9.461 1 97.31 299 GLU A O 1
ATOM 2273 N N . LEU A 1 300 ? -22.406 26.703 9.516 1 97.62 300 LEU A N 1
ATOM 2274 C CA . LEU A 1 300 ? -22.156 26.438 10.93 1 97.62 300 LEU A CA 1
ATOM 2275 C C . LEU A 1 300 ? -21.812 27.734 11.664 1 97.62 300 LEU A C 1
ATOM 2277 O O . LEU A 1 300 ? -20.828 28.406 11.336 1 97.62 300 LEU A O 1
ATOM 2281 N N . THR A 1 301 ? -22.594 28.078 12.617 1 98.19 301 THR A N 1
ATOM 2282 C CA . THR A 1 301 ? -22.297 29.234 13.461 1 98.19 301 THR A CA 1
ATOM 2283 C C . THR A 1 301 ? -21.141 28.938 14.414 1 98.19 301 THR A C 1
ATOM 2285 O O . THR A 1 301 ? -21.156 27.922 15.109 1 98.19 301 THR A O 1
ATOM 2288 N N . VAL A 1 302 ? -20.188 29.812 14.438 1 98.25 302 VAL A N 1
ATOM 2289 C CA . VAL A 1 302 ? -19.031 29.672 15.328 1 98.25 302 VAL A CA 1
ATOM 2290 C C . VAL A 1 302 ? -19.188 30.609 16.516 1 98.25 302 VAL A C 1
ATOM 2292 O O . VAL A 1 302 ? -19.125 31.828 16.375 1 98.25 302 VAL A O 1
ATOM 2295 N N . PRO A 1 303 ? -19.328 30.078 17.688 1 97.75 303 PRO A N 1
ATOM 2296 C CA . PRO A 1 303 ? -19.609 30.922 18.844 1 97.75 303 PRO A CA 1
ATOM 2297 C C . PRO A 1 303 ? -18.391 31.734 19.297 1 97.75 303 PRO A C 1
ATOM 2299 O O . PRO A 1 303 ? -17.25 31.406 18.938 1 97.75 303 PRO A O 1
ATOM 2302 N N . GLU A 1 304 ? -18.672 32.781 20.047 1 95.94 304 GLU A N 1
ATOM 2303 C CA . GLU A 1 304 ? -17.594 33.656 20.562 1 95.94 304 GLU A CA 1
ATOM 2304 C C . GLU A 1 304 ? -16.719 32.906 21.562 1 95.94 304 GLU A C 1
ATOM 2306 O O . GLU A 1 304 ? -15.508 33.062 21.578 1 95.94 304 GLU A O 1
ATOM 2311 N N . SER A 1 305 ? -17.406 32.125 22.375 1 95.31 305 SER A N 1
ATOM 2312 C CA . SER A 1 305 ? -16.703 31.281 23.344 1 95.31 305 SER A CA 1
ATOM 2313 C C . SER A 1 305 ? -16.875 29.812 23 1 95.31 305 SER A C 1
ATOM 2315 O O . SER A 1 305 ? -17.938 29.391 22.547 1 95.31 305 SER A O 1
ATOM 2317 N N . GLY A 1 306 ? -15.781 29.047 23.203 1 96.62 306 GLY A N 1
ATOM 2318 C CA . GLY A 1 306 ? -15.859 27.609 22.953 1 96.62 306 GLY A CA 1
ATOM 2319 C C . GLY A 1 306 ? -15.781 27.266 21.469 1 96.62 306 GLY A C 1
ATOM 2320 O O . GLY A 1 306 ? -16.219 26.188 21.047 1 96.62 306 GLY A O 1
ATOM 2321 N N . TRP A 1 307 ? -15.312 28.219 20.656 1 97.94 307 TRP A N 1
ATOM 2322 C CA . TRP A 1 307 ? -15.297 28.031 19.219 1 97.94 307 TRP A CA 1
ATOM 2323 C C . TRP A 1 307 ? -14.367 26.875 18.828 1 97.94 307 TRP A C 1
ATOM 2325 O O . TRP A 1 307 ? -14.648 26.141 17.875 1 97.94 307 TRP A O 1
ATOM 2335 N N . GLN A 1 308 ? -13.312 26.656 19.625 1 97.88 308 GLN A N 1
ATOM 2336 C CA . GLN A 1 308 ? -12.375 25.578 19.344 1 97.88 308 GLN A CA 1
ATOM 2337 C C . GLN A 1 308 ? -13.062 24.219 19.438 1 97.88 308 GLN A C 1
ATOM 2339 O O . GLN A 1 308 ? -12.922 23.375 18.547 1 97.88 308 GLN A O 1
ATOM 2344 N N . GLN A 1 309 ? -13.828 24.016 20.5 1 97.56 309 GLN A N 1
ATOM 2345 C CA . GLN A 1 309 ? -14.539 22.75 20.719 1 97.56 309 GLN A CA 1
ATOM 2346 C C . GLN A 1 309 ? -15.617 22.547 19.656 1 97.56 309 GLN A C 1
ATOM 2348 O O . GLN A 1 309 ? -15.82 21.422 19.188 1 97.56 309 GLN A O 1
ATOM 2353 N N . THR A 1 310 ? -16.266 23.641 19.328 1 97.94 310 THR A N 1
ATOM 2354 C CA . THR A 1 310 ? -17.312 23.562 18.312 1 97.94 310 THR A CA 1
ATOM 2355 C C . THR A 1 310 ? -16.75 23.078 16.984 1 97.94 310 THR A C 1
ATOM 2357 O O . THR A 1 310 ? -17.312 22.172 16.359 1 97.94 310 THR A O 1
ATOM 2360 N N . LEU A 1 311 ? -15.648 23.594 16.609 1 98 311 LEU A N 1
ATOM 2361 C CA . LEU A 1 311 ? -15.047 23.25 15.336 1 98 311 LEU A CA 1
ATOM 2362 C C . LEU A 1 311 ? -14.422 21.859 15.391 1 98 311 LEU A C 1
ATOM 2364 O O . LEU A 1 311 ? -14.453 21.109 14.398 1 98 311 LEU A O 1
ATOM 2368 N N . LEU A 1 312 ? -13.844 21.453 16.531 1 97.5 312 LEU A N 1
ATOM 2369 C CA . LEU A 1 312 ? -13.32 20.109 16.719 1 97.5 312 LEU A CA 1
ATOM 2370 C C . LEU A 1 312 ? -14.438 19.078 16.609 1 97.5 312 LEU A C 1
ATOM 2372 O O . LEU A 1 312 ? -14.258 18.031 15.992 1 97.5 312 LEU A O 1
ATOM 2376 N N . PHE A 1 313 ? -15.555 19.375 17.234 1 96.94 313 PHE A N 1
ATOM 2377 C CA . PHE A 1 313 ? -16.688 18.469 17.172 1 96.94 313 PHE A CA 1
ATOM 2378 C C . PHE A 1 313 ? -17.203 18.312 15.742 1 96.94 313 PHE A C 1
ATOM 2380 O O . PHE A 1 313 ? -17.594 17.234 15.336 1 96.94 313 PHE A O 1
ATOM 2387 N N . SER A 1 314 ? -17.188 19.438 15.023 1 96.75 314 SER A N 1
ATOM 2388 C CA . SER A 1 314 ? -17.562 19.391 13.617 1 96.75 314 SER A CA 1
ATOM 2389 C C . SER A 1 314 ? -16.656 18.422 12.844 1 96.75 314 SER A C 1
ATOM 2391 O O . SER A 1 314 ? -17.125 17.609 12.055 1 96.75 314 SER A O 1
ATOM 2393 N N . ALA A 1 315 ? -15.352 18.5 13.086 1 96.56 315 ALA A N 1
ATOM 2394 C CA . ALA A 1 315 ? -14.383 17.609 12.445 1 96.56 315 ALA A CA 1
ATOM 2395 C C . ALA A 1 315 ? -14.672 16.156 12.789 1 96.56 315 ALA A C 1
ATOM 2397 O O . ALA A 1 315 ? -14.602 15.273 11.93 1 96.56 315 ALA A O 1
ATOM 2398 N N . ARG A 1 316 ? -15.023 15.836 14.023 1 96 316 ARG A N 1
ATOM 2399 C CA . ARG A 1 316 ? -15.312 14.484 14.492 1 96 316 ARG A CA 1
ATOM 2400 C C . ARG A 1 316 ? -16.531 13.906 13.773 1 96 316 ARG A C 1
ATOM 2402 O O . ARG A 1 316 ? -16.641 12.688 13.625 1 96 316 ARG A O 1
ATOM 2409 N N . ARG A 1 317 ? -17.359 14.781 13.25 1 93.62 317 ARG A N 1
ATOM 2410 C CA . ARG A 1 317 ? -18.578 14.344 12.562 1 93.62 317 ARG A CA 1
ATOM 2411 C C . ARG A 1 317 ? -18.312 14.164 11.07 1 93.62 317 ARG A C 1
ATOM 2413 O O . ARG A 1 317 ? -19.25 13.891 10.305 1 93.62 317 ARG A O 1
ATOM 2420 N N . GLY A 1 318 ? -17.109 14.406 10.625 1 91.38 318 GLY A N 1
ATOM 2421 C CA . GLY A 1 318 ? -16.766 14.227 9.227 1 91.38 318 GLY A CA 1
ATOM 2422 C C . GLY A 1 318 ? -17 15.469 8.391 1 91.38 318 GLY A C 1
ATOM 2423 O O . GLY A 1 318 ? -17.141 15.383 7.164 1 91.38 318 GLY A O 1
ATOM 2424 N N . GLU A 1 319 ? -17.031 16.672 9.023 1 95.06 319 GLU A N 1
ATOM 2425 C CA . GLU A 1 319 ? -17.297 17.938 8.344 1 95.06 319 GLU A CA 1
ATOM 2426 C C . GLU A 1 319 ? -16 18.703 8.078 1 95.06 319 GLU A C 1
ATOM 2428 O O . GLU A 1 319 ? -15.094 18.719 8.914 1 95.06 319 GLU A O 1
ATOM 2433 N N . ALA A 1 320 ? -15.961 19.297 6.895 1 97.12 320 ALA A N 1
ATOM 2434 C CA . ALA A 1 320 ? -14.82 20.125 6.547 1 97.12 320 ALA A CA 1
ATOM 2435 C C . ALA A 1 320 ? -15.258 21.547 6.203 1 97.12 320 ALA A C 1
ATOM 2437 O O . ALA A 1 320 ? -16.297 21.75 5.578 1 97.12 320 ALA A O 1
ATOM 2438 N N . ILE A 1 321 ? -14.492 22.484 6.566 1 98.31 321 ILE A N 1
ATOM 2439 C CA . ILE A 1 321 ? -14.773 23.891 6.277 1 98.31 321 ILE A CA 1
ATOM 2440 C C . ILE A 1 321 ? -14.234 24.25 4.895 1 98.31 321 ILE A C 1
ATOM 2442 O O . ILE A 1 321 ? -13.07 23.969 4.586 1 98.31 321 ILE A O 1
ATOM 2446 N N . ILE A 1 322 ? -15.078 24.891 4.09 1 97.44 322 ILE A N 1
ATOM 2447 C CA . ILE A 1 322 ? -14.641 25.266 2.748 1 97.44 322 ILE A CA 1
ATOM 2448 C C . ILE A 1 322 ? -14.617 26.781 2.609 1 97.44 322 ILE A C 1
ATOM 2450 O O . ILE A 1 322 ? -14.242 27.312 1.562 1 97.44 322 ILE A O 1
ATOM 2454 N N . GLY A 1 323 ? -15.023 27.484 3.658 1 97.44 323 GLY A N 1
ATOM 2455 C CA . GLY A 1 323 ? -15.016 28.938 3.664 1 97.44 323 GLY A CA 1
ATOM 2456 C C . GLY A 1 323 ? -15.812 29.531 4.812 1 97.44 323 GLY A C 1
ATOM 2457 O O . GLY A 1 323 ? -16.312 28.812 5.672 1 97.44 323 GLY A O 1
ATOM 2458 N N . PHE A 1 324 ? -15.852 30.859 4.844 1 97.31 324 PHE A N 1
ATOM 2459 C CA . PHE A 1 324 ? -16.625 31.609 5.832 1 97.31 324 PHE A CA 1
ATOM 2460 C C . PHE A 1 324 ? -17.484 32.656 5.16 1 97.31 324 PHE A C 1
ATOM 2462 O O . PHE A 1 324 ? -17.016 33.438 4.312 1 97.31 324 PHE A O 1
ATOM 2469 N N . VAL A 1 325 ? -18.75 32.625 5.539 1 96.62 325 VAL A N 1
ATOM 2470 C CA . VAL A 1 325 ? -19.641 33.719 5.102 1 96.62 325 VAL A CA 1
ATOM 2471 C C . VAL A 1 325 ? -19.25 35.031 5.773 1 96.62 325 VAL A C 1
ATOM 2473 O O . VAL A 1 325 ? -19.203 36.062 5.129 1 96.62 325 VAL A O 1
ATOM 2476 N N . ASN A 1 326 ? -19.062 34.938 6.961 1 96.19 326 ASN A N 1
ATOM 2477 C CA . ASN A 1 326 ? -18.484 35.969 7.832 1 96.19 326 ASN A CA 1
ATOM 2478 C C . ASN A 1 326 ? -17.688 35.344 8.977 1 96.19 326 ASN A C 1
ATOM 2480 O O . ASN A 1 326 ? -17.625 34.125 9.109 1 96.19 326 ASN A O 1
ATOM 2484 N N . PRO A 1 327 ? -17 36.094 9.742 1 96.5 327 PRO A N 1
ATOM 2485 C CA . PRO A 1 327 ? -16.047 35.531 10.711 1 96.5 327 PRO A CA 1
ATOM 2486 C C . PRO A 1 327 ? -16.688 34.531 11.664 1 96.5 327 PRO A C 1
ATOM 2488 O O . PRO A 1 327 ? -16 33.688 12.219 1 96.5 327 PRO A O 1
ATOM 2491 N N . ARG A 1 328 ? -17.969 34.562 11.875 1 97.81 328 ARG A N 1
ATOM 2492 C CA . ARG A 1 328 ? -18.594 33.688 12.859 1 97.81 328 ARG A CA 1
ATOM 2493 C C . ARG A 1 328 ? -19.578 32.75 12.195 1 97.81 328 ARG A C 1
ATOM 2495 O O . ARG A 1 328 ? -20.422 32.156 12.867 1 97.81 328 ARG A O 1
ATOM 2502 N N . GLN A 1 329 ? -19.438 32.594 10.898 1 98.06 329 GLN A N 1
ATOM 2503 C CA . GLN A 1 329 ? -20.266 31.688 10.125 1 98.06 329 GLN A CA 1
ATOM 2504 C C . GLN A 1 329 ? -19.438 30.938 9.078 1 98.06 329 GLN A C 1
ATOM 2506 O O . GLN A 1 329 ? -19.125 31.484 8.023 1 98.06 329 GLN A O 1
ATOM 2511 N N . ALA A 1 330 ? -19.234 29.703 9.352 1 98.19 330 ALA A N 1
ATOM 2512 C CA . ALA A 1 330 ? -18.438 28.875 8.453 1 98.19 330 ALA A CA 1
ATOM 2513 C C . ALA A 1 330 ? -19.328 28.141 7.449 1 98.19 330 ALA A C 1
ATOM 2515 O O . ALA A 1 330 ? -20.5 27.891 7.715 1 98.19 330 ALA A O 1
ATOM 2516 N N . ILE A 1 331 ? -18.812 27.891 6.293 1 98.06 331 ILE A N 1
ATOM 2517 C CA . ILE A 1 331 ? -19.438 27 5.312 1 98.06 331 ILE A CA 1
ATOM 2518 C C . ILE A 1 331 ? -18.828 25.609 5.418 1 98.06 331 ILE A C 1
ATOM 2520 O O . ILE A 1 331 ? -17.625 25.438 5.203 1 98.06 331 ILE A O 1
ATOM 2524 N N . ILE A 1 332 ? -19.672 24.625 5.711 1 96.69 332 ILE A N 1
ATOM 2525 C CA . ILE A 1 332 ? -19.219 23.266 5.977 1 96.69 332 ILE A CA 1
ATOM 2526 C C . ILE A 1 332 ? -19.672 22.344 4.852 1 96.69 332 ILE A C 1
ATOM 2528 O O . ILE A 1 332 ? -20.797 22.469 4.34 1 96.69 332 ILE A O 1
ATOM 2532 N N . GLN A 1 333 ? -18.812 21.516 4.457 1 94.69 333 GLN A N 1
ATOM 2533 C CA . GLN A 1 333 ? -19.125 20.422 3.535 1 94.69 333 GLN A CA 1
ATOM 2534 C C . GLN A 1 333 ? -19.203 19.094 4.27 1 94.69 333 GLN A C 1
ATOM 2536 O O . GLN A 1 333 ? -18.344 18.781 5.09 1 94.69 333 GLN A O 1
ATOM 2541 N N . LEU A 1 334 ? -20.266 18.359 3.994 1 89.38 334 LEU A N 1
ATOM 2542 C CA . LEU A 1 334 ? -20.484 17.062 4.621 1 89.38 334 LEU A CA 1
ATOM 2543 C C . LEU A 1 334 ? -19.922 15.945 3.758 1 89.38 334 LEU A C 1
ATOM 2545 O O . LEU A 1 334 ? -20.234 15.852 2.57 1 89.38 334 LEU A O 1
ATOM 2549 N N . ARG A 1 335 ? -19.109 15.195 4.371 1 84.5 335 ARG A N 1
ATOM 2550 C CA . ARG A 1 335 ? -18.562 14.023 3.699 1 84.5 335 ARG A CA 1
ATOM 2551 C C . ARG A 1 335 ? -18.984 12.734 4.406 1 84.5 335 ARG A C 1
ATOM 2553 O O . ARG A 1 335 ? -19.375 12.766 5.574 1 84.5 335 ARG A O 1
ATOM 2560 N N . PRO A 1 336 ? -18.984 11.609 3.631 1 83.94 336 PRO A N 1
ATOM 2561 C CA . PRO A 1 336 ? -19.281 10.352 4.32 1 83.94 336 PRO A CA 1
ATOM 2562 C C . PRO A 1 336 ? -18.391 10.125 5.539 1 83.94 336 PRO A C 1
ATOM 2564 O O . PRO A 1 336 ? -17.234 10.555 5.547 1 83.94 336 PRO A O 1
ATOM 2567 N N . ALA A 1 337 ? -18.984 9.508 6.582 1 86.12 337 ALA A N 1
ATOM 2568 C CA . ALA A 1 337 ? -18.266 9.266 7.828 1 86.12 337 ALA A CA 1
ATOM 2569 C C . ALA A 1 337 ? -18.391 7.801 8.25 1 86.12 337 ALA A C 1
ATOM 2571 O O . ALA A 1 337 ? -19.266 7.082 7.773 1 86.12 337 ALA A O 1
ATOM 2572 N N . MET A 1 338 ? -17.438 7.348 9.031 1 88.12 338 MET A N 1
ATOM 2573 C CA . MET A 1 338 ? -17.422 5.977 9.531 1 88.12 338 MET A CA 1
ATOM 2574 C C . MET A 1 338 ? -18.344 5.824 10.742 1 88.12 338 MET A C 1
ATOM 2576 O O . MET A 1 338 ? -18.5 6.762 11.531 1 88.12 338 MET A O 1
ATOM 2580 N N . MET B 1 1 ? 3.852 -28.312 -28.547 1 69.44 1 MET B N 1
ATOM 2581 C CA . MET B 1 1 ? 2.875 -27.328 -28.969 1 69.44 1 MET B CA 1
ATOM 2582 C C . MET B 1 1 ? 1.534 -27.547 -28.266 1 69.44 1 MET B C 1
ATOM 2584 O O . MET B 1 1 ? 1.172 -28.672 -27.953 1 69.44 1 MET B O 1
ATOM 2588 N N . VAL B 1 2 ? 1 -26.438 -27.641 1 86.25 2 VAL B N 1
ATOM 2589 C CA . VAL B 1 2 ? -0.324 -26.484 -27.031 1 86.25 2 VAL B CA 1
ATOM 2590 C C . VAL B 1 2 ? -1.366 -25.969 -28.016 1 86.25 2 VAL B C 1
ATOM 2592 O O . VAL B 1 2 ? -1.354 -24.797 -28.391 1 86.25 2 VAL B O 1
ATOM 2595 N N . ASN B 1 3 ? -2.227 -26.891 -28.516 1 93.44 3 ASN B N 1
ATOM 2596 C CA . ASN B 1 3 ? -3.209 -26.562 -29.547 1 93.44 3 ASN B CA 1
ATOM 2597 C C . ASN B 1 3 ? -4.598 -26.359 -28.938 1 93.44 3 ASN B C 1
ATOM 2599 O O . ASN B 1 3 ? -5.34 -25.469 -29.375 1 93.44 3 ASN B O 1
ATOM 2603 N N . THR B 1 4 ? -4.918 -27.141 -28.047 1 98.12 4 THR B N 1
ATOM 2604 C CA . THR B 1 4 ? -6.211 -27.078 -27.375 1 98.12 4 THR B CA 1
ATOM 2605 C C . THR B 1 4 ? -6.035 -27 -25.875 1 98.12 4 THR B C 1
ATOM 2607 O O . THR B 1 4 ? -5.305 -27.812 -25.281 1 98.12 4 THR B O 1
ATOM 2610 N N . VAL B 1 5 ? -6.668 -26.016 -25.266 1 98.88 5 VAL B N 1
ATOM 2611 C CA . VAL B 1 5 ? -6.57 -25.844 -23.812 1 98.88 5 VAL B CA 1
ATOM 2612 C C . VAL B 1 5 ? -7.961 -25.938 -23.188 1 98.88 5 VAL B C 1
ATOM 2614 O O . VAL B 1 5 ? -8.914 -25.344 -23.688 1 98.88 5 VAL B O 1
ATOM 2617 N N . GLY B 1 6 ? -8.102 -26.812 -22.234 1 98.81 6 GLY B N 1
ATOM 2618 C CA . GLY B 1 6 ? -9.305 -26.859 -21.406 1 98.81 6 GLY B CA 1
ATOM 2619 C C . GLY B 1 6 ? -9.219 -25.969 -20.172 1 98.81 6 GLY B C 1
ATOM 2620 O O . GLY B 1 6 ? -8.211 -25.953 -19.469 1 98.81 6 GLY B O 1
ATOM 2621 N N . ILE B 1 7 ? -10.281 -25.188 -19.938 1 98.88 7 ILE B N 1
ATOM 2622 C CA . ILE B 1 7 ? -10.336 -24.328 -18.766 1 98.88 7 ILE B CA 1
ATOM 2623 C C . ILE B 1 7 ? -11.539 -24.703 -17.906 1 98.88 7 ILE B C 1
ATOM 2625 O O . ILE B 1 7 ? -12.672 -24.719 -18.391 1 98.88 7 ILE B O 1
ATOM 2629 N N . ILE B 1 8 ? -11.266 -25 -16.688 1 98.69 8 ILE B N 1
ATOM 2630 C CA . ILE B 1 8 ? -12.328 -25.297 -15.734 1 98.69 8 ILE B CA 1
ATOM 2631 C C . ILE B 1 8 ? -12.5 -24.125 -14.766 1 98.69 8 ILE B C 1
ATOM 2633 O O . ILE B 1 8 ? -11.664 -23.922 -13.883 1 98.69 8 ILE B O 1
ATOM 2637 N N . GLY B 1 9 ? -13.578 -23.422 -14.898 1 98.19 9 GLY B N 1
ATOM 2638 C CA . GLY B 1 9 ? -13.836 -22.219 -14.117 1 98.19 9 GLY B CA 1
ATOM 2639 C C . GLY B 1 9 ? -13.602 -20.938 -14.898 1 98.19 9 GLY B C 1
ATOM 2640 O O . GLY B 1 9 ? -12.469 -20.641 -15.273 1 98.19 9 GLY B O 1
ATOM 2641 N N . LEU B 1 10 ? -14.695 -20.219 -15.094 1 98.25 10 LEU B N 1
ATOM 2642 C CA . LEU B 1 10 ? -14.641 -18.969 -15.844 1 98.25 10 LEU B CA 1
ATOM 2643 C C . LEU B 1 10 ? -14.883 -17.781 -14.93 1 98.25 10 LEU B C 1
ATOM 2645 O O . LEU B 1 10 ? -15.773 -16.953 -15.203 1 98.25 10 LEU B O 1
ATOM 2649 N N . GLY B 1 11 ? -14.07 -17.672 -13.898 1 96.19 11 GLY B N 1
ATOM 2650 C CA . GLY B 1 11 ? -14 -16.469 -13.078 1 96.19 11 GLY B CA 1
ATOM 2651 C C . GLY B 1 11 ? -13.039 -15.438 -13.625 1 96.19 11 GLY B C 1
ATOM 2652 O O . GLY B 1 11 ? -12.82 -15.359 -14.836 1 96.19 11 GLY B O 1
ATOM 2653 N N . LEU B 1 12 ? -12.523 -14.641 -12.766 1 95.31 12 LEU B N 1
ATOM 2654 C CA . LEU B 1 12 ? -11.594 -13.594 -13.188 1 95.31 12 LEU B CA 1
ATOM 2655 C C . LEU B 1 12 ? -10.359 -14.203 -13.844 1 95.31 12 LEU B C 1
ATOM 2657 O O . LEU B 1 12 ? -10.031 -13.859 -14.984 1 95.31 12 LEU B O 1
ATOM 2661 N N . ILE B 1 13 ? -9.688 -15.133 -13.117 1 96.75 13 ILE B N 1
ATOM 2662 C CA . ILE B 1 13 ? -8.422 -15.688 -13.578 1 96.75 13 ILE B CA 1
ATOM 2663 C C . ILE B 1 13 ? -8.664 -16.609 -14.773 1 96.75 13 ILE B C 1
ATOM 2665 O O . ILE B 1 13 ? -8.062 -16.422 -15.836 1 96.75 13 ILE B O 1
ATOM 2669 N N . GLY B 1 14 ? -9.633 -17.5 -14.625 1 98.25 14 GLY B N 1
ATOM 2670 C CA . GLY B 1 14 ? -9.922 -18.438 -15.695 1 98.25 14 GLY B CA 1
ATOM 2671 C C . GLY B 1 14 ? -10.523 -17.781 -16.922 1 98.25 14 GLY B C 1
ATOM 2672 O O . GLY B 1 14 ? -10.188 -18.141 -18.047 1 98.25 14 GLY B O 1
ATOM 2673 N N . GLY B 1 15 ? -11.414 -16.844 -16.641 1 98.56 15 GLY B N 1
ATOM 2674 C CA . GLY B 1 15 ? -12 -16.109 -17.75 1 98.56 15 GLY B CA 1
ATOM 2675 C C . GLY B 1 15 ? -10.984 -15.266 -18.516 1 98.56 15 GLY B C 1
ATOM 2676 O O . GLY B 1 15 ? -11.008 -15.234 -19.75 1 98.56 15 GLY B O 1
ATOM 2677 N N . SER B 1 16 ? -10.117 -14.633 -17.812 1 98.69 16 SER B N 1
ATOM 2678 C CA . SER B 1 16 ? -9.07 -13.844 -18.453 1 98.69 16 SER B CA 1
ATOM 2679 C C . SER B 1 16 ? -8.133 -14.719 -19.281 1 98.69 16 SER B C 1
ATOM 2681 O O . SER B 1 16 ? -7.738 -14.344 -20.391 1 98.69 16 SER B O 1
ATOM 2683 N N . LEU B 1 17 ? -7.844 -15.844 -18.734 1 98.69 17 LEU B N 1
ATOM 2684 C CA . LEU B 1 17 ? -6.977 -16.797 -19.438 1 98.69 17 LEU B CA 1
ATOM 2685 C C . LEU B 1 17 ? -7.637 -17.297 -20.703 1 98.69 17 LEU B C 1
ATOM 2687 O O . LEU B 1 17 ? -7 -17.359 -21.766 1 98.69 17 LEU B O 1
ATOM 2691 N N . ALA B 1 18 ? -8.875 -17.672 -20.609 1 98.81 18 ALA B N 1
ATOM 2692 C CA . ALA B 1 18 ? -9.633 -18.156 -21.766 1 98.81 18 ALA B CA 1
ATOM 2693 C C . ALA B 1 18 ? -9.648 -17.141 -22.891 1 98.81 18 ALA B C 1
ATOM 2695 O O . ALA B 1 18 ? -9.359 -17.469 -24.047 1 98.81 18 ALA B O 1
ATOM 2696 N N . ARG B 1 19 ? -9.914 -15.938 -22.516 1 98.62 19 ARG B N 1
ATOM 2697 C CA . ARG B 1 19 ? -9.969 -14.867 -23.5 1 98.62 19 ARG B CA 1
ATOM 2698 C C . ARG B 1 19 ? -8.602 -14.625 -24.125 1 98.62 19 ARG B C 1
ATOM 2700 O O . ARG B 1 19 ? -8.484 -14.453 -25.344 1 98.62 19 ARG B O 1
ATOM 2707 N N . ARG B 1 20 ? -7.562 -14.609 -23.297 1 98.44 20 ARG B N 1
ATOM 2708 C CA . ARG B 1 20 ? -6.199 -14.383 -23.766 1 98.44 20 ARG B CA 1
ATOM 2709 C C . ARG B 1 20 ? -5.789 -15.453 -24.781 1 98.44 20 ARG B C 1
ATOM 2711 O O . ARG B 1 20 ? -5.234 -15.133 -25.828 1 98.44 20 ARG B O 1
ATOM 2718 N N . LEU B 1 21 ? -6.051 -16.641 -24.484 1 98.62 21 LEU B N 1
ATOM 2719 C CA . LEU B 1 21 ? -5.688 -17.75 -25.344 1 98.62 21 LEU B CA 1
ATOM 2720 C C . LEU B 1 21 ? -6.488 -17.703 -26.641 1 98.62 21 LEU B C 1
ATOM 2722 O O . LEU B 1 21 ? -5.926 -17.891 -27.734 1 98.62 21 LEU B O 1
ATOM 2726 N N . ALA B 1 22 ? -7.781 -17.469 -26.516 1 98.38 22 ALA B N 1
ATOM 2727 C CA . ALA B 1 22 ? -8.633 -17.391 -27.703 1 98.38 22 ALA B CA 1
ATOM 2728 C C . ALA B 1 22 ? -8.172 -16.266 -28.641 1 98.38 22 ALA B C 1
ATOM 2730 O O . ALA B 1 22 ? -8.094 -16.469 -29.859 1 98.38 22 ALA B O 1
ATOM 2731 N N . GLU B 1 23 ? -7.855 -15.156 -28.062 1 97.62 23 GLU B N 1
ATOM 2732 C CA . GLU B 1 23 ? -7.383 -14.016 -28.844 1 97.62 23 GLU B CA 1
ATOM 2733 C C . GLU B 1 23 ? -6.086 -14.352 -29.562 1 97.62 23 GLU B C 1
ATOM 2735 O O . GLU B 1 23 ? -5.797 -13.789 -30.625 1 97.62 23 GLU B O 1
ATOM 2740 N N . ARG B 1 24 ? -5.391 -15.258 -29.047 1 97.19 24 ARG B N 1
ATOM 2741 C CA . ARG B 1 24 ? -4.09 -15.602 -29.609 1 97.19 24 ARG B CA 1
ATOM 2742 C C . ARG B 1 24 ? -4.207 -16.797 -30.547 1 97.19 24 ARG B C 1
ATOM 2744 O O . ARG B 1 24 ? -3.193 -17.344 -31 1 97.19 24 ARG B O 1
ATOM 2751 N N . GLY B 1 25 ? -5.383 -17.266 -30.766 1 97.06 25 GLY B N 1
ATOM 2752 C CA . GLY B 1 25 ? -5.645 -18.266 -31.797 1 97.06 25 GLY B CA 1
ATOM 2753 C C . GLY B 1 25 ? -5.59 -19.688 -31.266 1 97.06 25 GLY B C 1
ATOM 2754 O O . GLY B 1 25 ? -5.559 -20.641 -32.062 1 97.06 25 GLY B O 1
ATOM 2755 N N . ILE B 1 26 ? -5.539 -19.844 -29.953 1 98.19 26 ILE B N 1
ATOM 2756 C CA . ILE B 1 26 ? -5.535 -21.172 -29.344 1 98.19 26 ILE B CA 1
ATOM 2757 C C . ILE B 1 26 ? -6.969 -21.641 -29.125 1 98.19 26 ILE B C 1
ATOM 2759 O O . ILE B 1 26 ? -7.82 -20.859 -28.672 1 98.19 26 ILE B O 1
ATOM 2763 N N . ARG B 1 27 ? -7.258 -22.875 -29.453 1 98.56 27 ARG B N 1
ATOM 2764 C CA . ARG B 1 27 ? -8.578 -23.438 -29.203 1 98.56 27 ARG B CA 1
ATOM 2765 C C . ARG B 1 27 ? -8.82 -23.641 -27.703 1 98.56 27 ARG B C 1
ATOM 2767 O O . ARG B 1 27 ? -8.047 -24.328 -27.031 1 98.56 27 ARG B O 1
ATOM 2774 N N . VAL B 1 28 ? -9.883 -23.016 -27.234 1 98.81 28 VAL B N 1
ATOM 2775 C CA . VAL B 1 28 ? -10.195 -23.094 -25.812 1 98.81 28 VAL B CA 1
ATOM 2776 C C . VAL B 1 28 ? -11.539 -23.797 -25.625 1 98.81 28 VAL B C 1
ATOM 2778 O O . VAL B 1 28 ? -12.547 -23.375 -26.188 1 98.81 28 VAL B O 1
ATOM 2781 N N . VAL B 1 29 ? -11.57 -24.844 -24.875 1 98.88 29 VAL B N 1
ATOM 2782 C CA . VAL B 1 29 ? -12.789 -25.484 -24.406 1 98.88 29 VAL B CA 1
ATOM 2783 C C . VAL B 1 29 ? -12.945 -25.266 -22.906 1 98.88 29 VAL B C 1
ATOM 2785 O O . VAL B 1 29 ? -11.984 -25.406 -22.141 1 98.88 29 VAL B O 1
ATOM 2788 N N . ALA B 1 30 ? -14.18 -24.875 -22.484 1 98.88 30 ALA B N 1
ATOM 2789 C CA . ALA B 1 30 ? -14.297 -24.438 -21.094 1 98.88 30 ALA B CA 1
ATOM 2790 C C . ALA B 1 30 ? -15.547 -25.031 -20.438 1 98.88 30 ALA B C 1
ATOM 2792 O O . ALA B 1 30 ? -16.531 -25.312 -21.109 1 98.88 30 ALA B O 1
ATOM 2793 N N . TRP B 1 31 ? -15.445 -25.234 -19.188 1 98.62 31 TRP B N 1
ATOM 2794 C CA . TRP B 1 31 ? -16.562 -25.609 -18.312 1 98.62 31 TRP B CA 1
ATOM 2795 C C . TRP B 1 31 ? -16.625 -24.688 -17.094 1 98.62 31 TRP B C 1
ATOM 2797 O O . TRP B 1 31 ? -15.594 -24.344 -16.516 1 98.62 31 TRP B O 1
ATOM 2807 N N . ASN B 1 32 ? -17.766 -24.312 -16.766 1 98.25 32 ASN B N 1
ATOM 2808 C CA . ASN B 1 32 ? -18.031 -23.531 -15.562 1 98.25 32 ASN B CA 1
ATOM 2809 C C . ASN B 1 32 ? -19.203 -24.109 -14.773 1 98.25 32 ASN B C 1
ATOM 2811 O O . ASN B 1 32 ? -20.172 -24.625 -15.359 1 98.25 32 ASN B O 1
ATOM 2815 N N . HIS B 1 33 ? -19.188 -23.938 -13.469 1 95.19 33 HIS B N 1
ATOM 2816 C CA . HIS B 1 33 ? -20.219 -24.516 -12.617 1 95.19 33 HIS B CA 1
ATOM 2817 C C . HIS B 1 33 ? -21.578 -23.906 -12.898 1 95.19 33 HIS B C 1
ATOM 2819 O O . HIS B 1 33 ? -22.609 -24.562 -12.727 1 95.19 33 HIS B O 1
ATOM 2825 N N . ARG B 1 34 ? -21.625 -22.562 -13.172 1 92.88 34 ARG B N 1
ATOM 2826 C CA . ARG B 1 34 ? -22.844 -21.875 -13.609 1 92.88 34 ARG B CA 1
ATOM 2827 C C . ARG B 1 34 ? -22.688 -21.344 -15.031 1 92.88 34 ARG B C 1
ATOM 2829 O O . ARG B 1 34 ? -21.641 -20.797 -15.391 1 92.88 34 ARG B O 1
ATOM 2836 N N . PRO B 1 35 ? -23.703 -21.453 -15.797 1 94.94 35 PRO B N 1
ATOM 2837 C CA . PRO B 1 35 ? -23.547 -21.188 -17.234 1 94.94 35 PRO B CA 1
ATOM 2838 C C . PRO B 1 35 ? -23.641 -19.688 -17.562 1 94.94 35 PRO B C 1
ATOM 2840 O O . PRO B 1 35 ? -23.547 -19.312 -18.734 1 94.94 35 PRO B O 1
ATOM 2843 N N . HIS B 1 36 ? -23.672 -18.859 -16.656 1 94.62 36 HIS B N 1
ATOM 2844 C CA . HIS B 1 36 ? -23.938 -17.438 -16.891 1 94.62 36 HIS B CA 1
ATOM 2845 C C . HIS B 1 36 ? -22.875 -16.828 -17.781 1 94.62 36 HIS B C 1
ATOM 2847 O O . HIS B 1 36 ? -23.156 -15.914 -18.562 1 94.62 36 HIS B O 1
ATOM 2853 N N . PRO B 1 37 ? -21.625 -17.297 -17.781 1 96.56 37 PRO B N 1
ATOM 2854 C CA . PRO B 1 37 ? -20.625 -16.672 -18.656 1 96.56 37 PRO B CA 1
ATOM 2855 C C . PRO B 1 37 ? -20.75 -17.141 -20.109 1 96.56 37 PRO B C 1
ATOM 2857 O O . PRO B 1 37 ? -20.109 -16.562 -21 1 96.56 37 PRO B O 1
ATOM 2860 N N . TYR B 1 38 ? -21.516 -18.156 -20.422 1 97.75 38 TYR B N 1
ATOM 2861 C CA . TYR B 1 38 ? -21.375 -18.953 -21.641 1 97.75 38 TYR B CA 1
ATOM 2862 C C . TYR B 1 38 ? -21.719 -18.125 -22.859 1 97.75 38 TYR B C 1
ATOM 2864 O O . TYR B 1 38 ? -21.031 -18.172 -23.875 1 97.75 38 TYR B O 1
ATOM 2872 N N . ALA B 1 39 ? -22.781 -17.359 -22.781 1 97.25 39 ALA B N 1
ATOM 2873 C CA . ALA B 1 39 ? -23.203 -16.578 -23.938 1 97.25 39 ALA B CA 1
ATOM 2874 C C . ALA B 1 39 ? -22.078 -15.656 -24.406 1 97.25 39 ALA B C 1
ATOM 2876 O O . ALA B 1 39 ? -21.688 -15.68 -25.578 1 97.25 39 ALA B O 1
ATOM 2877 N N . GLN B 1 40 ? -21.547 -14.945 -23.531 1 97.69 40 GLN B N 1
ATOM 2878 C CA . GLN B 1 40 ? -20.484 -14.016 -23.875 1 97.69 40 GLN B CA 1
ATOM 2879 C C . GLN B 1 40 ? -19.188 -14.758 -24.203 1 97.69 40 GLN B C 1
ATOM 2881 O O . GLN B 1 40 ? -18.453 -14.352 -25.094 1 97.69 40 GLN B O 1
ATOM 2886 N N . ALA B 1 41 ? -18.922 -15.836 -23.469 1 98.5 41 ALA B N 1
ATOM 2887 C CA . ALA B 1 41 ? -17.719 -16.625 -23.719 1 98.5 41 ALA B CA 1
ATOM 2888 C C . ALA B 1 41 ? -17.703 -17.188 -25.141 1 98.5 41 ALA B C 1
ATOM 2890 O O . ALA B 1 41 ? -16.688 -17.141 -25.828 1 98.5 41 ALA B O 1
ATOM 2891 N N . GLU B 1 42 ? -18.812 -17.672 -25.547 1 98.25 42 GLU B N 1
ATOM 2892 C CA . GLU B 1 42 ? -18.938 -18.219 -26.906 1 98.25 42 GLU B CA 1
ATOM 2893 C C . GLU B 1 42 ? -18.766 -17.125 -27.953 1 98.25 42 GLU B C 1
ATOM 2895 O O . GLU B 1 42 ? -18.156 -17.359 -29 1 98.25 42 GLU B O 1
ATOM 2900 N N . ALA B 1 43 ? -19.297 -15.984 -27.641 1 97.62 43 ALA B N 1
ATOM 2901 C CA . ALA B 1 43 ? -19.109 -14.836 -28.531 1 97.62 43 ALA B CA 1
ATOM 2902 C C . ALA B 1 43 ? -17.641 -14.461 -28.641 1 97.62 43 ALA B C 1
ATOM 2904 O O . ALA B 1 43 ? -17.203 -13.969 -29.672 1 97.62 43 ALA B O 1
ATOM 2905 N N . ASP B 1 44 ? -16.875 -14.789 -27.625 1 97.06 44 ASP B N 1
ATOM 2906 C CA . ASP B 1 44 ? -15.453 -14.461 -27.578 1 97.06 44 ASP B CA 1
ATOM 2907 C C . ASP B 1 44 ? -14.617 -15.586 -28.188 1 97.06 44 ASP B C 1
ATOM 2909 O O . ASP B 1 44 ? -13.383 -15.539 -28.156 1 97.06 44 ASP B O 1
ATOM 2913 N N . GLY B 1 45 ? -15.273 -16.609 -28.672 1 98.06 45 GLY B N 1
ATOM 2914 C CA . GLY B 1 45 ? -14.57 -17.672 -29.375 1 98.06 45 GLY B CA 1
ATOM 2915 C C . GLY B 1 45 ? -14.211 -18.828 -28.469 1 98.06 45 GLY B C 1
ATOM 2916 O O . GLY B 1 45 ? -13.383 -19.672 -28.828 1 98.06 45 GLY B O 1
ATOM 2917 N N . ILE B 1 46 ? -14.766 -18.906 -27.312 1 98.69 46 ILE B N 1
ATOM 2918 C CA . ILE B 1 46 ? -14.523 -19.984 -26.344 1 98.69 46 ILE B CA 1
ATOM 2919 C C . ILE B 1 46 ? -15.609 -21.062 -26.5 1 98.69 46 ILE B C 1
ATOM 2921 O O . ILE B 1 46 ? -16.797 -20.734 -26.562 1 98.69 46 ILE B O 1
ATOM 2925 N N . PHE B 1 47 ? -15.234 -22.266 -26.578 1 98.75 47 PHE B N 1
ATOM 2926 C CA . PHE B 1 47 ? -16.188 -23.359 -26.719 1 98.75 47 PHE B CA 1
ATOM 2927 C C . PHE B 1 47 ? -16.625 -23.891 -25.359 1 98.75 47 PHE B C 1
ATOM 2929 O O . PHE B 1 47 ? -15.914 -24.703 -24.75 1 98.75 47 PHE B O 1
ATOM 2936 N N . CYS B 1 48 ? -17.812 -23.531 -24.984 1 98.62 48 CYS B N 1
ATOM 2937 C CA . CYS B 1 48 ? -18.297 -23.891 -23.656 1 98.62 48 CYS B CA 1
ATOM 2938 C C . CYS B 1 48 ? -19 -25.234 -23.688 1 98.62 48 CYS B C 1
ATOM 2940 O O . CYS B 1 48 ? -19.719 -25.547 -24.641 1 98.62 48 CYS B O 1
ATOM 2942 N N . LYS B 1 49 ? -18.688 -25.984 -22.672 1 98.5 49 LYS B N 1
ATOM 2943 C CA . LYS B 1 49 ? -19.266 -27.312 -22.562 1 98.5 49 LYS B CA 1
ATOM 2944 C C . LYS B 1 49 ? -20.125 -27.453 -21.312 1 98.5 49 LYS B C 1
ATOM 2946 O O . LYS B 1 49 ? -19.844 -26.828 -20.297 1 98.5 49 LYS B O 1
ATOM 2951 N N . SER B 1 50 ? -21.094 -28.359 -21.359 1 97.31 50 SER B N 1
ATOM 2952 C CA . SER B 1 50 ? -22.062 -28.484 -20.266 1 97.31 50 SER B CA 1
ATOM 2953 C C . SER B 1 50 ? -21.547 -29.438 -19.188 1 97.31 50 SER B C 1
ATOM 2955 O O . SER B 1 50 ? -22.016 -29.375 -18.047 1 97.31 50 SER B O 1
ATOM 2957 N N . THR B 1 51 ? -20.656 -30.328 -19.641 1 97.75 51 THR B N 1
ATOM 2958 C CA . THR B 1 51 ? -20.125 -31.281 -18.688 1 97.75 51 THR B CA 1
ATOM 2959 C C . THR B 1 51 ? -18.594 -31.375 -18.812 1 97.75 51 THR B C 1
ATOM 2961 O O . THR B 1 51 ? -18.031 -31.031 -19.844 1 97.75 51 THR B O 1
ATOM 2964 N N . LEU B 1 52 ? -18 -31.875 -17.734 1 98.12 52 LEU B N 1
ATOM 2965 C CA . LEU B 1 52 ? -16.562 -32.125 -17.766 1 98.12 52 LEU B CA 1
ATOM 2966 C C . LEU B 1 52 ? -16.219 -33.188 -18.797 1 98.12 52 LEU B C 1
ATOM 2968 O O . LEU B 1 52 ? -15.164 -33.125 -19.438 1 98.12 52 LEU B O 1
ATOM 2972 N N . ALA B 1 53 ? -17.078 -34.156 -18.906 1 98.06 53 ALA B N 1
ATOM 2973 C CA . ALA B 1 53 ? -16.859 -35.219 -19.891 1 98.06 53 ALA B CA 1
ATOM 2974 C C . ALA B 1 53 ? -16.766 -34.656 -21.297 1 98.06 53 ALA B C 1
ATOM 2976 O O . ALA B 1 53 ? -15.891 -35.031 -22.078 1 98.06 53 ALA B O 1
ATOM 2977 N N . GLU B 1 54 ? -17.688 -33.75 -21.609 1 98.25 54 GLU B N 1
ATOM 2978 C CA . GLU B 1 54 ? -17.672 -33.094 -22.922 1 98.25 54 GLU B CA 1
ATOM 2979 C C . GLU B 1 54 ? -16.391 -32.281 -23.125 1 98.25 54 GLU B C 1
ATOM 2981 O O . GLU B 1 54 ? -15.844 -32.25 -24.219 1 98.25 54 GLU B O 1
ATOM 2986 N N . LEU B 1 55 ? -15.977 -31.594 -22.094 1 98.56 55 LEU B N 1
ATOM 2987 C CA . LEU B 1 55 ? -14.719 -30.859 -22.156 1 98.56 55 LEU B CA 1
ATOM 2988 C C . LEU B 1 55 ? -13.555 -31.781 -22.484 1 98.56 55 LEU B C 1
ATOM 2990 O O . LEU B 1 55 ? -12.758 -31.5 -23.375 1 98.56 55 LEU B O 1
ATOM 2994 N N . MET B 1 56 ? -13.477 -32.938 -21.828 1 98.31 56 MET B N 1
ATOM 2995 C CA . MET B 1 56 ? -12.367 -33.875 -22 1 98.31 56 MET B CA 1
ATOM 2996 C C . MET B 1 56 ? -12.43 -34.531 -23.359 1 98.31 56 MET B C 1
ATOM 2998 O O . MET B 1 56 ? -11.391 -34.906 -23.922 1 98.31 56 MET B O 1
ATOM 3002 N N . ASP B 1 57 ? -13.672 -34.656 -23.891 1 97.75 57 ASP B N 1
ATOM 3003 C CA . ASP B 1 57 ? -13.836 -35.25 -25.203 1 97.75 57 ASP B CA 1
ATOM 3004 C C . ASP B 1 57 ? -13.156 -34.406 -26.281 1 97.75 57 ASP B C 1
ATOM 3006 O O . ASP B 1 57 ? -12.859 -34.906 -27.375 1 97.75 57 ASP B O 1
ATOM 3010 N N . ALA B 1 58 ? -12.906 -33.188 -25.984 1 97.56 58 ALA B N 1
ATOM 3011 C CA . ALA B 1 58 ? -12.219 -32.312 -26.922 1 97.56 58 ALA B CA 1
ATOM 3012 C C . ALA B 1 58 ? -10.719 -32.594 -26.922 1 97.56 58 ALA B C 1
ATOM 3014 O O . ALA B 1 58 ? -9.977 -31.984 -27.703 1 97.56 58 ALA B O 1
ATOM 3015 N N . GLU B 1 59 ? -10.219 -33.375 -26.062 1 96.62 59 GLU B N 1
ATOM 3016 C CA . GLU B 1 59 ? -8.836 -33.844 -25.969 1 96.62 59 GLU B CA 1
ATOM 3017 C C . GLU B 1 59 ? -7.875 -32.656 -25.797 1 96.62 59 GLU B C 1
ATOM 3019 O O . GLU B 1 59 ? -6.914 -32.5 -26.562 1 96.62 59 GLU B O 1
ATOM 3024 N N . PRO B 1 60 ? -8.141 -31.875 -24.781 1 98.31 60 PRO B N 1
ATOM 3025 C CA . PRO B 1 60 ? -7.199 -30.766 -24.531 1 98.31 60 PRO B CA 1
ATOM 3026 C C . PRO B 1 60 ? -5.789 -31.266 -24.234 1 98.31 60 PRO B C 1
ATOM 3028 O O . PRO B 1 60 ? -5.617 -32.281 -23.578 1 98.31 60 PRO B O 1
ATOM 3031 N N . ASP B 1 61 ? -4.793 -30.484 -24.719 1 98.31 61 ASP B N 1
ATOM 3032 C CA . ASP B 1 61 ? -3.402 -30.75 -24.359 1 98.31 61 ASP B CA 1
ATOM 3033 C C . ASP B 1 61 ? -3.154 -30.484 -22.875 1 98.31 61 ASP B C 1
ATOM 3035 O O . ASP B 1 61 ? -2.449 -31.25 -22.219 1 98.31 61 ASP B O 1
ATOM 3039 N N . VAL B 1 62 ? -3.688 -29.438 -22.391 1 98.75 62 VAL B N 1
ATOM 3040 C CA . VAL B 1 62 ? -3.588 -29.016 -21 1 98.75 62 VAL B CA 1
ATOM 3041 C C . VAL B 1 62 ? -4.969 -28.625 -20.484 1 98.75 62 VAL B C 1
ATOM 3043 O O . VAL B 1 62 ? -5.734 -27.953 -21.172 1 98.75 62 VAL B O 1
ATOM 3046 N N . VAL B 1 63 ? -5.305 -29.094 -19.344 1 98.81 63 VAL B N 1
ATOM 3047 C CA . VAL B 1 63 ? -6.484 -28.641 -18.609 1 98.81 63 VAL B CA 1
ATOM 3048 C C . VAL B 1 63 ? -6.055 -27.766 -17.438 1 98.81 63 VAL B C 1
ATOM 3050 O O . VAL B 1 63 ? -5.23 -28.172 -16.625 1 98.81 63 VAL B O 1
ATOM 3053 N N . VAL B 1 64 ? -6.602 -26.562 -17.375 1 98.94 64 VAL B N 1
ATOM 3054 C CA . VAL B 1 64 ? -6.262 -25.625 -16.312 1 98.94 64 VAL B CA 1
ATOM 3055 C C . VAL B 1 64 ? -7.41 -25.531 -15.312 1 98.94 64 VAL B C 1
ATOM 3057 O O . VAL B 1 64 ? -8.516 -25.109 -15.664 1 98.94 64 VAL B O 1
ATOM 3060 N N . LEU B 1 65 ? -7.148 -25.953 -14.125 1 98.81 65 LEU B N 1
ATOM 3061 C CA . LEU B 1 65 ? -8.125 -25.828 -13.055 1 98.81 65 LEU B CA 1
ATOM 3062 C C . LEU B 1 65 ? -8.125 -24.422 -12.469 1 98.81 65 LEU B C 1
ATOM 3064 O O . LEU B 1 65 ? -7.152 -24 -11.844 1 98.81 65 LEU B O 1
ATOM 3068 N N . CYS B 1 66 ? -9.219 -23.719 -12.641 1 98.06 66 CYS B N 1
ATOM 3069 C CA . CYS B 1 66 ? -9.32 -22.328 -12.219 1 98.06 66 CYS B CA 1
ATOM 3070 C C . CYS B 1 66 ? -10.438 -22.156 -11.188 1 98.06 66 CYS B C 1
ATOM 3072 O O . CYS B 1 66 ? -10.891 -21.031 -10.945 1 98.06 66 CYS B O 1
ATOM 3074 N N . ASN B 1 67 ? -10.992 -23.234 -10.641 1 95.5 67 ASN B N 1
ATOM 3075 C CA . ASN B 1 67 ? -12.016 -23.188 -9.602 1 95.5 67 ASN B CA 1
ATOM 3076 C C . ASN B 1 67 ? -11.422 -22.75 -8.266 1 95.5 67 ASN B C 1
ATOM 3078 O O . ASN B 1 67 ? -10.211 -22.828 -8.055 1 95.5 67 ASN B O 1
ATOM 3082 N N . PRO B 1 68 ? -12.227 -22.25 -7.34 1 92.31 68 PRO B N 1
ATOM 3083 C CA . PRO B 1 68 ? -11.742 -21.953 -5.988 1 92.31 68 PRO B CA 1
ATOM 3084 C C . PRO B 1 68 ? -11.117 -23.156 -5.309 1 92.31 68 PRO B C 1
ATOM 3086 O O . PRO B 1 68 ? -11.562 -24.297 -5.527 1 92.31 68 PRO B O 1
ATOM 3089 N N . LEU B 1 69 ? -10.148 -22.922 -4.504 1 93.19 69 LEU B N 1
ATOM 3090 C CA . LEU B 1 69 ? -9.414 -24 -3.865 1 93.19 69 LEU B CA 1
ATOM 3091 C C . LEU B 1 69 ? -10.336 -24.859 -3.012 1 93.19 69 LEU B C 1
ATOM 3093 O O . LEU B 1 69 ? -10.141 -26.062 -2.9 1 93.19 69 LEU B O 1
ATOM 3097 N N . LYS B 1 70 ? -11.359 -24.234 -2.48 1 90.19 70 LYS B N 1
ATOM 3098 C CA . LYS B 1 70 ? -12.312 -24.969 -1.657 1 90.19 70 LYS B CA 1
ATOM 3099 C C . LYS B 1 70 ? -13.008 -26.047 -2.469 1 90.19 70 LYS B C 1
ATOM 3101 O O . LYS B 1 70 ? -13.367 -27.109 -1.934 1 90.19 70 LYS B O 1
ATOM 3106 N N . ALA B 1 71 ? -13.133 -25.875 -3.715 1 94.5 71 ALA B N 1
ATOM 3107 C CA . ALA B 1 71 ? -13.852 -26.797 -4.59 1 94.5 71 ALA B CA 1
ATOM 3108 C C . ALA B 1 71 ? -12.898 -27.797 -5.242 1 94.5 71 ALA B C 1
ATOM 3110 O O . ALA B 1 71 ? -13.336 -28.703 -5.949 1 94.5 71 ALA B O 1
ATOM 3111 N N . MET B 1 72 ? -11.633 -27.734 -4.957 1 97.06 72 MET B N 1
ATOM 3112 C CA . MET B 1 72 ? -10.609 -28.469 -5.691 1 97.06 72 MET B CA 1
ATOM 3113 C C . MET B 1 72 ? -10.758 -29.969 -5.473 1 97.06 72 MET B C 1
ATOM 3115 O O . MET B 1 72 ? -10.781 -30.734 -6.434 1 97.06 72 MET B O 1
ATOM 3119 N N . PRO B 1 73 ? -10.984 -30.422 -4.262 1 97.38 73 PRO B N 1
ATOM 3120 C CA . PRO B 1 73 ? -11.102 -31.875 -4.074 1 97.38 73 PRO B CA 1
ATOM 3121 C C . PRO B 1 73 ? -12.258 -32.469 -4.871 1 97.38 73 PRO B C 1
ATOM 3123 O O . PRO B 1 73 ? -12.07 -33.5 -5.547 1 97.38 73 PRO B O 1
ATOM 3126 N N . ALA B 1 74 ? -13.375 -31.797 -4.836 1 97.69 74 ALA B N 1
ATOM 3127 C CA . ALA B 1 74 ? -14.539 -32.281 -5.57 1 97.69 74 ALA B CA 1
ATOM 3128 C C . ALA B 1 74 ? -14.289 -32.25 -7.074 1 97.69 74 ALA B C 1
ATOM 3130 O O . ALA B 1 74 ? -14.703 -33.156 -7.797 1 97.69 74 ALA B O 1
ATOM 3131 N N . MET B 1 75 ? -13.664 -31.25 -7.535 1 98.12 75 MET B N 1
ATOM 3132 C CA . MET B 1 75 ? -13.336 -31.109 -8.953 1 98.12 75 MET B CA 1
ATOM 3133 C C . MET B 1 75 ? -12.406 -32.219 -9.398 1 98.12 75 MET B C 1
ATOM 3135 O O . MET B 1 75 ? -12.625 -32.844 -10.438 1 98.12 75 MET B O 1
ATOM 3139 N N . LEU B 1 76 ? -11.406 -32.531 -8.609 1 98.5 76 LEU B N 1
ATOM 3140 C CA . LEU B 1 76 ? -10.438 -33.594 -8.922 1 98.5 76 LEU B CA 1
ATOM 3141 C C . LEU B 1 76 ? -11.094 -34.969 -8.9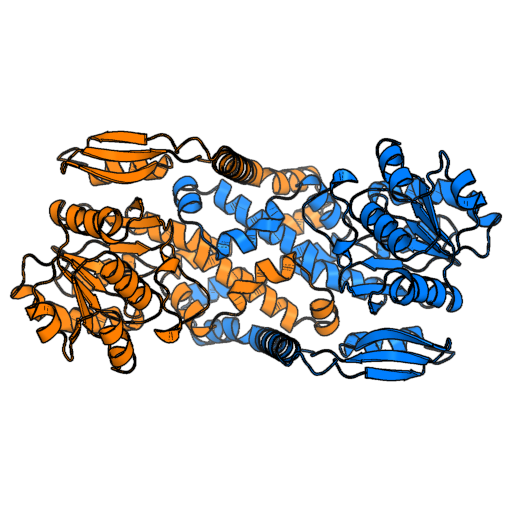22 1 98.5 76 LEU B C 1
ATOM 3143 O O . LEU B 1 76 ? -10.812 -35.781 -9.789 1 98.5 76 LEU B O 1
ATOM 3147 N N . ASP B 1 77 ? -11.992 -35.156 -8 1 97.75 77 ASP B N 1
ATOM 3148 C CA . ASP B 1 77 ? -12.727 -36.406 -7.938 1 97.75 77 ASP B CA 1
ATOM 3149 C C . ASP B 1 77 ? -13.539 -36.625 -9.211 1 97.75 77 ASP B C 1
ATOM 3151 O O . ASP B 1 77 ? -13.625 -37.75 -9.711 1 97.75 77 ASP B O 1
ATOM 3155 N N . SER B 1 78 ? -14.07 -35.562 -9.703 1 97.44 78 SER B N 1
ATOM 3156 C CA . SER B 1 78 ? -14.883 -35.625 -10.914 1 97.44 78 SER B CA 1
ATOM 3157 C C . SER B 1 78 ? -14.016 -35.844 -12.148 1 97.44 78 SER B C 1
ATOM 3159 O O . SER B 1 78 ? -14.438 -36.5 -13.102 1 97.44 78 SER B O 1
ATOM 3161 N N . LEU B 1 79 ? -12.852 -35.344 -12.156 1 97.69 79 LEU B N 1
ATOM 3162 C CA . LEU B 1 79 ? -11.969 -35.375 -13.312 1 97.69 79 LEU B CA 1
ATOM 3163 C C . LEU B 1 79 ? -11.211 -36.688 -13.398 1 97.69 79 LEU B C 1
ATOM 3165 O O . LEU B 1 79 ? -10.883 -37.156 -14.492 1 97.69 79 LEU B O 1
ATOM 3169 N N . ALA B 1 80 ? -10.898 -37.312 -12.289 1 97.75 80 ALA B N 1
ATOM 3170 C CA . ALA B 1 80 ? -10 -38.469 -12.18 1 97.75 80 ALA B CA 1
ATOM 3171 C C . ALA B 1 80 ? -10.43 -39.594 -13.125 1 97.75 80 ALA B C 1
ATOM 3173 O O . ALA B 1 80 ? -9.633 -40.062 -13.93 1 97.75 80 ALA B O 1
ATOM 3174 N N . PRO B 1 81 ? -11.758 -39.969 -13.125 1 97.44 81 PRO B N 1
ATOM 3175 C CA . PRO B 1 81 ? -12.156 -41.031 -14.031 1 97.44 81 PRO B CA 1
ATOM 3176 C C . PRO B 1 81 ? -12.055 -40.656 -15.508 1 97.44 81 PRO B C 1
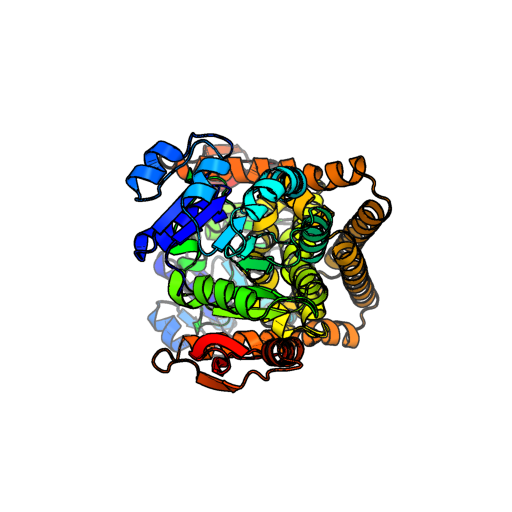ATOM 3178 O O . PRO B 1 81 ? -11.805 -41.5 -16.359 1 97.44 81 PRO B O 1
ATOM 3181 N N . LEU B 1 82 ? -12.234 -39.406 -15.812 1 97.75 82 LEU B N 1
ATOM 3182 C CA . LEU B 1 82 ? -12.164 -38.938 -17.188 1 97.75 82 LEU B CA 1
ATOM 3183 C C . LEU B 1 82 ? -10.727 -38.938 -17.703 1 97.75 82 LEU B C 1
ATOM 3185 O O . LEU B 1 82 ? -10.484 -39.188 -18.875 1 97.75 82 LEU B O 1
ATOM 3189 N N . MET B 1 83 ? -9.789 -38.688 -16.812 1 97.06 83 MET B N 1
ATOM 3190 C CA . MET B 1 83 ? -8.383 -38.594 -17.188 1 97.06 83 MET B CA 1
ATOM 3191 C C . MET B 1 83 ? -7.828 -39.969 -17.594 1 97.06 83 MET B C 1
ATOM 3193 O O . MET B 1 83 ? -6.891 -40.031 -18.391 1 97.06 83 MET B O 1
ATOM 3197 N N . VAL B 1 84 ? -8.414 -41 -17.109 1 94.94 84 VAL B N 1
ATOM 3198 C CA . VAL B 1 84 ? -7.996 -42.344 -17.469 1 94.94 84 VAL B CA 1
ATOM 3199 C C . VAL B 1 84 ? -8.148 -42.562 -18.984 1 94.94 84 VAL B C 1
ATOM 3201 O O . VAL B 1 84 ? -7.312 -43.219 -19.609 1 94.94 84 VAL B O 1
ATOM 3204 N N . GLU B 1 85 ? -9.164 -41.938 -19.469 1 95 85 GLU B N 1
ATOM 3205 C CA . GLU B 1 85 ? -9.461 -42.094 -20.891 1 95 85 GLU B CA 1
ATOM 3206 C C . GLU B 1 85 ? -8.633 -41.125 -21.734 1 95 85 GLU B C 1
ATOM 3208 O O . GLU B 1 85 ? -8.602 -41.219 -22.969 1 95 85 GLU B O 1
ATOM 3213 N N . HIS B 1 86 ? -7.93 -40.219 -21.141 1 95.12 86 HIS B N 1
ATOM 3214 C CA . HIS B 1 86 ? -7.172 -39.188 -21.828 1 95.12 86 HIS B CA 1
ATOM 3215 C C . HIS B 1 86 ? -5.77 -39.062 -21.25 1 95.12 86 HIS B C 1
ATOM 3217 O O . HIS B 1 86 ? -5.406 -38 -20.734 1 95.12 86 HIS B O 1
ATOM 3223 N N . PRO B 1 87 ? -4.941 -40.062 -21.344 1 93.19 87 PRO B N 1
ATOM 3224 C CA . PRO B 1 87 ? -3.656 -40.125 -20.641 1 93.19 87 PRO B CA 1
ATOM 3225 C C . PRO B 1 87 ? -2.65 -39.094 -21.141 1 93.19 87 PRO B C 1
ATOM 3227 O O . PRO B 1 87 ? -1.624 -38.875 -20.5 1 93.19 87 PRO B O 1
ATOM 3230 N N . ARG B 1 88 ? -2.91 -38.438 -22.266 1 95.12 88 ARG B N 1
ATOM 3231 C CA . ARG B 1 88 ? -1.957 -37.5 -22.828 1 95.12 88 ARG B CA 1
ATOM 3232 C C . ARG B 1 88 ? -2.223 -36.094 -22.297 1 95.12 88 ARG B C 1
ATOM 3234 O O . ARG B 1 88 ? -1.401 -35.188 -22.484 1 95.12 88 ARG B O 1
ATOM 3241 N N . THR B 1 89 ? -3.383 -35.875 -21.719 1 97.81 89 THR B N 1
ATOM 3242 C CA . THR B 1 89 ? -3.754 -34.562 -21.219 1 97.81 89 THR B CA 1
ATOM 3243 C C . THR B 1 89 ? -2.977 -34.219 -19.953 1 97.81 89 THR B C 1
ATOM 3245 O O . THR B 1 89 ? -2.83 -35.062 -19.062 1 97.81 89 THR B O 1
ATOM 3248 N N . THR B 1 90 ? -2.363 -33.062 -19.859 1 98.5 90 THR B N 1
ATOM 3249 C CA . THR B 1 90 ? -1.698 -32.531 -18.688 1 98.5 90 THR B CA 1
ATOM 3250 C C . THR B 1 90 ? -2.66 -31.672 -17.859 1 98.5 90 THR B C 1
ATOM 3252 O O . THR B 1 90 ? -3.438 -30.891 -18.406 1 98.5 90 THR B O 1
ATOM 3255 N N . ILE B 1 91 ? -2.604 -31.844 -16.516 1 98.62 91 ILE B N 1
ATOM 3256 C CA . ILE B 1 91 ? -3.4 -31.016 -15.617 1 98.62 91 ILE B CA 1
ATOM 3257 C C . ILE B 1 91 ? -2.512 -29.969 -14.961 1 98.62 91 ILE B C 1
ATOM 3259 O O . ILE B 1 91 ? -1.389 -30.266 -14.547 1 98.62 91 ILE B O 1
ATOM 3263 N N . THR B 1 92 ? -2.941 -28.75 -14.945 1 98.75 92 THR B N 1
ATOM 3264 C CA . THR B 1 92 ? -2.332 -27.672 -14.148 1 98.75 92 THR B CA 1
ATOM 3265 C C . THR B 1 92 ? -3.4 -26.875 -13.414 1 98.75 92 THR B C 1
ATOM 3267 O O . THR B 1 92 ? -4.582 -27.219 -13.453 1 98.75 92 THR B O 1
ATOM 3270 N N . ASP B 1 93 ? -3.064 -25.938 -12.57 1 98.69 93 ASP B N 1
ATOM 3271 C CA . ASP B 1 93 ? -3.992 -25.078 -11.852 1 98.69 93 ASP B CA 1
ATOM 3272 C C . ASP B 1 93 ? -3.424 -23.672 -11.703 1 98.69 93 ASP B C 1
ATOM 3274 O O . ASP B 1 93 ? -2.281 -23.406 -12.086 1 98.69 93 ASP B O 1
ATOM 3278 N N . VAL B 1 94 ? -4.254 -22.828 -11.203 1 98 94 VAL B N 1
ATOM 3279 C CA . VAL B 1 94 ? -3.824 -21.438 -11.039 1 98 94 VAL B CA 1
ATOM 3280 C C . VAL B 1 94 ? -3.893 -21.047 -9.562 1 98 94 VAL B C 1
ATOM 3282 O O . VAL B 1 94 ? -3.877 -19.859 -9.234 1 98 94 VAL B O 1
ATOM 3285 N N . GLY B 1 95 ? -4.016 -22.016 -8.68 1 95.69 95 GLY B N 1
ATOM 3286 C CA . GLY B 1 95 ? -4.211 -21.734 -7.262 1 95.69 95 GLY B CA 1
ATOM 3287 C C . GLY B 1 95 ? -3.053 -20.984 -6.633 1 95.69 95 GLY B C 1
ATOM 3288 O O . GLY B 1 95 ? -1.905 -21.141 -7.059 1 95.69 95 GLY B O 1
ATOM 3289 N N . SER B 1 96 ? -3.307 -20.281 -5.543 1 94.94 96 SER B N 1
ATOM 3290 C CA . SER B 1 96 ? -2.307 -19.453 -4.891 1 94.94 96 SER B CA 1
ATOM 3291 C C . SER B 1 96 ? -1.535 -20.234 -3.832 1 94.94 96 SER B C 1
ATOM 3293 O O . SER B 1 96 ? -0.621 -19.703 -3.201 1 94.94 96 SER B O 1
ATOM 3295 N N . VAL B 1 97 ? -1.9 -21.484 -3.588 1 97.5 97 VAL B N 1
ATOM 3296 C CA . VAL B 1 97 ? -1.175 -22.406 -2.719 1 97.5 97 VAL B CA 1
ATOM 3297 C C . VAL B 1 97 ? -0.872 -23.703 -3.471 1 97.5 97 VAL B C 1
ATOM 3299 O O . VAL B 1 97 ? -1.775 -24.328 -4.031 1 97.5 97 VAL B O 1
ATOM 3302 N N . LYS B 1 98 ? 0.335 -24.078 -3.479 1 98.31 98 LYS B N 1
ATOM 3303 C CA . LYS B 1 98 ? 0.73 -25.172 -4.367 1 98.31 98 LYS B CA 1
ATOM 3304 C C . LYS B 1 98 ? 0.843 -26.484 -3.604 1 98.31 98 LYS B C 1
ATOM 3306 O O . LYS B 1 98 ? 0.453 -27.547 -4.113 1 98.31 98 LYS B O 1
ATOM 3311 N N . GLY B 1 99 ? 1.419 -26.453 -2.398 1 97.69 99 GLY B N 1
ATOM 3312 C CA . GLY B 1 99 ? 1.568 -27.672 -1.629 1 97.69 99 GLY B CA 1
ATOM 3313 C C . GLY B 1 99 ? 0.252 -28.391 -1.383 1 97.69 99 GLY B C 1
ATOM 3314 O O . GLY B 1 99 ? 0.133 -29.594 -1.642 1 97.69 99 GLY B O 1
ATOM 3315 N N . MET B 1 100 ? -0.722 -27.656 -0.941 1 96.69 100 MET B N 1
ATOM 3316 C CA . MET B 1 100 ? -2.037 -28.219 -0.647 1 96.69 100 MET B CA 1
ATOM 3317 C C . MET B 1 100 ? -2.68 -28.781 -1.906 1 96.69 100 MET B C 1
ATOM 3319 O O . MET B 1 100 ? -3.225 -29.891 -1.884 1 96.69 100 MET B O 1
ATOM 3323 N N . VAL B 1 101 ? -2.594 -28.109 -2.988 1 97.94 101 VAL B N 1
ATOM 3324 C CA . VAL B 1 101 ? -3.197 -28.547 -4.242 1 97.94 101 VAL B CA 1
ATOM 3325 C C . VAL B 1 101 ? -2.527 -29.828 -4.711 1 97.94 101 VAL B C 1
ATOM 3327 O O . VAL B 1 101 ? -3.205 -30.781 -5.133 1 97.94 101 VAL B O 1
ATOM 3330 N N . ARG B 1 102 ? -1.2 -29.875 -4.648 1 98.19 102 ARG B N 1
ATOM 3331 C CA . ARG B 1 102 ? -0.489 -31.078 -5.059 1 98.19 102 ARG B CA 1
ATOM 3332 C C . ARG B 1 102 ? -0.928 -32.281 -4.234 1 98.19 102 ARG B C 1
ATOM 3334 O O . ARG B 1 102 ? -1.136 -33.375 -4.773 1 98.19 102 ARG B O 1
ATOM 3341 N N . GLU B 1 103 ? -1.075 -32.094 -2.941 1 97.62 103 GLU B N 1
ATOM 3342 C CA . GLU B 1 103 ? -1.544 -33.188 -2.076 1 97.62 103 GLU B CA 1
ATOM 3343 C C . GLU B 1 103 ? -2.918 -33.688 -2.512 1 97.62 103 GLU B C 1
ATOM 3345 O O . GLU B 1 103 ? -3.162 -34.875 -2.549 1 97.62 103 GLU B O 1
ATOM 3350 N N . GLN B 1 104 ? -3.762 -32.781 -2.85 1 98 104 GLN B N 1
ATOM 3351 C CA . GLN B 1 104 ? -5.113 -33.125 -3.277 1 98 104 GLN B CA 1
ATOM 3352 C C . GLN B 1 104 ? -5.102 -33.844 -4.629 1 98 104 GLN B C 1
ATOM 3354 O O . GLN B 1 104 ? -5.855 -34.781 -4.844 1 98 104 GLN B O 1
ATOM 3359 N N . VAL B 1 105 ? -4.273 -33.375 -5.492 1 98.31 105 VAL B N 1
ATOM 3360 C CA . VAL B 1 105 ? -4.133 -34 -6.809 1 98.31 105 VAL B CA 1
ATOM 3361 C C . VAL B 1 105 ? -3.627 -35.438 -6.66 1 98.31 105 VAL B C 1
ATOM 3363 O O . VAL B 1 105 ? -4.145 -36.344 -7.301 1 98.31 105 VAL B O 1
ATOM 3366 N N . GLU B 1 106 ? -2.607 -35.625 -5.836 1 97.75 106 GLU B N 1
ATOM 3367 C CA . GLU B 1 106 ? -2.053 -36.969 -5.582 1 97.75 106 GLU B CA 1
ATOM 3368 C C . GLU B 1 106 ? -3.092 -37.875 -4.945 1 97.75 106 GLU B C 1
ATOM 3370 O O . GLU B 1 106 ? -3.189 -39.062 -5.305 1 97.75 106 GLU B O 1
ATOM 3375 N N . ALA B 1 107 ? -3.869 -37.312 -4.027 1 97.75 107 ALA B N 1
ATOM 3376 C CA . ALA B 1 107 ? -4.918 -38.094 -3.361 1 97.75 107 ALA B CA 1
ATOM 3377 C C . ALA B 1 107 ? -5.961 -38.562 -4.363 1 97.75 107 ALA B C 1
ATOM 3379 O O . ALA B 1 107 ? -6.543 -39.656 -4.195 1 97.75 107 ALA B O 1
ATOM 3380 N N . ALA B 1 108 ? -6.133 -37.812 -5.406 1 97.94 108 ALA B N 1
ATOM 3381 C CA . ALA B 1 108 ? -7.113 -38.156 -6.434 1 97.94 108 ALA B CA 1
ATOM 3382 C C . ALA B 1 108 ? -6.516 -39.094 -7.469 1 97.94 108 ALA B C 1
ATOM 3384 O O . ALA B 1 108 ? -7.199 -39.5 -8.406 1 97.94 108 ALA B O 1
ATOM 3385 N N . GLY B 1 109 ? -5.219 -39.438 -7.363 1 97.06 109 GLY B N 1
ATOM 3386 C CA . GLY B 1 109 ? -4.555 -40.344 -8.273 1 97.06 109 GLY B CA 1
ATOM 3387 C C . GLY B 1 109 ? -4.117 -39.688 -9.57 1 97.06 109 GLY B C 1
ATOM 3388 O O . GLY B 1 109 ? -3.939 -40.344 -10.586 1 97.06 109 GLY B O 1
ATOM 3389 N N . LEU B 1 110 ? -3.949 -38.344 -9.547 1 97.62 110 LEU B N 1
ATOM 3390 C CA . LEU B 1 110 ? -3.684 -37.625 -10.781 1 97.62 110 LEU B CA 1
ATOM 3391 C C . LEU B 1 110 ? -2.275 -37.031 -10.766 1 97.62 110 LEU B C 1
ATOM 3393 O O . LEU B 1 110 ? -1.929 -36.219 -11.633 1 97.62 110 LEU B O 1
ATOM 3397 N N . GLY B 1 111 ? -1.408 -37.438 -9.867 1 97.25 111 GLY B N 1
ATOM 3398 C CA . GLY B 1 111 ? -0.089 -36.844 -9.664 1 97.25 111 GLY B CA 1
ATOM 3399 C C . GLY B 1 111 ? 0.796 -36.938 -10.891 1 97.25 111 GLY B C 1
ATOM 3400 O O . GLY B 1 111 ? 1.559 -36 -11.18 1 97.25 111 GLY B O 1
ATOM 3401 N N . GLU B 1 112 ? 0.679 -37.969 -11.656 1 95.81 112 GLU B N 1
ATOM 3402 C CA . GLU B 1 112 ? 1.573 -38.25 -12.773 1 95.81 112 GLU B CA 1
ATOM 3403 C C . GLU B 1 112 ? 1.316 -37.281 -13.93 1 95.81 112 GLU B C 1
ATOM 3405 O O . GLU B 1 112 ? 2.197 -37.062 -14.766 1 95.81 112 GLU B O 1
ATOM 3410 N N . CYS B 1 113 ? 0.145 -36.75 -14.008 1 97.12 113 CYS B N 1
ATOM 3411 C CA . CYS B 1 113 ? -0.178 -35.875 -15.133 1 97.12 113 CYS B CA 1
ATOM 3412 C C . CYS B 1 113 ? -0.302 -34.438 -14.688 1 97.12 113 CYS B C 1
ATOM 3414 O O . CYS B 1 113 ? -0.853 -33.594 -15.414 1 97.12 113 CYS B O 1
ATOM 3416 N N . TYR B 1 114 ? 0.247 -34.125 -13.484 1 98.44 114 TYR B N 1
ATOM 3417 C CA . TYR B 1 114 ? 0.029 -32.812 -12.891 1 98.44 114 TYR B CA 1
ATOM 3418 C C . TYR B 1 114 ? 1.316 -32 -12.875 1 98.44 114 TYR B C 1
ATOM 3420 O O . TYR B 1 114 ? 2.387 -32.531 -12.555 1 98.44 114 TYR B O 1
ATOM 3428 N N . VAL B 1 115 ? 1.229 -30.703 -13.234 1 98.75 115 VAL B N 1
ATOM 3429 C CA . VAL B 1 115 ? 2.227 -29.656 -13 1 98.75 115 VAL B CA 1
ATOM 3430 C C . VAL B 1 115 ? 1.551 -28.406 -12.438 1 98.75 115 VAL B C 1
ATOM 3432 O O . VAL B 1 115 ? 0.628 -27.875 -13.055 1 98.75 115 VAL B O 1
ATOM 3435 N N . GLY B 1 116 ? 1.947 -27.953 -11.25 1 98.69 116 GLY B N 1
ATOM 3436 C CA . GLY B 1 116 ? 1.34 -26.781 -10.641 1 98.69 116 GLY B CA 1
ATOM 3437 C C . GLY B 1 116 ? 1.779 -25.469 -11.273 1 98.69 116 GLY B C 1
ATOM 3438 O O . GLY B 1 116 ? 2.92 -25.359 -11.727 1 98.69 116 GLY B O 1
ATOM 3439 N N . ALA B 1 117 ? 0.877 -24.5 -11.273 1 98.75 117 ALA B N 1
ATOM 3440 C CA . ALA B 1 117 ? 1.209 -23.156 -11.758 1 98.75 117 ALA B CA 1
ATOM 3441 C C . ALA B 1 117 ? 0.404 -22.094 -11.016 1 98.75 117 ALA B C 1
ATOM 3443 O O . ALA B 1 117 ? -0.634 -22.391 -10.422 1 98.75 117 ALA B O 1
ATOM 3444 N N . HIS B 1 118 ? 0.914 -20.953 -10.969 1 98.5 118 HIS B N 1
ATOM 3445 C CA . HIS B 1 118 ? 0.296 -19.797 -10.328 1 98.5 118 HIS B CA 1
ATOM 3446 C C . HIS B 1 118 ? 0.64 -18.5 -11.07 1 98.5 118 HIS B C 1
ATOM 3448 O O . HIS B 1 118 ? 1.761 -18 -10.969 1 98.5 118 HIS B O 1
ATOM 3454 N N . PRO B 1 119 ? -0.32 -18.031 -11.891 1 98 119 PRO B N 1
ATOM 3455 C CA . PRO B 1 119 ? -0.063 -16.703 -12.477 1 98 119 PRO B CA 1
ATOM 3456 C C . PRO B 1 119 ? -0.081 -15.586 -11.438 1 98 119 PRO B C 1
ATOM 3458 O O . PRO B 1 119 ? -1.049 -15.461 -10.68 1 98 119 PRO B O 1
ATOM 3461 N N . MET B 1 120 ? 1.001 -14.914 -11.398 1 95.81 120 MET B N 1
ATOM 3462 C CA . MET B 1 120 ? 1.084 -13.781 -10.484 1 95.81 120 MET B CA 1
ATOM 3463 C C . MET B 1 120 ? 0.384 -12.555 -11.062 1 95.81 120 MET B C 1
ATOM 3465 O O . MET B 1 120 ? 1.01 -11.516 -11.258 1 95.81 120 MET B O 1
ATOM 3469 N N . ALA B 1 121 ? -0.848 -12.781 -11.32 1 90.25 121 ALA B N 1
ATOM 3470 C CA . ALA B 1 121 ? -1.737 -11.789 -11.922 1 90.25 121 ALA B CA 1
ATOM 3471 C C . ALA B 1 121 ? -3.094 -11.773 -11.219 1 90.25 121 ALA B C 1
ATOM 3473 O O . ALA B 1 121 ? -3.584 -12.82 -10.781 1 90.25 121 ALA B O 1
ATOM 3474 N N . GLY B 1 122 ? -3.621 -10.711 -10.922 1 85.88 122 GLY B N 1
ATOM 3475 C CA . GLY B 1 122 ? -4.91 -10.547 -10.273 1 85.88 122 GLY B CA 1
ATOM 3476 C C . GLY B 1 122 ? -5.211 -9.109 -9.883 1 85.88 122 GLY B C 1
ATOM 3477 O O . GLY B 1 122 ? -4.355 -8.234 -10.023 1 85.88 122 GLY B O 1
ATOM 3478 N N . ASN B 1 123 ? -6.449 -8.93 -9.586 1 82.94 123 ASN B N 1
ATOM 3479 C CA . ASN B 1 123 ? -6.906 -7.645 -9.078 1 82.94 123 ASN B CA 1
ATOM 3480 C C . ASN B 1 123 ? -8.047 -7.812 -8.07 1 82.94 123 ASN B C 1
ATOM 3482 O O . ASN B 1 123 ? -8.289 -8.914 -7.578 1 82.94 123 ASN B O 1
ATOM 3486 N N . GLU B 1 124 ? -8.617 -6.84 -7.66 1 81.19 124 GLU B N 1
ATOM 3487 C CA . GLU B 1 124 ? -9.594 -6.863 -6.574 1 81.19 124 GLU B CA 1
ATOM 3488 C C . GLU B 1 124 ? -10.977 -7.266 -7.082 1 81.19 124 GLU B C 1
ATOM 3490 O O . GLU B 1 124 ? -11.906 -7.445 -6.293 1 81.19 124 GLU B O 1
ATOM 3495 N N . LEU B 1 125 ? -11.109 -7.484 -8.305 1 84.19 125 LEU B N 1
ATOM 3496 C CA . LEU B 1 125 ? -12.406 -7.801 -8.898 1 84.19 125 LEU B CA 1
ATOM 3497 C C . LEU B 1 125 ? -12.625 -9.312 -8.961 1 84.19 125 LEU B C 1
ATOM 3499 O O . LEU B 1 125 ? -11.727 -10.086 -8.617 1 84.19 125 LEU B O 1
ATOM 3503 N N . SER B 1 126 ? -13.859 -9.719 -9.266 1 88 126 SER B N 1
ATOM 3504 C CA . SER B 1 126 ? -14.18 -11.141 -9.305 1 88 126 SER B CA 1
ATOM 3505 C C . SER B 1 126 ? -15.164 -11.453 -10.43 1 88 126 SER B C 1
ATOM 3507 O O . SER B 1 126 ? -15.875 -10.57 -10.906 1 88 126 SER B O 1
ATOM 3509 N N . GLY B 1 127 ? -15.055 -12.711 -10.859 1 92.38 127 GLY B N 1
ATOM 3510 C CA . GLY B 1 127 ? -16.078 -13.219 -11.766 1 92.38 127 GLY B CA 1
ATOM 3511 C C . GLY B 1 127 ? -15.742 -12.977 -13.227 1 92.38 127 GLY B C 1
ATOM 3512 O O . GLY B 1 127 ? -14.742 -12.32 -13.539 1 92.38 127 GLY B O 1
ATOM 3513 N N . TRP B 1 128 ? -16.594 -13.5 -14.031 1 96.19 128 TRP B N 1
ATOM 3514 C CA . TRP B 1 128 ? -16.422 -13.438 -15.477 1 96.19 128 TRP B CA 1
ATOM 3515 C C . TRP B 1 128 ? -16.516 -12 -15.977 1 96.19 128 TRP B C 1
ATOM 3517 O O . TRP B 1 128 ? -15.797 -11.609 -16.891 1 96.19 128 TRP B O 1
ATOM 3527 N N . GLN B 1 129 ? -17.375 -11.258 -15.32 1 95.06 129 GLN B N 1
ATOM 3528 C CA . GLN B 1 129 ? -17.625 -9.898 -15.773 1 95.06 129 GLN B CA 1
ATOM 3529 C C . GLN B 1 129 ? -16.359 -9.047 -15.664 1 95.06 129 GLN B C 1
ATOM 3531 O O . GLN B 1 129 ? -16.188 -8.086 -16.422 1 95.06 129 GLN B O 1
ATOM 3536 N N . ALA B 1 130 ? -15.516 -9.461 -14.797 1 94.69 130 ALA B N 1
ATOM 3537 C CA . ALA B 1 130 ? -14.281 -8.711 -14.586 1 94.69 130 ALA B CA 1
ATOM 3538 C C . ALA B 1 130 ? -13.133 -9.312 -15.391 1 94.69 130 ALA B C 1
ATOM 3540 O O . ALA B 1 130 ? -12.008 -8.812 -15.352 1 94.69 130 ALA B O 1
ATOM 3541 N N . ALA B 1 131 ? -13.391 -10.367 -16.109 1 97.12 131 ALA B N 1
ATOM 3542 C CA . ALA B 1 131 ? -12.336 -11.055 -16.859 1 97.12 131 ALA B CA 1
ATOM 3543 C C . ALA B 1 131 ? -11.797 -10.164 -17.984 1 97.12 131 ALA B C 1
ATOM 3545 O O . ALA B 1 131 ? -12.57 -9.602 -18.766 1 97.12 131 ALA B O 1
ATOM 3546 N N . ASP B 1 132 ? -10.516 -10.055 -18.047 1 97.44 132 ASP B N 1
ATOM 3547 C CA . ASP B 1 132 ? -9.797 -9.211 -19 1 97.44 132 ASP B CA 1
ATOM 3548 C C . ASP B 1 132 ? -8.508 -9.883 -19.453 1 97.44 132 ASP B C 1
ATOM 3550 O O . ASP B 1 132 ? -7.613 -10.148 -18.656 1 97.44 132 ASP B O 1
ATOM 3554 N N . PRO B 1 133 ? -8.406 -10.109 -20.812 1 97.62 133 PRO B N 1
ATOM 3555 C CA . PRO B 1 133 ? -7.188 -10.75 -21.312 1 97.62 133 PRO B CA 1
ATOM 3556 C C . PRO B 1 133 ? -5.926 -9.969 -20.938 1 97.62 133 PRO B C 1
ATOM 3558 O O . PRO B 1 133 ? -4.844 -10.555 -20.844 1 97.62 133 PRO B O 1
ATOM 3561 N N . HIS B 1 134 ? -6.027 -8.688 -20.703 1 97.44 134 HIS B N 1
ATOM 3562 C CA . HIS B 1 134 ? -4.875 -7.84 -20.406 1 97.44 134 HIS B CA 1
ATOM 3563 C C . HIS B 1 134 ? -4.379 -8.062 -18.984 1 97.44 134 HIS B C 1
ATOM 3565 O O . HIS B 1 134 ? -3.314 -7.562 -18.609 1 97.44 134 HIS B O 1
ATOM 3571 N N . LEU B 1 135 ? -5.113 -8.836 -18.219 1 96.38 135 LEU B N 1
ATOM 3572 C CA . LEU B 1 135 ? -4.648 -9.25 -16.891 1 96.38 135 LEU B CA 1
ATOM 3573 C C . LEU B 1 135 ? -3.305 -9.969 -16.984 1 96.38 135 LEU B C 1
ATOM 3575 O O . LEU B 1 135 ? -2.51 -9.938 -16.047 1 96.38 135 LEU B O 1
ATOM 3579 N N . TYR B 1 136 ? -3.053 -10.562 -18.141 1 97.56 136 TYR B N 1
ATOM 3580 C CA . TYR B 1 136 ? -1.878 -11.414 -18.281 1 97.56 136 TYR B CA 1
ATOM 3581 C C . TYR B 1 136 ? -0.762 -10.68 -19.016 1 97.56 136 TYR B C 1
ATOM 3583 O O . TYR B 1 136 ? 0.271 -11.273 -19.344 1 97.56 136 TYR B O 1
ATOM 3591 N N . ASP B 1 137 ? -0.951 -9.352 -19.266 1 96.38 137 ASP B N 1
ATOM 3592 C CA . ASP B 1 137 ? 0.138 -8.586 -19.875 1 96.38 137 ASP B CA 1
ATOM 3593 C C . ASP B 1 137 ? 1.387 -8.625 -19 1 96.38 137 ASP B C 1
ATOM 3595 O O . ASP B 1 137 ? 1.342 -8.234 -17.828 1 96.38 137 ASP B O 1
ATOM 3599 N N . ASP B 1 138 ? 2.465 -9.234 -19.469 1 93.31 138 ASP B N 1
ATOM 3600 C CA . ASP B 1 138 ? 3.795 -9.305 -18.875 1 93.31 138 ASP B CA 1
ATOM 3601 C C . ASP B 1 138 ? 3.768 -10.07 -17.562 1 93.31 138 ASP B C 1
ATOM 3603 O O . ASP B 1 138 ? 4.57 -9.805 -16.672 1 93.31 138 ASP B O 1
ATOM 3607 N N . ALA B 1 139 ? 2.824 -10.961 -17.406 1 96.06 139 ALA B N 1
ATOM 3608 C CA . ALA B 1 139 ? 2.678 -11.688 -16.156 1 96.06 139 ALA B CA 1
ATOM 3609 C C . ALA B 1 139 ? 3.777 -12.734 -15.992 1 96.06 139 ALA B C 1
ATOM 3611 O O . ALA B 1 139 ? 4.277 -13.273 -16.984 1 96.06 139 ALA B O 1
ATOM 3612 N N . LEU B 1 140 ? 4.195 -12.961 -14.75 1 97.19 140 LEU B N 1
ATOM 3613 C CA . LEU B 1 140 ? 5.078 -14.055 -14.359 1 97.19 140 LEU B CA 1
ATOM 3614 C C . LEU B 1 140 ? 4.281 -15.203 -13.742 1 97.19 140 LEU B C 1
ATOM 3616 O O . LEU B 1 140 ? 3.379 -14.969 -12.93 1 97.19 140 LEU B O 1
ATOM 3620 N N . TRP B 1 141 ? 4.629 -16.391 -14.195 1 98.5 141 TRP B N 1
ATOM 3621 C CA . TRP B 1 141 ? 4.027 -17.578 -13.602 1 98.5 141 TRP B CA 1
ATOM 3622 C C . TRP B 1 141 ? 5.035 -18.312 -12.727 1 98.5 141 TRP B C 1
ATOM 3624 O O . TRP B 1 141 ? 6.199 -18.469 -13.102 1 98.5 141 TRP B O 1
ATOM 3634 N N . ALA B 1 142 ? 4.617 -18.719 -11.57 1 98.75 142 ALA B N 1
ATOM 3635 C CA . ALA B 1 142 ? 5.359 -19.719 -10.805 1 98.75 142 ALA B CA 1
ATOM 3636 C C . ALA B 1 142 ? 4.906 -21.125 -11.164 1 98.75 142 ALA B C 1
ATOM 3638 O O . ALA B 1 142 ? 3.742 -21.484 -10.961 1 98.75 142 ALA B O 1
ATOM 3639 N N . VAL B 1 143 ? 5.766 -21.859 -11.719 1 98.88 143 VAL B N 1
ATOM 3640 C CA . VAL B 1 143 ? 5.5 -23.266 -12.008 1 98.88 143 VAL B CA 1
ATOM 3641 C C . VAL B 1 143 ? 6.18 -24.141 -10.961 1 98.88 143 VAL B C 1
ATOM 3643 O O . VAL B 1 143 ? 7.359 -23.953 -10.656 1 98.88 143 VAL B O 1
ATOM 3646 N N . THR B 1 144 ? 5.414 -25.047 -10.383 1 98.81 144 THR B N 1
ATOM 3647 C CA . THR B 1 144 ? 5.988 -25.844 -9.297 1 98.81 144 THR B CA 1
ATOM 3648 C C . THR B 1 144 ? 6.148 -27.297 -9.711 1 98.81 144 THR B C 1
ATOM 3650 O O . THR B 1 144 ? 5.258 -27.875 -10.344 1 98.81 144 THR B O 1
ATOM 3653 N N . VAL B 1 145 ? 7.332 -27.859 -9.398 1 98.38 145 VAL B N 1
ATOM 3654 C CA . VAL B 1 145 ? 7.684 -29.234 -9.758 1 98.38 145 VAL B CA 1
ATOM 3655 C C . VAL B 1 145 ? 8.297 -29.938 -8.555 1 98.38 145 VAL B C 1
ATOM 3657 O O . VAL B 1 145 ? 8.703 -29.297 -7.582 1 98.38 145 VAL B O 1
ATOM 3660 N N . ASP B 1 146 ? 8.227 -31.219 -8.523 1 96.5 146 ASP B N 1
ATOM 3661 C CA . ASP B 1 146 ? 8.945 -32.062 -7.559 1 96.5 146 ASP B CA 1
ATOM 3662 C C . ASP B 1 146 ? 9.648 -33.219 -8.25 1 96.5 146 ASP B C 1
ATOM 3664 O O . ASP B 1 146 ? 9.773 -33.25 -9.477 1 96.5 146 ASP B O 1
ATOM 3668 N N . SER B 1 147 ? 10.25 -34.125 -7.508 1 95.56 147 SER B N 1
ATOM 3669 C CA . SER B 1 147 ? 11.086 -35.188 -8.047 1 95.56 147 SER B CA 1
ATOM 3670 C C . SER B 1 147 ? 10.273 -36.125 -8.922 1 95.56 147 SER B C 1
ATOM 3672 O O . SER B 1 147 ? 10.828 -36.812 -9.797 1 95.56 147 SER B O 1
ATOM 3674 N N . ALA B 1 148 ? 8.953 -36.125 -8.781 1 95.44 148 ALA B N 1
ATOM 3675 C CA . ALA B 1 148 ? 8.109 -37.062 -9.508 1 95.44 148 ALA B CA 1
ATOM 3676 C C . ALA B 1 148 ? 7.5 -36.438 -10.742 1 95.44 148 ALA B C 1
ATOM 3678 O O . ALA B 1 148 ? 6.902 -37.094 -11.578 1 95.44 148 ALA B O 1
ATOM 3679 N N . THR B 1 149 ? 7.648 -35.125 -10.898 1 97.44 149 THR B N 1
ATOM 3680 C CA . THR B 1 149 ? 7.039 -34.438 -12.023 1 97.44 149 THR B CA 1
ATOM 3681 C C . THR B 1 149 ? 7.594 -34.969 -13.344 1 97.44 149 THR B C 1
ATOM 3683 O O . THR B 1 149 ? 8.805 -35.031 -13.523 1 97.44 149 THR B O 1
ATOM 3686 N N . ASN B 1 150 ? 6.672 -35.281 -14.242 1 96.81 150 ASN B N 1
ATOM 3687 C CA . ASN B 1 150 ? 7.051 -35.719 -15.586 1 96.81 150 ASN B CA 1
ATOM 3688 C C . ASN B 1 150 ? 7.547 -34.531 -16.422 1 96.81 150 ASN B C 1
ATOM 3690 O O . ASN B 1 150 ? 6.867 -33.5 -16.531 1 96.81 150 ASN B O 1
ATOM 3694 N N . TYR B 1 151 ? 8.734 -34.656 -17 1 97.75 151 TYR B N 1
ATOM 3695 C CA . TYR B 1 151 ? 9.359 -33.531 -17.703 1 97.75 151 TYR B CA 1
ATOM 3696 C C . TYR B 1 151 ? 8.523 -33.125 -18.891 1 97.75 151 TYR B C 1
ATOM 3698 O O . TYR B 1 151 ? 8.438 -31.922 -19.203 1 97.75 151 TYR B O 1
ATOM 3706 N N . GLN B 1 152 ? 7.961 -34.094 -19.578 1 96.94 152 GLN B N 1
ATOM 3707 C CA . GLN B 1 152 ? 7.129 -33.75 -20.719 1 96.94 152 GLN B CA 1
ATOM 3708 C C . GLN B 1 152 ? 5.91 -32.938 -20.281 1 96.94 152 GLN B C 1
ATOM 3710 O O . GLN B 1 152 ? 5.496 -32 -20.969 1 96.94 152 GLN B O 1
ATOM 3715 N N . ARG B 1 153 ? 5.305 -33.281 -19.156 1 98 153 ARG B N 1
ATOM 3716 C CA . ARG B 1 153 ? 4.18 -32.531 -18.625 1 98 153 ARG B CA 1
ATOM 3717 C C . ARG B 1 153 ? 4.598 -31.094 -18.266 1 98 153 ARG B C 1
ATOM 3719 O O . ARG B 1 153 ? 3.85 -30.141 -18.516 1 98 153 ARG B O 1
ATOM 3726 N N . PHE B 1 154 ? 5.77 -31 -17.719 1 98.44 154 PHE B N 1
ATOM 3727 C CA . PHE B 1 154 ? 6.332 -29.672 -17.438 1 98.44 154 PHE B CA 1
ATOM 3728 C C . PHE B 1 154 ? 6.441 -28.859 -18.719 1 98.44 154 PHE B C 1
ATOM 3730 O O . PHE B 1 154 ? 6.047 -27.688 -18.766 1 98.44 154 PHE B O 1
ATOM 3737 N N . LEU B 1 155 ? 6.918 -29.453 -19.781 1 98.31 155 LEU B N 1
ATOM 3738 C CA . LEU B 1 155 ? 7.078 -28.766 -21.062 1 98.31 155 LEU B CA 1
ATOM 3739 C C . LEU B 1 155 ? 5.727 -28.312 -21.609 1 98.31 155 LEU B C 1
ATOM 3741 O O . LEU B 1 155 ? 5.621 -27.266 -22.25 1 98.31 155 LEU B O 1
ATOM 3745 N N . ASP B 1 156 ? 4.711 -29.156 -21.406 1 98.25 156 ASP B N 1
ATOM 3746 C CA . ASP B 1 156 ? 3.367 -28.781 -21.828 1 98.25 156 ASP B CA 1
ATOM 3747 C C . ASP B 1 156 ? 2.91 -27.484 -21.172 1 98.25 156 ASP B C 1
ATOM 3749 O O . ASP B 1 156 ? 2.406 -26.578 -21.844 1 98.25 156 ASP B O 1
ATOM 3753 N N . VAL B 1 157 ? 3.115 -27.406 -19.859 1 98.69 157 VAL B N 1
ATOM 3754 C CA . VAL B 1 157 ? 2.695 -26.234 -19.109 1 98.69 157 VAL B CA 1
ATOM 3755 C C . VAL B 1 157 ? 3.564 -25.031 -19.484 1 98.69 157 VAL B C 1
ATOM 3757 O O . VAL B 1 157 ? 3.062 -23.922 -19.641 1 98.69 157 VAL B O 1
ATOM 3760 N N . ALA B 1 158 ? 4.844 -25.266 -19.656 1 98.69 158 ALA B N 1
ATOM 3761 C CA . ALA B 1 158 ? 5.746 -24.203 -20.078 1 98.69 158 ALA B CA 1
ATOM 3762 C C . ALA B 1 158 ? 5.316 -23.625 -21.422 1 98.69 158 ALA B C 1
ATOM 3764 O O . ALA B 1 158 ? 5.352 -22.406 -21.625 1 98.69 158 ALA B O 1
ATOM 3765 N N . ALA B 1 159 ? 4.945 -24.516 -22.328 1 98.25 159 ALA B N 1
ATOM 3766 C CA . ALA B 1 159 ? 4.492 -24.078 -23.656 1 98.25 159 ALA B CA 1
ATOM 3767 C C . ALA B 1 159 ? 3.201 -23.266 -23.547 1 98.25 159 ALA B C 1
ATOM 3769 O O . ALA B 1 159 ? 3.037 -22.266 -24.234 1 98.25 159 ALA B O 1
ATOM 3770 N N . LEU B 1 160 ? 2.277 -23.766 -22.734 1 98.56 160 LEU B N 1
ATOM 3771 C CA . LEU B 1 160 ? 1.052 -23.016 -22.484 1 98.56 160 LEU B CA 1
ATOM 3772 C C . LEU B 1 160 ? 1.368 -21.578 -22.062 1 98.56 160 LEU B C 1
ATOM 3774 O O . LEU B 1 160 ? 0.808 -20.625 -22.609 1 98.56 160 LEU B O 1
ATOM 3778 N N . ILE B 1 161 ? 2.303 -21.391 -21.156 1 98.62 161 ILE B N 1
ATOM 3779 C CA . ILE B 1 161 ? 2.6 -20.109 -20.531 1 98.62 161 ILE B CA 1
ATOM 3780 C C . ILE B 1 161 ? 3.389 -19.234 -21.5 1 98.62 161 ILE B C 1
ATOM 3782 O O . ILE B 1 161 ? 3.02 -18.078 -21.75 1 98.62 161 ILE B O 1
ATOM 3786 N N . THR B 1 162 ? 4.457 -19.766 -22.094 1 98.06 162 THR B N 1
ATOM 3787 C CA . THR B 1 162 ? 5.379 -18.922 -22.859 1 98.06 162 THR B CA 1
ATOM 3788 C C . THR B 1 162 ? 4.863 -18.703 -24.266 1 98.06 162 THR B C 1
ATOM 3790 O O . THR B 1 162 ? 4.961 -17.594 -24.812 1 98.06 162 THR B O 1
ATOM 3793 N N . LYS B 1 163 ? 4.305 -19.719 -24.891 1 96.88 163 LYS B N 1
ATOM 3794 C CA . LYS B 1 163 ? 3.812 -19.594 -26.266 1 96.88 163 LYS B CA 1
ATOM 3795 C C . LYS B 1 163 ? 2.322 -19.281 -26.281 1 96.88 163 LYS B C 1
ATOM 3797 O O . LYS B 1 163 ? 1.891 -18.344 -26.984 1 96.88 163 LYS B O 1
ATOM 3802 N N . GLY B 1 164 ? 1.573 -20 -25.578 1 97 164 GLY B N 1
ATOM 3803 C CA . GLY B 1 164 ? 0.133 -19.812 -25.562 1 97 164 GLY B CA 1
ATOM 3804 C C . GLY B 1 164 ? -0.281 -18.453 -25.031 1 97 164 GLY B C 1
ATOM 3805 O O . GLY B 1 164 ? -0.871 -17.641 -25.766 1 97 164 GLY B O 1
ATOM 3806 N N . VAL B 1 165 ? 0.149 -18.156 -23.797 1 97.75 165 VAL B N 1
ATOM 3807 C CA . VAL B 1 165 ? -0.28 -16.938 -23.109 1 97.75 165 VAL B CA 1
ATOM 3808 C C . VAL B 1 165 ? 0.657 -15.789 -23.469 1 97.75 165 VAL B C 1
ATOM 3810 O O . VAL B 1 165 ? 0.251 -14.625 -23.453 1 97.75 165 VAL B O 1
ATOM 3813 N N . GLY B 1 166 ? 1.882 -16.094 -23.781 1 97.38 166 GLY B N 1
ATOM 3814 C CA . GLY B 1 166 ? 2.885 -15.078 -24.047 1 97.38 166 GLY B CA 1
ATOM 3815 C C . GLY B 1 166 ? 3.488 -14.492 -22.781 1 97.38 166 GLY B C 1
ATOM 3816 O O . GLY B 1 166 ? 3.744 -13.289 -22.719 1 97.38 166 GLY B O 1
ATOM 3817 N N . ASN B 1 167 ? 3.633 -15.297 -21.797 1 97.94 167 ASN B N 1
ATOM 3818 C CA . ASN B 1 167 ? 4.168 -14.867 -20.516 1 97.94 167 ASN B CA 1
ATOM 3819 C C . ASN B 1 167 ? 5.516 -15.516 -20.219 1 97.94 167 ASN B C 1
ATOM 3821 O O . ASN B 1 167 ? 6.078 -16.203 -21.062 1 97.94 167 ASN B O 1
ATOM 3825 N N . ARG B 1 168 ? 6.109 -15.234 -19.094 1 97.88 168 ARG B N 1
ATOM 3826 C CA . ARG B 1 168 ? 7.328 -15.867 -18.594 1 97.88 168 ARG B CA 1
ATOM 3827 C C . ARG B 1 168 ? 7.043 -16.719 -17.359 1 97.88 168 ARG B C 1
ATOM 3829 O O . ARG B 1 168 ? 5.965 -16.625 -16.781 1 97.88 168 ARG B O 1
ATOM 3836 N N . LEU B 1 169 ? 8.031 -17.594 -17.047 1 98.5 169 LEU B N 1
ATOM 3837 C CA . LEU B 1 169 ? 7.82 -18.422 -15.867 1 98.5 169 LEU B CA 1
ATOM 3838 C C . LEU B 1 169 ? 9.125 -18.641 -15.109 1 98.5 169 LEU B C 1
ATOM 3840 O O . LEU B 1 169 ? 10.211 -18.484 -15.68 1 98.5 169 LEU B O 1
ATOM 3844 N N . ILE B 1 170 ? 9.008 -18.891 -13.867 1 98.5 170 ILE B N 1
ATOM 3845 C CA . ILE B 1 170 ? 10.078 -19.453 -13.055 1 98.5 170 ILE B CA 1
ATOM 3846 C C . ILE B 1 170 ? 9.641 -20.797 -12.477 1 98.5 170 ILE B C 1
ATOM 3848 O O . ILE B 1 170 ? 8.445 -21.062 -12.312 1 98.5 170 ILE B O 1
ATOM 3852 N N . VAL B 1 171 ? 10.609 -21.656 -12.219 1 98.75 171 VAL B N 1
ATOM 3853 C CA . VAL B 1 171 ? 10.32 -23 -11.711 1 98.75 171 VAL B CA 1
ATOM 3854 C C . VAL B 1 171 ? 10.758 -23.109 -10.258 1 98.75 171 VAL B C 1
ATOM 3856 O O . VAL B 1 171 ? 11.891 -22.766 -9.906 1 98.75 171 VAL B O 1
ATOM 3859 N N . LEU B 1 172 ? 9.844 -23.547 -9.445 1 98.62 172 LEU B N 1
ATOM 3860 C CA . LEU B 1 172 ? 10.031 -23.672 -8.008 1 98.62 172 LEU B CA 1
ATOM 3861 C C . LEU B 1 172 ? 9.547 -25.031 -7.512 1 98.62 172 LEU B C 1
ATOM 3863 O O . LEU B 1 172 ? 8.93 -25.781 -8.266 1 98.62 172 LEU B O 1
ATOM 3867 N N . ASP B 1 173 ? 9.867 -25.359 -6.289 1 98.38 173 ASP B N 1
ATOM 3868 C CA . ASP B 1 173 ? 9.102 -26.391 -5.582 1 98.38 173 ASP B CA 1
ATOM 3869 C C . ASP B 1 173 ? 7.934 -25.766 -4.82 1 98.38 173 ASP B C 1
ATOM 3871 O O . ASP B 1 173 ? 7.859 -24.547 -4.668 1 98.38 173 ASP B O 1
ATOM 3875 N N . ASP B 1 174 ? 7.027 -26.625 -4.352 1 98.38 174 ASP B N 1
ATOM 3876 C CA . ASP B 1 174 ? 5.801 -26.156 -3.709 1 98.38 174 ASP B CA 1
ATOM 3877 C C . ASP B 1 174 ? 6.117 -25.344 -2.449 1 98.38 174 ASP B C 1
ATOM 3879 O O . ASP B 1 174 ? 5.5 -24.312 -2.195 1 98.38 174 ASP B O 1
ATOM 3883 N N . GLU B 1 175 ? 7.02 -25.797 -1.669 1 97.94 175 GLU B N 1
ATOM 3884 C CA . GLU B 1 175 ? 7.371 -25.156 -0.409 1 97.94 175 GLU B CA 1
ATOM 3885 C C . GLU B 1 175 ? 7.918 -23.75 -0.646 1 97.94 175 GLU B C 1
ATOM 3887 O O . GLU B 1 175 ? 7.492 -22.781 0.006 1 97.94 175 GLU B O 1
ATOM 3892 N N . THR B 1 176 ? 8.875 -23.656 -1.577 1 98.31 176 THR B N 1
ATOM 3893 C CA . THR B 1 176 ? 9.445 -22.359 -1.913 1 98.31 176 THR B CA 1
ATOM 3894 C C . THR B 1 176 ? 8.367 -21.391 -2.404 1 98.31 176 THR B C 1
ATOM 3896 O O . THR B 1 176 ? 8.32 -20.234 -1.985 1 98.31 176 THR B O 1
ATOM 3899 N N . HIS B 1 177 ? 7.516 -21.906 -3.229 1 98.5 177 HIS B N 1
ATOM 3900 C CA . HIS B 1 177 ? 6.418 -21.094 -3.736 1 98.5 177 HIS B CA 1
ATOM 3901 C C . HIS B 1 177 ? 5.539 -20.578 -2.598 1 98.5 177 HIS B C 1
ATOM 3903 O O . HIS B 1 177 ? 5.297 -19.375 -2.486 1 98.5 177 HIS B O 1
ATOM 3909 N N . ASP B 1 178 ? 5.047 -21.5 -1.788 1 98.44 178 ASP B N 1
ATOM 3910 C CA . ASP B 1 178 ? 4.066 -21.141 -0.768 1 98.44 178 ASP B CA 1
ATOM 3911 C C . ASP B 1 178 ? 4.66 -20.188 0.261 1 98.44 178 ASP B C 1
ATOM 3913 O O . ASP B 1 178 ? 3.977 -19.266 0.737 1 98.44 178 ASP B O 1
ATOM 3917 N N . LYS B 1 179 ? 5.93 -20.375 0.609 1 98.5 179 LYS B N 1
ATOM 3918 C CA . LYS B 1 179 ? 6.609 -19.469 1.519 1 98.5 179 LYS B CA 1
ATOM 3919 C C . LYS B 1 179 ? 6.738 -18.078 0.902 1 98.5 179 LYS B C 1
ATOM 3921 O O . LYS B 1 179 ? 6.488 -17.062 1.57 1 98.5 179 LYS B O 1
ATOM 3926 N N . ALA B 1 180 ? 7.113 -18.016 -0.346 1 98.38 180 ALA B N 1
ATOM 3927 C CA . ALA B 1 180 ? 7.262 -16.734 -1.039 1 98.38 180 ALA B CA 1
ATOM 3928 C C . ALA B 1 180 ? 5.914 -16.031 -1.188 1 98.38 180 ALA B C 1
ATOM 3930 O O . ALA B 1 180 ? 5.812 -14.828 -0.973 1 98.38 180 ALA B O 1
ATOM 3931 N N . ALA B 1 181 ? 4.887 -16.781 -1.558 1 97.94 181 ALA B N 1
ATOM 3932 C CA . ALA B 1 181 ? 3.545 -16.234 -1.693 1 97.94 181 ALA B CA 1
ATOM 3933 C C . ALA B 1 181 ? 3.049 -15.664 -0.367 1 97.94 181 ALA B C 1
ATOM 3935 O O . ALA B 1 181 ? 2.451 -14.586 -0.332 1 97.94 181 ALA B O 1
ATOM 3936 N N . ALA B 1 182 ? 3.283 -16.391 0.731 1 98.31 182 ALA B N 1
ATOM 3937 C CA . ALA B 1 182 ? 2.914 -15.891 2.055 1 98.31 182 ALA B CA 1
ATOM 3938 C C . ALA B 1 182 ? 3.607 -14.57 2.361 1 98.31 182 ALA B C 1
ATOM 3940 O O . ALA B 1 182 ? 2.992 -13.656 2.914 1 98.31 182 ALA B O 1
ATOM 3941 N N . MET B 1 183 ? 4.855 -14.484 2 1 98.25 183 MET B N 1
ATOM 3942 C CA . MET B 1 183 ? 5.695 -13.32 2.27 1 98.25 183 MET B CA 1
ATOM 3943 C C . MET B 1 183 ? 5.184 -12.094 1.522 1 98.25 183 MET B C 1
ATOM 3945 O O . MET B 1 183 ? 5.062 -11.016 2.104 1 98.25 183 MET B O 1
ATOM 3949 N N . ILE B 1 184 ? 4.789 -12.242 0.277 1 97.94 184 ILE B N 1
ATOM 3950 C CA . ILE B 1 184 ? 4.578 -11.062 -0.561 1 97.94 184 ILE B CA 1
ATOM 3951 C C . ILE B 1 184 ? 3.08 -10.797 -0.706 1 97.94 184 ILE B C 1
ATOM 3953 O O . ILE B 1 184 ? 2.678 -9.727 -1.169 1 97.94 184 ILE B O 1
ATOM 3957 N N . SER B 1 185 ? 2.229 -11.672 -0.268 1 97.12 185 SER B N 1
ATOM 3958 C CA . SER B 1 185 ? 0.805 -11.484 -0.533 1 97.12 185 SER B CA 1
ATOM 3959 C C . SER B 1 185 ? -0.036 -11.836 0.689 1 97.12 185 SER B C 1
ATOM 3961 O O . SER B 1 185 ? -0.734 -10.977 1.238 1 97.12 185 SER B O 1
ATOM 3963 N N . HIS B 1 186 ? 0.06 -13.109 1.225 1 97.81 186 HIS B N 1
ATOM 3964 C CA . HIS B 1 186 ? -0.866 -13.555 2.26 1 97.81 186 HIS B CA 1
ATOM 3965 C C . HIS B 1 186 ? -0.679 -12.758 3.545 1 97.81 186 HIS B C 1
ATOM 3967 O O . HIS B 1 186 ? -1.641 -12.195 4.078 1 97.81 186 HIS B O 1
ATOM 3973 N N . MET B 1 187 ? 0.537 -12.695 4.027 1 98.44 187 MET B N 1
ATOM 3974 C CA . MET B 1 187 ? 0.818 -11.953 5.25 1 98.44 187 MET B CA 1
ATOM 3975 C C . MET B 1 187 ? 0.506 -10.469 5.066 1 98.44 187 MET B C 1
ATOM 3977 O O . MET B 1 187 ? -0.145 -9.859 5.918 1 98.44 187 MET B O 1
ATOM 3981 N N . PRO B 1 188 ? 0.888 -9.844 3.939 1 98.31 188 PRO B N 1
ATOM 3982 C CA . PRO B 1 188 ? 0.542 -8.438 3.73 1 98.31 188 PRO B CA 1
ATOM 3983 C C . PRO B 1 188 ? -0.964 -8.188 3.764 1 98.31 188 PRO B C 1
ATOM 3985 O O . PRO B 1 188 ? -1.41 -7.141 4.23 1 98.31 188 PRO B O 1
ATOM 3988 N N . HIS B 1 189 ? -1.784 -9.117 3.293 1 97.81 189 HIS B N 1
ATOM 3989 C CA . HIS B 1 189 ? -3.232 -8.969 3.377 1 97.81 189 HIS B CA 1
ATOM 3990 C C . HIS B 1 189 ? -3.699 -8.93 4.828 1 97.81 189 HIS B C 1
ATOM 3992 O O . HIS B 1 189 ? -4.613 -8.172 5.172 1 97.81 189 HIS B O 1
ATOM 3998 N N . VAL B 1 190 ? -3.102 -9.727 5.66 1 98.75 190 VAL B N 1
ATOM 3999 C CA . VAL B 1 190 ? -3.453 -9.734 7.078 1 98.75 190 VAL B CA 1
ATOM 4000 C C . VAL B 1 190 ? -3.025 -8.422 7.723 1 98.75 190 VAL B C 1
ATOM 4002 O O . VAL B 1 190 ? -3.783 -7.824 8.492 1 98.75 190 VAL B O 1
ATOM 4005 N N . VAL B 1 191 ? -1.836 -7.965 7.398 1 98.88 191 VAL B N 1
ATOM 4006 C CA . VAL B 1 191 ? -1.325 -6.711 7.941 1 98.88 191 VAL B CA 1
ATOM 4007 C C . VAL B 1 191 ? -2.23 -5.559 7.516 1 98.88 191 VAL B C 1
ATOM 4009 O O . VAL B 1 191 ? -2.582 -4.703 8.328 1 98.88 191 VAL B O 1
ATOM 4012 N N . SER B 1 192 ? -2.594 -5.531 6.266 1 98.62 192 SER B N 1
ATOM 4013 C CA . SER B 1 192 ? -3.51 -4.516 5.758 1 98.62 192 SER B CA 1
ATOM 4014 C C . SER B 1 192 ? -4.84 -4.543 6.508 1 98.62 192 SER B C 1
ATOM 4016 O O . SER B 1 192 ? -5.367 -3.496 6.883 1 98.62 192 SER B O 1
ATOM 4018 N N . THR B 1 193 ? -5.375 -5.715 6.703 1 98.62 193 THR B N 1
ATOM 4019 C CA . THR B 1 193 ? -6.617 -5.871 7.449 1 98.62 193 THR B CA 1
ATOM 4020 C C . THR B 1 193 ? -6.449 -5.375 8.883 1 98.62 193 THR B C 1
ATOM 4022 O O . THR B 1 193 ? -7.332 -4.703 9.422 1 98.62 193 THR B O 1
ATOM 4025 N N . ALA B 1 194 ? -5.32 -5.688 9.523 1 98.88 194 ALA B N 1
ATOM 4026 C CA . ALA B 1 194 ? -5.035 -5.215 10.875 1 98.88 194 ALA B CA 1
ATOM 4027 C C . ALA B 1 194 ? -5.027 -3.691 10.938 1 98.88 194 ALA B C 1
ATOM 4029 O O . ALA B 1 194 ? -5.48 -3.1 11.922 1 98.88 194 ALA B O 1
ATOM 4030 N N . LEU B 1 195 ? -4.512 -3.053 9.906 1 98.81 195 LEU B N 1
ATOM 4031 C CA . LEU B 1 195 ? -4.484 -1.596 9.836 1 98.81 195 LEU B CA 1
ATOM 4032 C C . LEU B 1 195 ? -5.898 -1.023 9.875 1 98.81 195 LEU B C 1
ATOM 4034 O O . LEU B 1 195 ? -6.195 -0.131 10.672 1 98.81 195 LEU B O 1
ATOM 4038 N N . ILE B 1 196 ? -6.809 -1.563 9.023 1 98.62 196 ILE B N 1
ATOM 4039 C CA . ILE B 1 196 ? -8.148 -0.978 8.984 1 98.62 196 ILE B CA 1
ATOM 4040 C C . ILE B 1 196 ? -8.906 -1.347 10.25 1 98.62 196 ILE B C 1
ATOM 4042 O O . ILE B 1 196 ? -9.797 -0.611 10.68 1 98.62 196 ILE B O 1
ATOM 4046 N N . ASN B 1 197 ? -8.57 -2.529 10.875 1 98.69 197 ASN B N 1
ATOM 4047 C CA . ASN B 1 197 ? -9.133 -2.846 12.18 1 98.69 197 ASN B CA 1
ATOM 4048 C C . ASN B 1 197 ? -8.742 -1.806 13.227 1 98.69 197 ASN B C 1
ATOM 4050 O O . ASN B 1 197 ? -9.594 -1.345 14 1 98.69 197 ASN B O 1
ATOM 4054 N N . GLU B 1 198 ? -7.465 -1.41 13.266 1 98.44 198 GLU B N 1
ATOM 4055 C CA . GLU B 1 198 ? -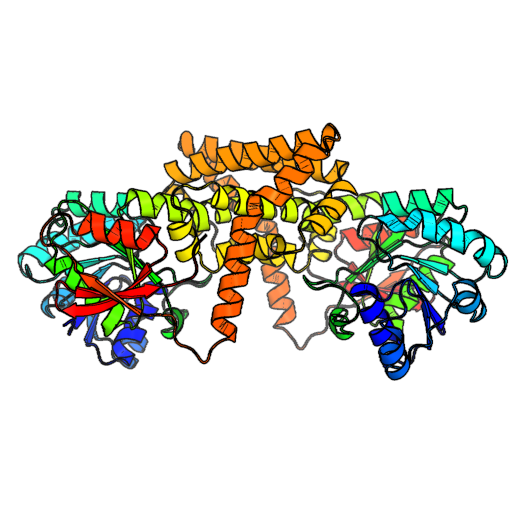6.984 -0.393 14.195 1 98.44 198 GLU B CA 1
ATOM 4056 C C . GLU B 1 198 ? -7.711 0.933 13.984 1 98.44 198 GLU B C 1
ATOM 4058 O O . GLU B 1 198 ? -8.102 1.59 14.953 1 98.44 198 GLU B O 1
ATOM 4063 N N . LEU B 1 199 ? -7.887 1.306 12.734 1 98.38 199 LEU B N 1
ATOM 4064 C CA . LEU B 1 199 ? -8.586 2.555 12.445 1 98.38 199 LEU B CA 1
ATOM 4065 C C . LEU B 1 199 ? -10.047 2.473 12.875 1 98.38 199 LEU B C 1
ATOM 4067 O O . LEU B 1 199 ? -10.586 3.428 13.438 1 98.38 199 LEU B O 1
ATOM 4071 N N . SER B 1 200 ? -10.672 1.337 12.586 1 97.88 200 SER B N 1
ATOM 4072 C CA . SER B 1 200 ? -12.086 1.164 12.906 1 97.88 200 SER B CA 1
ATOM 4073 C C . SER B 1 200 ? -12.328 1.234 14.406 1 97.88 200 SER B C 1
ATOM 4075 O O . SER B 1 200 ? -13.391 1.67 14.852 1 97.88 200 SER B O 1
ATOM 4077 N N . ALA B 1 201 ? -11.367 0.834 15.203 1 96.81 201 ALA B N 1
ATOM 4078 C CA . ALA B 1 201 ? -11.477 0.85 16.656 1 96.81 201 ALA B CA 1
ATOM 4079 C C . ALA B 1 201 ? -11.039 2.195 17.234 1 96.81 201 ALA B C 1
ATOM 4081 O O . ALA B 1 201 ? -11.18 2.445 18.438 1 96.81 201 ALA B O 1
ATOM 4082 N N . TYR B 1 202 ? -10.523 3.133 16.391 1 96.06 202 TYR B N 1
ATOM 4083 C CA . TYR B 1 202 ? -9.922 4.398 16.812 1 96.06 202 TYR B CA 1
ATOM 4084 C C . TYR B 1 202 ? -11 5.418 17.172 1 96.06 202 TYR B C 1
ATOM 4086 O O . TYR B 1 202 ? -11.93 5.648 16.391 1 96.06 202 TYR B O 1
ATOM 4094 N N . PRO B 1 203 ? -10.969 6.031 18.359 1 93.31 203 PRO B N 1
ATOM 4095 C CA . PRO B 1 203 ? -12.016 6.949 18.797 1 93.31 203 PRO B CA 1
ATOM 4096 C C . PRO B 1 203 ? -12.25 8.094 17.812 1 93.31 203 PRO B C 1
ATOM 4098 O O . PRO B 1 203 ? -13.398 8.461 17.547 1 93.31 203 PRO B O 1
ATOM 4101 N N . ASP B 1 204 ? -11.258 8.688 17.234 1 96.5 204 ASP B N 1
ATOM 4102 C CA . ASP B 1 204 ? -11.367 9.781 16.281 1 96.5 204 ASP B CA 1
ATOM 4103 C C . ASP B 1 204 ? -11.195 9.281 14.852 1 96.5 204 ASP B C 1
ATOM 4105 O O . ASP B 1 204 ? -10.508 9.914 14.047 1 96.5 204 ASP B O 1
ATOM 4109 N N . ARG B 1 205 ? -11.828 8.156 14.562 1 96.19 205 ARG B N 1
ATOM 4110 C CA . ARG B 1 205 ? -11.633 7.465 13.289 1 96.19 205 ARG B CA 1
ATOM 4111 C C . ARG B 1 205 ? -12.078 8.336 12.117 1 96.19 205 ARG B C 1
ATOM 4113 O O . ARG B 1 205 ? -11.5 8.273 11.039 1 96.19 205 ARG B O 1
ATOM 4120 N N . ASN B 1 206 ? -13.117 9.203 12.297 1 95.81 206 ASN B N 1
ATOM 4121 C CA . ASN B 1 206 ? -13.555 10.07 11.211 1 95.81 206 ASN B CA 1
ATOM 4122 C C . ASN B 1 206 ? -12.492 11.102 10.852 1 95.81 206 ASN B C 1
ATOM 4124 O O . ASN B 1 206 ? -12.273 11.383 9.672 1 95.81 206 ASN B O 1
ATOM 4128 N N . ILE B 1 207 ? -11.859 11.633 11.844 1 97.12 207 ILE B N 1
ATOM 4129 C CA . ILE B 1 207 ? -10.766 12.578 11.625 1 97.12 207 ILE B CA 1
ATOM 4130 C C . ILE B 1 207 ? -9.609 11.875 10.922 1 97.12 207 ILE B C 1
ATOM 4132 O O . ILE B 1 207 ? -9.094 12.367 9.906 1 97.12 207 ILE B O 1
ATOM 4136 N N . ALA B 1 208 ? -9.25 10.688 11.438 1 97.56 208 ALA B N 1
ATOM 4137 C CA . ALA B 1 208 ? -8.141 9.938 10.852 1 97.56 208 ALA B CA 1
ATOM 4138 C C . ALA B 1 208 ? -8.438 9.562 9.406 1 97.56 208 ALA B C 1
ATOM 4140 O O . ALA B 1 208 ? -7.586 9.711 8.531 1 97.56 208 ALA B O 1
ATOM 4141 N N . ALA B 1 209 ? -9.672 9.109 9.18 1 96.12 209 ALA B N 1
ATOM 4142 C CA . ALA B 1 209 ? -10.07 8.734 7.824 1 96.12 209 ALA B CA 1
ATOM 4143 C C . ALA B 1 209 ? -10.031 9.938 6.887 1 96.12 209 ALA B C 1
ATOM 4145 O O . ALA B 1 209 ? -9.602 9.82 5.734 1 96.12 209 ALA B O 1
ATOM 4146 N N . ALA B 1 210 ? -10.414 11.062 7.336 1 94.62 210 ALA B N 1
ATOM 4147 C CA . ALA B 1 210 ? -10.422 12.281 6.523 1 94.62 210 ALA B CA 1
ATOM 4148 C C . ALA B 1 210 ? -9 12.719 6.18 1 94.62 210 ALA B C 1
ATOM 4150 O O . ALA B 1 210 ? -8.75 13.219 5.082 1 94.62 210 ALA B O 1
ATOM 4151 N N . LEU B 1 211 ? -8.086 12.5 7.117 1 96.69 211 LEU B N 1
ATOM 4152 C CA . LEU B 1 211 ? -6.715 12.984 6.953 1 96.69 211 LEU B CA 1
ATOM 4153 C C . LEU B 1 211 ? -5.895 12.008 6.121 1 96.69 211 LEU B C 1
ATOM 4155 O O . LEU B 1 211 ? -4.801 12.344 5.66 1 96.69 211 LEU B O 1
ATOM 4159 N N . ALA B 1 212 ? -6.422 10.828 5.934 1 95.19 212 ALA B N 1
ATOM 4160 C CA . ALA B 1 212 ? -5.68 9.781 5.238 1 95.19 212 ALA B CA 1
ATOM 4161 C C . ALA B 1 212 ? -5.332 10.211 3.814 1 95.19 212 ALA B C 1
ATOM 4163 O O . ALA B 1 212 ? -6.145 10.844 3.131 1 95.19 212 ALA B O 1
ATOM 4164 N N . ALA B 1 213 ? -4.137 9.906 3.381 1 92.31 213 ALA B N 1
ATOM 4165 C CA . ALA B 1 213 ? -3.621 10.25 2.059 1 92.31 213 ALA B CA 1
ATOM 4166 C C . ALA B 1 213 ? -3.045 9.023 1.355 1 92.31 213 ALA B C 1
ATOM 4168 O O . ALA B 1 213 ? -3.596 7.926 1.457 1 92.31 213 ALA B O 1
ATOM 4169 N N . GLY B 1 214 ? -2.1 9.219 0.508 1 91.06 214 GLY B N 1
ATOM 4170 C CA . GLY B 1 214 ? -1.594 8.195 -0.388 1 91.06 214 GLY B CA 1
ATOM 4171 C C . GLY B 1 214 ? -1.035 6.988 0.343 1 91.06 214 GLY B C 1
ATOM 4172 O O . GLY B 1 214 ? -1.232 5.852 -0.085 1 91.06 214 GLY B O 1
ATOM 4173 N N . CYS B 1 215 ? -0.336 7.211 1.44 1 93.06 215 CYS B N 1
ATOM 4174 C CA . CYS B 1 215 ? 0.241 6.113 2.207 1 93.06 215 CYS B CA 1
ATOM 4175 C C . CYS B 1 215 ? -0.843 5.164 2.703 1 93.06 215 CYS B C 1
ATOM 4177 O O . CYS B 1 215 ? -0.774 3.957 2.465 1 93.06 215 CYS B O 1
ATOM 4179 N N . TRP B 1 216 ? -1.834 5.699 3.379 1 96.62 216 TRP B N 1
ATOM 4180 C CA . TRP B 1 216 ? -2.912 4.891 3.943 1 96.62 216 TRP B CA 1
ATOM 4181 C C . TRP B 1 216 ? -3.691 4.18 2.844 1 96.62 216 TRP B C 1
ATOM 4183 O O . TRP B 1 216 ? -3.988 2.988 2.957 1 96.62 216 TRP B O 1
ATOM 4193 N N . ARG B 1 217 ? -3.992 4.914 1.805 1 94.81 217 ARG B N 1
ATOM 4194 C CA . ARG B 1 217 ? -4.723 4.348 0.676 1 94.81 217 ARG B CA 1
ATOM 4195 C C . ARG B 1 217 ? -4.004 3.121 0.122 1 94.81 217 ARG B C 1
ATOM 4197 O O . ARG B 1 217 ? -4.613 2.061 -0.044 1 94.81 217 ARG B O 1
ATOM 4204 N N . ASP B 1 218 ? -2.738 3.264 -0.149 1 95.31 218 ASP B N 1
ATOM 4205 C CA . ASP B 1 218 ? -1.967 2.176 -0.74 1 95.31 218 ASP B CA 1
ATOM 4206 C C . ASP B 1 218 ? -1.896 0.977 0.204 1 95.31 218 ASP B C 1
ATOM 4208 O O . ASP B 1 218 ? -2.084 -0.166 -0.219 1 95.31 218 ASP B O 1
ATOM 4212 N N . MET B 1 219 ? -1.676 1.22 1.453 1 97.44 219 MET B N 1
ATOM 4213 C CA . MET B 1 219 ? -1.406 0.152 2.412 1 97.44 219 MET B CA 1
ATOM 4214 C C . MET B 1 219 ? -2.693 -0.568 2.799 1 97.44 219 MET B C 1
ATOM 4216 O O . MET B 1 219 ? -2.65 -1.652 3.385 1 97.44 219 MET B O 1
ATOM 4220 N N . THR B 1 220 ? -3.869 0.032 2.457 1 97.56 220 THR B N 1
ATOM 4221 C CA . THR B 1 220 ? -5.109 -0.604 2.883 1 97.56 220 THR B CA 1
ATOM 4222 C C . THR B 1 220 ? -5.961 -0.996 1.677 1 97.56 220 THR B C 1
ATOM 4224 O O . THR B 1 220 ? -7.094 -1.455 1.832 1 97.56 220 THR B O 1
ATOM 4227 N N . ARG B 1 221 ? -5.477 -0.814 0.494 1 94.88 221 ARG B N 1
ATOM 4228 C CA . ARG B 1 221 ? -6.227 -1.119 -0.721 1 94.88 221 ARG B CA 1
ATOM 4229 C C . ARG B 1 221 ? -6.711 -2.564 -0.716 1 94.88 221 ARG B C 1
ATOM 4231 O O . ARG B 1 221 ? -7.887 -2.828 -0.985 1 94.88 221 ARG B O 1
ATOM 4238 N N . VAL B 1 222 ? -5.848 -3.479 -0.396 1 94.5 222 VAL B N 1
ATOM 4239 C CA . VAL B 1 222 ? -6.184 -4.895 -0.513 1 94.5 222 VAL B CA 1
ATOM 4240 C C . VAL B 1 222 ? -7.148 -5.289 0.604 1 94.5 222 VAL B C 1
ATOM 4242 O O . VAL B 1 222 ? -7.82 -6.316 0.515 1 94.5 222 VAL B O 1
ATOM 4245 N N . ALA B 1 223 ? -7.203 -4.52 1.668 1 96.5 223 ALA B N 1
ATOM 4246 C CA . ALA B 1 223 ? -8.148 -4.785 2.746 1 96.5 223 ALA B CA 1
ATOM 4247 C C . ALA B 1 223 ? -9.586 -4.512 2.297 1 96.5 223 ALA B C 1
ATOM 4249 O O . ALA B 1 223 ? -10.539 -4.902 2.973 1 96.5 223 ALA B O 1
ATOM 4250 N N . LEU B 1 224 ? -9.742 -3.814 1.177 1 94.19 224 LEU B N 1
ATOM 4251 C CA . LEU B 1 224 ? -11.07 -3.479 0.667 1 94.19 224 LEU B CA 1
ATOM 4252 C C . LEU B 1 224 ? -11.633 -4.621 -0.171 1 94.19 224 LEU B C 1
ATOM 4254 O O . LEU B 1 224 ? -12.805 -4.59 -0.562 1 94.19 224 LEU B O 1
ATOM 4258 N N . THR B 1 225 ? -10.812 -5.648 -0.406 1 88.94 225 THR B N 1
ATOM 4259 C CA . THR B 1 225 ? -11.289 -6.832 -1.112 1 88.94 225 THR B CA 1
ATOM 4260 C C . THR B 1 225 ? -12.242 -7.637 -0.235 1 88.94 225 THR B C 1
ATOM 4262 O O . THR B 1 225 ? -12.383 -7.359 0.958 1 88.94 225 THR B O 1
ATOM 4265 N N . ASP B 1 226 ? -12.93 -8.562 -0.857 1 89.56 226 ASP B N 1
ATOM 4266 C CA . ASP B 1 226 ? -13.844 -9.43 -0.108 1 89.56 226 ASP B CA 1
ATOM 4267 C C . ASP B 1 226 ? -13.109 -10.125 1.039 1 89.56 226 ASP B C 1
ATOM 4269 O O . ASP B 1 226 ? -12.234 -10.961 0.809 1 89.56 226 ASP B O 1
ATOM 4273 N N . PRO B 1 227 ? -13.578 -9.836 2.287 1 94 227 PRO B N 1
ATOM 4274 C CA . PRO B 1 227 ? -12.852 -10.391 3.434 1 94 227 PRO B CA 1
ATOM 4275 C C . PRO B 1 227 ? -12.906 -11.914 3.49 1 94 227 PRO B C 1
ATOM 4277 O O . PRO B 1 227 ? -11.969 -12.555 3.984 1 94 227 PRO B O 1
ATOM 4280 N N . ASN B 1 228 ? -13.93 -12.508 2.994 1 91.69 228 ASN B N 1
ATOM 4281 C CA . ASN B 1 228 ? -14.039 -13.969 2.98 1 91.69 228 ASN B CA 1
ATOM 4282 C C . ASN B 1 228 ? -13.023 -14.594 2.037 1 91.69 228 ASN B C 1
ATOM 4284 O O . ASN B 1 228 ? -12.469 -15.656 2.332 1 91.69 228 ASN B O 1
ATOM 4288 N N . ARG B 1 229 ? -12.797 -13.969 0.963 1 88.25 229 ARG B N 1
ATOM 4289 C CA . ARG B 1 229 ? -11.797 -14.453 0.018 1 88.25 229 ARG B CA 1
ATOM 4290 C C . ARG B 1 229 ? -10.391 -14.359 0.606 1 88.25 229 ARG B C 1
ATOM 4292 O O . ARG B 1 229 ? -9.586 -15.281 0.464 1 88.25 229 ARG B O 1
ATOM 4299 N N . THR B 1 230 ? -10.156 -13.219 1.26 1 93.5 230 THR B N 1
ATOM 4300 C CA . THR B 1 230 ? -8.859 -13.031 1.9 1 93.5 230 THR B CA 1
ATOM 4301 C C . THR B 1 230 ? -8.648 -14.055 3.016 1 93.5 230 THR B C 1
ATOM 4303 O O . THR B 1 230 ? -7.578 -14.648 3.127 1 93.5 230 THR B O 1
ATOM 4306 N N . ARG B 1 231 ? -9.68 -14.25 3.762 1 95.25 231 ARG B N 1
ATOM 4307 C CA . ARG B 1 231 ? -9.617 -15.227 4.844 1 95.25 231 ARG B CA 1
ATOM 4308 C C . ARG B 1 231 ? -9.297 -16.625 4.309 1 95.25 231 ARG B C 1
ATOM 4310 O O . ARG B 1 231 ? -8.422 -17.312 4.836 1 95.25 231 ARG B O 1
ATOM 4317 N N . ALA B 1 232 ? -9.953 -17.016 3.27 1 91.69 232 ALA B N 1
ATOM 4318 C CA . ALA B 1 232 ? -9.727 -18.328 2.67 1 91.69 232 ALA B CA 1
ATOM 4319 C C . ALA B 1 232 ? -8.273 -18.484 2.221 1 91.69 232 ALA B C 1
ATOM 4321 O O . ALA B 1 232 ? -7.641 -19.5 2.488 1 91.69 232 ALA B O 1
ATOM 4322 N N . MET B 1 233 ? -7.781 -17.5 1.568 1 92.19 233 MET B N 1
ATOM 4323 C CA . MET B 1 233 ? -6.402 -17.484 1.084 1 92.19 233 MET B CA 1
ATOM 4324 C C . MET B 1 233 ? -5.418 -17.641 2.238 1 92.19 233 MET B C 1
ATOM 4326 O O . MET B 1 233 ? -4.484 -18.438 2.162 1 92.19 233 MET B O 1
ATOM 4330 N N . VAL B 1 234 ? -5.633 -16.953 3.312 1 96.81 234 VAL B N 1
ATOM 4331 C CA . VAL B 1 234 ? -4.762 -16.969 4.48 1 96.81 234 VAL B CA 1
ATOM 4332 C C . VAL B 1 234 ? -4.824 -18.328 5.164 1 96.81 234 VAL B C 1
ATOM 4334 O O . VAL B 1 234 ? -3.791 -18.906 5.512 1 96.81 234 VAL B O 1
ATOM 4337 N N . GLU B 1 235 ? -6.004 -18.859 5.297 1 95.25 235 GLU B N 1
ATOM 4338 C CA . GLU B 1 235 ? -6.199 -20.141 5.957 1 95.25 235 GLU B CA 1
ATOM 4339 C C . GLU B 1 235 ? -5.551 -21.266 5.164 1 95.25 235 GLU B C 1
ATOM 4341 O O . GLU B 1 235 ? -5.039 -22.234 5.746 1 95.25 235 GLU B O 1
ATOM 4346 N N . GLU B 1 236 ? -5.551 -21.188 3.893 1 94.25 236 GLU B N 1
ATOM 4347 C CA . GLU B 1 236 ? -5 -22.203 3.014 1 94.25 236 GLU B CA 1
ATOM 4348 C C . GLU B 1 236 ? -3.479 -22.266 3.119 1 94.25 236 GLU B C 1
ATOM 4350 O O . GLU B 1 236 ? -2.861 -23.266 2.74 1 94.25 236 GLU B O 1
ATOM 4355 N N . ASP B 1 237 ? -2.859 -21.266 3.609 1 96.94 237 ASP B N 1
ATOM 4356 C CA . ASP B 1 237 ? -1.418 -21.188 3.822 1 96.94 237 ASP B CA 1
ATOM 4357 C C . ASP B 1 237 ? -1.095 -20.781 5.258 1 96.94 237 ASP B C 1
ATOM 4359 O O . ASP B 1 237 ? -0.156 -20.016 5.492 1 96.94 237 ASP B O 1
ATOM 4363 N N . ALA B 1 238 ? -1.87 -21.266 6.203 1 97.12 238 ALA B N 1
ATOM 4364 C CA . ALA B 1 238 ? -1.904 -20.812 7.59 1 97.12 238 ALA B CA 1
ATOM 4365 C C . ALA B 1 238 ? -0.538 -20.969 8.25 1 97.12 238 ALA B C 1
ATOM 4367 O O . ALA B 1 238 ? -0.104 -20.094 9.008 1 97.12 238 ALA B O 1
ATOM 4368 N N . LEU B 1 239 ? 0.178 -22.078 8.008 1 97.31 239 LEU B N 1
ATOM 4369 C CA . LEU B 1 239 ? 1.446 -22.344 8.672 1 97.31 239 LEU B CA 1
ATOM 4370 C C . LEU B 1 239 ? 2.479 -21.281 8.32 1 97.31 239 LEU B C 1
ATOM 4372 O O . LEU B 1 239 ? 3.137 -20.734 9.211 1 97.31 239 LEU B O 1
ATOM 4376 N N . ASN B 1 240 ? 2.623 -21 7.051 1 98.25 240 ASN B N 1
ATOM 4377 C CA . ASN B 1 240 ? 3.58 -20 6.617 1 98.25 240 ASN B CA 1
ATOM 4378 C C . ASN B 1 240 ? 3.17 -18.594 7.078 1 98.25 240 ASN B C 1
ATOM 4380 O O . ASN B 1 240 ? 4.016 -17.812 7.504 1 98.25 240 ASN B O 1
ATOM 4384 N N . VAL B 1 241 ? 1.878 -18.281 7.043 1 98.62 241 VAL B N 1
ATOM 4385 C CA . VAL B 1 241 ? 1.388 -16.969 7.438 1 98.62 241 VAL B CA 1
ATOM 4386 C C . VAL B 1 241 ? 1.61 -16.766 8.938 1 98.62 241 VAL B C 1
ATOM 4388 O O . VAL B 1 241 ? 2.055 -15.695 9.359 1 98.62 241 VAL B O 1
ATOM 4391 N N . GLU B 1 242 ? 1.306 -17.812 9.711 1 98.75 242 GLU B N 1
ATOM 4392 C CA . GLU B 1 242 ? 1.523 -17.734 11.148 1 98.75 242 GLU B CA 1
ATOM 4393 C C . GLU B 1 242 ? 2.967 -17.359 11.477 1 98.75 242 GLU B C 1
ATOM 4395 O O . GLU B 1 242 ? 3.213 -16.453 12.258 1 98.75 242 GLU B O 1
ATOM 4400 N N . ALA B 1 243 ? 3.873 -18.078 10.867 1 98.62 243 ALA B N 1
ATOM 4401 C CA . ALA B 1 243 ? 5.289 -17.828 11.133 1 98.62 243 ALA B CA 1
ATOM 4402 C C . ALA B 1 243 ? 5.68 -16.406 10.781 1 98.62 243 ALA B C 1
ATOM 4404 O O . ALA B 1 243 ? 6.391 -15.742 11.539 1 98.62 243 ALA B O 1
ATOM 4405 N N . LEU B 1 244 ? 5.199 -15.914 9.695 1 98.75 244 LEU B N 1
ATOM 4406 C CA . LEU B 1 244 ? 5.527 -14.57 9.227 1 98.75 244 LEU B CA 1
ATOM 4407 C C . LEU B 1 244 ? 4.898 -13.516 10.125 1 98.75 244 LEU B C 1
ATOM 4409 O O . LEU B 1 244 ? 5.516 -12.484 10.406 1 98.75 244 LEU B O 1
ATOM 4413 N N . LEU B 1 245 ? 3.633 -13.719 10.555 1 98.88 245 LEU B N 1
ATOM 4414 C CA . LEU B 1 245 ? 2.965 -12.773 11.445 1 98.88 245 LEU B CA 1
ATOM 4415 C C . LEU B 1 245 ? 3.725 -12.633 12.758 1 98.88 245 LEU B C 1
ATOM 4417 O O . LEU B 1 245 ? 3.846 -11.531 13.297 1 98.88 245 LEU B O 1
ATOM 4421 N N . ARG B 1 246 ? 4.207 -13.758 13.289 1 98.81 246 ARG B N 1
ATOM 4422 C CA . ARG B 1 246 ? 4.984 -13.719 14.523 1 98.81 246 ARG B CA 1
ATOM 4423 C C . ARG B 1 246 ? 6.281 -12.938 14.328 1 98.81 246 ARG B C 1
ATOM 4425 O O . ARG B 1 246 ? 6.684 -12.164 15.203 1 98.81 246 ARG B O 1
ATOM 4432 N N . ARG B 1 247 ? 6.938 -13.094 13.211 1 98.69 247 ARG B N 1
ATOM 4433 C CA . ARG B 1 247 ? 8.164 -12.352 12.93 1 98.69 247 ARG B CA 1
ATOM 4434 C C . ARG B 1 247 ? 7.871 -10.867 12.758 1 98.69 247 ARG B C 1
ATOM 4436 O O . ARG B 1 247 ? 8.625 -10.016 13.258 1 98.69 247 ARG B O 1
ATOM 4443 N N . MET B 1 248 ? 6.801 -10.516 12.078 1 98.81 248 MET B N 1
ATOM 4444 C CA . MET B 1 248 ? 6.398 -9.117 11.914 1 98.81 248 MET B CA 1
ATOM 4445 C C . MET B 1 248 ? 6.086 -8.477 13.258 1 98.81 248 MET B C 1
ATOM 4447 O O . MET B 1 248 ? 6.508 -7.352 13.531 1 98.81 248 MET B O 1
ATOM 4451 N N . ALA B 1 249 ? 5.305 -9.227 14.062 1 98.88 249 ALA B N 1
ATOM 4452 C CA . ALA B 1 249 ? 4.973 -8.727 15.398 1 98.88 249 ALA B CA 1
ATOM 4453 C C . ALA B 1 249 ? 6.238 -8.438 16.203 1 98.88 249 ALA B C 1
ATOM 4455 O O . ALA B 1 249 ? 6.324 -7.414 16.891 1 98.88 249 ALA B O 1
ATOM 4456 N N . LYS B 1 250 ? 7.199 -9.328 16.109 1 98.81 250 LYS B N 1
ATOM 4457 C CA . LYS B 1 250 ? 8.461 -9.141 16.828 1 98.81 250 LYS B CA 1
ATOM 4458 C C . LYS B 1 250 ? 9.195 -7.895 16.328 1 98.81 250 LYS B C 1
ATOM 4460 O O . LYS B 1 250 ? 9.719 -7.117 17.125 1 98.81 250 LYS B O 1
ATOM 4465 N N . ARG B 1 251 ? 9.273 -7.688 15.023 1 98.62 251 ARG B N 1
ATOM 4466 C CA . ARG B 1 251 ? 9.922 -6.512 14.461 1 98.62 251 ARG B CA 1
ATOM 4467 C C . ARG B 1 251 ? 9.266 -5.23 14.961 1 98.62 251 ARG B C 1
ATOM 4469 O O . ARG B 1 251 ? 9.953 -4.262 15.289 1 98.62 251 ARG B O 1
ATOM 4476 N N . LEU B 1 252 ? 7.922 -5.203 14.961 1 98.88 252 LEU B N 1
ATOM 4477 C CA . LEU B 1 252 ? 7.191 -4.016 15.406 1 98.88 252 LEU B CA 1
ATOM 4478 C C . LEU B 1 252 ? 7.406 -3.768 16.891 1 98.88 252 LEU B C 1
ATOM 4480 O O . LEU B 1 252 ? 7.574 -2.623 17.312 1 98.88 252 LEU B O 1
ATOM 4484 N N . THR B 1 253 ? 7.383 -4.844 17.688 1 98.81 253 THR B N 1
ATOM 4485 C CA . THR B 1 253 ? 7.645 -4.727 19.125 1 98.81 253 THR B CA 1
ATOM 4486 C C . THR B 1 253 ? 9.055 -4.188 19.375 1 98.81 253 THR B C 1
ATOM 4488 O O . THR B 1 253 ? 9.242 -3.295 20.203 1 98.81 253 THR B O 1
ATOM 4491 N N . ASP B 1 254 ? 10.047 -4.773 18.656 1 98.56 254 ASP B N 1
ATOM 4492 C CA . ASP B 1 254 ? 11.422 -4.312 18.797 1 98.56 254 ASP B CA 1
ATOM 4493 C C . ASP B 1 254 ? 11.539 -2.828 18.469 1 98.56 254 ASP B C 1
ATOM 4495 O O . ASP B 1 254 ? 12.219 -2.08 19.172 1 98.56 254 ASP B O 1
ATOM 4499 N N . MET B 1 255 ? 10.938 -2.389 17.422 1 98.62 255 MET B N 1
ATOM 4500 C CA . MET B 1 255 ? 10.984 -0.982 17.031 1 98.62 255 MET B CA 1
ATOM 4501 C C . MET B 1 255 ? 10.32 -0.103 18.078 1 98.62 255 MET B C 1
ATOM 4503 O O . MET B 1 255 ? 10.836 0.97 18.406 1 98.62 255 MET B O 1
ATOM 4507 N N . ALA B 1 256 ? 9.141 -0.521 18.594 1 98.69 256 ALA B N 1
ATOM 4508 C CA . ALA B 1 256 ? 8.492 0.201 19.688 1 98.69 256 ALA B CA 1
ATOM 4509 C C . ALA B 1 256 ? 9.438 0.37 20.875 1 98.69 256 ALA B C 1
ATOM 4511 O O . ALA B 1 256 ? 9.531 1.456 21.438 1 98.69 256 ALA B O 1
ATOM 4512 N N . ASP B 1 257 ? 10.133 -0.709 21.219 1 98.62 257 ASP B N 1
ATOM 4513 C CA . ASP B 1 257 ? 11.086 -0.67 22.328 1 98.62 257 ASP B CA 1
ATOM 4514 C C . ASP B 1 257 ? 12.227 0.306 22.031 1 98.62 257 ASP B C 1
ATOM 4516 O O . ASP B 1 257 ? 12.656 1.047 22.922 1 98.62 257 ASP B O 1
ATOM 4520 N N . GLN B 1 258 ? 12.719 0.263 20.828 1 98.19 258 GLN B N 1
ATOM 4521 C CA . GLN B 1 258 ? 13.82 1.14 20.438 1 98.19 258 GLN B CA 1
ATOM 4522 C C . GLN B 1 258 ? 13.398 2.607 20.516 1 98.19 258 GLN B C 1
ATOM 4524 O O . GLN B 1 258 ? 14.172 3.455 20.953 1 98.19 258 GLN B O 1
ATOM 4529 N N . LEU B 1 259 ? 12.188 2.93 20.016 1 97.75 259 LEU B N 1
ATOM 4530 C CA . LEU B 1 259 ? 11.672 4.289 20.125 1 97.75 259 LEU B CA 1
ATOM 4531 C C . LEU B 1 259 ? 11.547 4.699 21.594 1 97.75 259 LEU B C 1
ATOM 4533 O O . LEU B 1 259 ? 11.906 5.82 21.953 1 97.75 259 LEU B O 1
ATOM 4537 N N . HIS B 1 260 ? 11.039 3.809 22.453 1 97 260 HIS B N 1
ATOM 4538 C CA . HIS B 1 260 ? 10.859 4.059 23.875 1 97 260 HIS B CA 1
ATOM 4539 C C . HIS B 1 260 ? 12.188 4.367 24.547 1 97 260 HIS B C 1
ATOM 4541 O O . HIS B 1 260 ? 12.289 5.309 25.344 1 97 260 HIS B O 1
ATOM 4547 N N . ASP B 1 261 ? 13.25 3.615 24.25 1 95.44 261 ASP B N 1
ATOM 4548 C CA . ASP B 1 261 ? 14.547 3.701 24.906 1 95.44 261 ASP B CA 1
ATOM 4549 C C . ASP B 1 261 ? 15.391 4.828 24.312 1 95.44 261 ASP B C 1
ATOM 4551 O O . ASP B 1 261 ? 16.422 5.203 24.875 1 95.44 261 ASP B O 1
ATOM 4555 N N . GLY B 1 262 ? 15 5.332 23.234 1 90.5 262 GLY B N 1
ATOM 4556 C CA . GLY B 1 262 ? 15.789 6.352 22.562 1 90.5 262 GLY B CA 1
ATOM 4557 C C . GLY B 1 262 ? 17.094 5.824 21.984 1 90.5 262 GLY B C 1
ATOM 4558 O O . GLY B 1 262 ? 18.125 6.508 22.031 1 90.5 262 GLY B O 1
ATOM 4559 N N . ASP B 1 263 ? 17.078 4.605 21.516 1 89.94 263 ASP B N 1
ATOM 4560 C CA . ASP B 1 263 ? 18.25 3.967 20.938 1 89.94 263 ASP B CA 1
ATOM 4561 C C . ASP B 1 263 ? 18.453 4.391 19.484 1 89.94 263 ASP B C 1
ATOM 4563 O O . ASP B 1 263 ? 18.031 3.686 18.562 1 89.94 263 ASP B O 1
ATOM 4567 N N . GLU B 1 264 ? 19.141 5.344 19.266 1 91.62 264 GLU B N 1
ATOM 4568 C CA . GLU B 1 264 ? 19.312 5.934 17.938 1 91.62 264 GLU B CA 1
ATOM 4569 C C . GLU B 1 264 ? 19.969 4.949 16.984 1 91.62 264 GLU B C 1
ATOM 4571 O O . GLU B 1 264 ? 19.562 4.855 15.812 1 91.62 264 GLU B O 1
ATOM 4576 N N . THR B 1 265 ? 20.891 4.215 17.453 1 95.06 265 THR B N 1
ATOM 4577 C CA . THR B 1 265 ? 21.641 3.287 16.609 1 95.06 265 THR B CA 1
ATOM 4578 C C . THR B 1 265 ? 20.719 2.189 16.078 1 95.06 265 THR B C 1
ATOM 4580 O O . THR B 1 265 ? 20.719 1.895 14.875 1 95.06 265 THR B O 1
ATOM 4583 N N . ASP B 1 266 ? 19.906 1.633 16.953 1 95.94 266 ASP B N 1
ATOM 4584 C CA . ASP B 1 266 ? 19.016 0.551 16.547 1 95.94 266 ASP B CA 1
ATOM 4585 C C . ASP B 1 266 ? 17.922 1.063 15.617 1 95.94 266 ASP B C 1
ATOM 4587 O O . ASP B 1 266 ? 17.5 0.359 14.703 1 95.94 266 ASP B O 1
ATOM 4591 N N . VAL B 1 267 ? 17.484 2.279 15.891 1 97.25 267 VAL B N 1
ATOM 4592 C CA . VAL B 1 267 ? 16.484 2.879 15.023 1 97.25 267 VAL B CA 1
ATOM 4593 C C . VAL B 1 267 ? 17.062 3.084 13.625 1 97.25 267 VAL B C 1
ATOM 4595 O O . VAL B 1 267 ? 16.406 2.748 12.625 1 97.25 267 VAL B O 1
ATOM 4598 N N . ILE B 1 268 ? 18.25 3.578 13.555 1 96.75 268 ILE B N 1
ATOM 4599 C CA . ILE B 1 268 ? 18.938 3.779 12.281 1 96.75 268 ILE B CA 1
ATOM 4600 C C . ILE B 1 268 ? 19.078 2.443 11.555 1 96.75 268 ILE B C 1
ATOM 4602 O O . ILE B 1 268 ? 18.828 2.352 10.352 1 96.75 268 ILE B O 1
ATOM 4606 N N . ARG B 1 269 ? 19.453 1.407 12.242 1 97.25 269 ARG B N 1
ATOM 4607 C CA . ARG B 1 269 ? 19.641 0.08 11.664 1 97.25 269 ARG B CA 1
ATOM 4608 C C . ARG B 1 269 ? 18.328 -0.45 11.102 1 97.25 269 ARG B C 1
ATOM 4610 O O . ARG B 1 269 ? 18.297 -1.06 10.031 1 97.25 269 ARG B O 1
ATOM 4617 N N . PHE B 1 270 ? 17.266 -0.228 11.844 1 98.25 270 PHE B N 1
ATOM 4618 C CA . PHE B 1 270 ? 15.953 -0.653 11.398 1 98.25 270 PHE B CA 1
ATOM 4619 C C . PHE B 1 270 ? 15.617 -0.043 10.039 1 98.25 270 PHE B C 1
ATOM 4621 O O . PHE B 1 270 ? 15.188 -0.748 9.125 1 98.25 270 PHE B O 1
ATOM 4628 N N . PHE B 1 271 ? 15.828 1.219 9.844 1 97.88 271 PHE B N 1
ATOM 4629 C CA . PHE B 1 271 ? 15.438 1.92 8.625 1 97.88 271 PHE B CA 1
ATOM 4630 C C . PHE B 1 271 ? 16.438 1.648 7.504 1 97.88 271 PHE B C 1
ATOM 4632 O O . PHE B 1 271 ? 16.125 1.865 6.332 1 97.88 271 PHE B O 1
ATOM 4639 N N . ALA B 1 272 ? 17.609 1.057 7.805 1 97.25 272 ALA B N 1
ATOM 4640 C CA . ALA B 1 272 ? 18.625 0.77 6.793 1 97.25 272 ALA B CA 1
ATOM 4641 C C . ALA B 1 272 ? 18.531 -0.676 6.312 1 97.25 272 ALA B C 1
ATOM 4643 O O . ALA B 1 272 ? 19.016 -1.012 5.23 1 97.25 272 ALA B O 1
ATOM 4644 N N . GLU B 1 273 ? 17.938 -1.529 7.102 1 97.69 273 GLU B N 1
ATOM 4645 C CA . GLU B 1 273 ? 17.938 -2.967 6.848 1 97.69 273 GLU B CA 1
ATOM 4646 C C . GLU B 1 273 ? 17.328 -3.285 5.484 1 97.69 273 GLU B C 1
ATOM 4648 O O . GLU B 1 273 ? 17.75 -4.23 4.816 1 97.69 273 GLU B O 1
ATOM 4653 N N . GLY B 1 274 ? 16.359 -2.492 5.039 1 97.69 274 GLY B N 1
ATOM 4654 C CA . GLY B 1 274 ? 15.656 -2.744 3.795 1 97.69 274 GLY B CA 1
ATOM 4655 C C . GLY B 1 274 ? 16.344 -2.146 2.582 1 97.69 274 GLY B C 1
ATOM 4656 O O . GLY B 1 274 ? 15.773 -2.137 1.485 1 97.69 274 GLY B O 1
ATOM 4657 N N . ASN B 1 275 ? 17.594 -1.654 2.709 1 97 275 ASN B N 1
ATOM 4658 C CA . ASN B 1 275 ? 18.297 -0.982 1.626 1 97 275 ASN B CA 1
ATOM 4659 C C . ASN B 1 275 ? 18.484 -1.9 0.421 1 97 275 ASN B C 1
ATOM 4661 O O . ASN B 1 275 ? 18.406 -1.454 -0.724 1 97 275 ASN B O 1
ATOM 4665 N N . PRO B 1 276 ? 18.703 -3.188 0.638 1 96.69 276 PRO B N 1
ATOM 4666 C C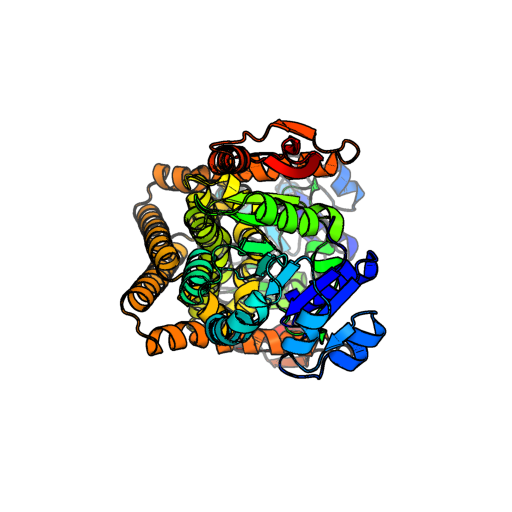A . PRO B 1 276 ? 18.812 -4.066 -0.529 1 96.69 276 PRO B CA 1
ATOM 4667 C C . PRO B 1 276 ? 17.562 -4.047 -1.409 1 96.69 276 PRO B C 1
ATOM 4669 O O . PRO B 1 276 ? 17.672 -4.098 -2.637 1 96.69 276 PRO B O 1
ATOM 4672 N N . PHE B 1 277 ? 16.453 -3.951 -0.856 1 97.81 277 PHE B N 1
ATOM 4673 C CA . PHE B 1 277 ? 15.219 -3.881 -1.631 1 97.81 277 PHE B CA 1
ATOM 4674 C C . PHE B 1 277 ? 15.117 -2.555 -2.373 1 97.81 277 PHE B C 1
ATOM 4676 O O . PHE B 1 277 ? 14.719 -2.518 -3.539 1 97.81 277 PHE B O 1
ATOM 4683 N N . ARG B 1 278 ? 15.461 -1.436 -1.693 1 96.25 278 ARG B N 1
ATOM 4684 C CA . ARG B 1 278 ? 15.453 -0.125 -2.336 1 96.25 278 ARG B CA 1
ATOM 4685 C C . ARG B 1 278 ? 16.375 -0.102 -3.549 1 96.25 278 ARG B C 1
ATOM 4687 O O . ARG B 1 278 ? 16.016 0.45 -4.594 1 96.25 278 ARG B O 1
ATOM 4694 N N . GLN B 1 279 ? 17.531 -0.742 -3.416 1 94.81 279 GLN B N 1
ATOM 4695 C CA . GLN B 1 279 ? 18.484 -0.824 -4.516 1 94.81 279 GLN B CA 1
ATOM 4696 C C . GLN B 1 279 ? 17.922 -1.667 -5.66 1 94.81 279 GLN B C 1
ATOM 4698 O O . GLN B 1 279 ? 18.078 -1.309 -6.832 1 94.81 279 GLN B O 1
ATOM 4703 N N . TYR B 1 280 ? 17.297 -2.73 -5.301 1 94.5 280 TYR B N 1
ATOM 4704 C CA . TYR B 1 280 ? 16.672 -3.604 -6.277 1 94.5 280 TYR B CA 1
ATOM 4705 C C . TYR B 1 280 ? 15.617 -2.844 -7.09 1 94.5 280 TYR B C 1
ATOM 4707 O O . TYR B 1 280 ? 15.617 -2.908 -8.32 1 94.5 280 TYR B O 1
ATOM 4715 N N . LYS B 1 281 ? 14.766 -2.092 -6.418 1 94.12 281 LYS B N 1
ATOM 4716 C CA . LYS B 1 281 ? 13.703 -1.345 -7.086 1 94.12 281 LYS B CA 1
ATOM 4717 C C . LYS B 1 281 ? 14.273 -0.246 -7.977 1 94.12 281 LYS B C 1
ATOM 4719 O O . LYS B 1 281 ? 13.766 0.004 -9.07 1 94.12 281 LYS B O 1
ATOM 4724 N N . SER B 1 282 ? 15.289 0.419 -7.504 1 91.12 282 SER B N 1
ATOM 4725 C CA . SER B 1 282 ? 15.969 1.432 -8.312 1 91.12 282 SER B CA 1
ATOM 4726 C C . SER B 1 282 ? 16.547 0.827 -9.586 1 91.12 282 SER B C 1
ATOM 4728 O O . SER B 1 282 ? 16.438 1.418 -10.664 1 91.12 282 SER B O 1
ATOM 4730 N N . ALA B 1 283 ? 17.109 -0.355 -9.5 1 89.31 283 ALA B N 1
ATOM 4731 C CA . ALA B 1 283 ? 17.688 -1.048 -10.656 1 89.31 283 ALA B CA 1
ATOM 4732 C C . ALA B 1 283 ? 16.594 -1.444 -11.656 1 89.31 283 ALA B C 1
ATOM 4734 O O . ALA B 1 283 ? 16.812 -1.384 -12.867 1 89.31 283 ALA B O 1
ATOM 4735 N N . LEU B 1 284 ? 15.477 -1.836 -11.148 1 88 284 LEU B N 1
ATOM 4736 C CA . LEU B 1 284 ? 14.375 -2.221 -12.016 1 88 284 LEU B CA 1
ATOM 4737 C C . LEU B 1 284 ? 13.859 -1.021 -12.805 1 88 284 LEU B C 1
ATOM 4739 O O . LEU B 1 284 ? 13.547 -1.142 -13.984 1 88 284 LEU B O 1
ATOM 4743 N N . THR B 1 285 ? 13.688 0.103 -12.125 1 83.56 285 THR B N 1
ATOM 4744 C CA . THR B 1 285 ? 13.211 1.32 -12.766 1 83.56 285 THR B CA 1
ATOM 4745 C C . THR B 1 285 ? 14.188 1.777 -13.852 1 83.56 285 THR B C 1
ATOM 4747 O O . THR B 1 285 ? 13.766 2.193 -14.93 1 83.56 285 THR B O 1
ATOM 4750 N N . HIS B 1 286 ? 15.43 1.687 -13.664 1 79.31 286 HIS B N 1
ATOM 4751 C CA . HIS B 1 286 ? 16.438 2.062 -14.641 1 79.31 286 HIS B CA 1
ATOM 4752 C C . HIS B 1 286 ? 16.406 1.138 -15.852 1 79.31 286 HIS B C 1
ATOM 4754 O O . HIS B 1 286 ? 16.594 1.587 -16.984 1 79.31 286 HIS B O 1
ATOM 4760 N N . ALA B 1 287 ? 16.172 -0.097 -15.578 1 74.25 287 ALA B N 1
ATOM 4761 C CA . ALA B 1 287 ? 16.125 -1.078 -16.656 1 74.25 287 ALA B CA 1
ATOM 4762 C C . ALA B 1 287 ? 14.898 -0.85 -17.547 1 74.25 287 ALA B C 1
ATOM 4764 O O . ALA B 1 287 ? 14.961 -1.067 -18.766 1 74.25 287 ALA B O 1
ATOM 4765 N N . SER B 1 288 ? 13.867 -0.373 -16.984 1 70.38 288 SER B N 1
ATOM 4766 C CA . SER B 1 288 ? 12.633 -0.13 -17.719 1 70.38 288 SER B CA 1
ATOM 4767 C C . SER B 1 288 ? 12.727 1.154 -18.547 1 70.38 288 SER B C 1
ATOM 4769 O O . SER B 1 288 ? 12.156 1.247 -19.625 1 70.38 288 SER B O 1
ATOM 4771 N N . ASP B 1 289 ? 13.281 2.195 -17.984 1 63.34 289 ASP B N 1
ATOM 4772 C CA . ASP B 1 289 ? 13.461 3.469 -18.688 1 63.34 289 ASP B CA 1
ATOM 4773 C C . ASP B 1 289 ? 14.453 3.334 -19.828 1 63.34 289 ASP B C 1
ATOM 4775 O O . ASP B 1 289 ? 14.336 4.035 -20.844 1 63.34 289 ASP B O 1
ATOM 4779 N N . GLY B 1 290 ? 15.523 2.609 -19.562 1 56.66 290 GLY B N 1
ATOM 4780 C CA . GLY B 1 290 ? 16.484 2.383 -20.625 1 56.66 290 GLY B CA 1
ATOM 4781 C C . GLY B 1 290 ? 15.977 1.468 -21.719 1 56.66 290 GLY B C 1
ATOM 4782 O O . GLY B 1 290 ? 16.766 0.874 -22.453 1 56.66 290 GLY B O 1
ATOM 4783 N N . ALA B 1 291 ? 14.664 1.587 -21.75 1 52.34 291 ALA B N 1
ATOM 4784 C CA . ALA B 1 291 ? 13.68 0.859 -22.562 1 52.34 291 ALA B CA 1
ATOM 4785 C C . ALA B 1 291 ? 14.328 0.231 -23.781 1 52.34 291 ALA B C 1
ATOM 4787 O O . ALA B 1 291 ? 13.758 -0.67 -24.406 1 52.34 291 ALA B O 1
ATOM 4788 N N . ALA B 1 292 ? 14.992 1.148 -24.484 1 51.06 292 ALA B N 1
ATOM 4789 C CA . ALA B 1 292 ? 15.227 0.643 -25.828 1 51.06 292 ALA B CA 1
ATOM 4790 C C . ALA B 1 292 ? 15.969 -0.693 -25.797 1 51.06 292 ALA B C 1
ATOM 4792 O O . ALA B 1 292 ? 16.016 -1.413 -26.797 1 51.06 292 ALA B O 1
ATOM 4793 N N . GLU B 1 293 ? 16.578 -0.921 -24.672 1 57.06 293 GLU B N 1
ATOM 4794 C CA . GLU B 1 293 ? 17.406 -2.121 -24.797 1 57.06 293 GLU B CA 1
ATOM 4795 C C . GLU B 1 293 ? 16.734 -3.316 -24.125 1 57.06 293 GLU B C 1
ATOM 4797 O O . GLU B 1 293 ? 16.297 -3.217 -22.984 1 57.06 293 GLU B O 1
ATOM 4802 N N . SER B 1 294 ? 16.234 -4.285 -24.766 1 70.12 294 SER B N 1
ATOM 4803 C CA . SER B 1 294 ? 15.742 -5.586 -24.344 1 70.12 294 SER B CA 1
ATOM 4804 C C . SER B 1 294 ? 16.578 -6.164 -23.203 1 70.12 294 SER B C 1
ATOM 4806 O O . SER B 1 294 ? 17.797 -5.961 -23.156 1 70.12 294 SER B O 1
ATOM 4808 N N . LEU B 1 295 ? 15.922 -6.703 -22.062 1 83.06 295 LEU B N 1
ATOM 4809 C CA . LEU B 1 295 ? 16.641 -7.414 -21 1 83.06 295 LEU B CA 1
ATOM 4810 C C . LEU B 1 295 ? 17.531 -8.508 -21.594 1 83.06 295 LEU B C 1
ATOM 4812 O O . LEU B 1 295 ? 17.156 -9.148 -22.578 1 83.06 295 LEU B O 1
ATOM 4816 N N . PRO B 1 296 ? 18.672 -8.641 -21.094 1 89.06 296 PRO B N 1
ATOM 4817 C CA . PRO B 1 296 ? 19.562 -9.672 -21.625 1 89.06 296 PRO B CA 1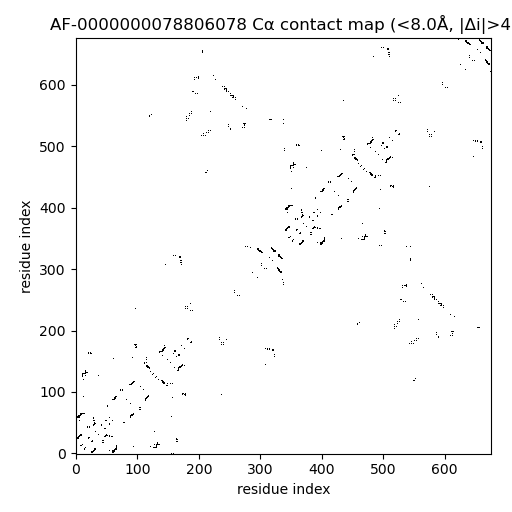
ATOM 4818 C C . PRO B 1 296 ? 18.953 -11.07 -21.562 1 89.06 296 PRO B C 1
ATOM 4820 O O . PRO B 1 296 ? 18.219 -11.383 -20.625 1 89.06 296 PRO B O 1
ATOM 4823 N N . GLU B 1 297 ? 19.234 -11.781 -22.641 1 94.12 297 GLU B N 1
ATOM 4824 C CA . GLU B 1 297 ? 18.766 -13.164 -22.719 1 94.12 297 GLU B CA 1
ATOM 4825 C C . GLU B 1 297 ? 19.953 -14.125 -22.891 1 94.12 297 GLU B C 1
ATOM 4827 O O . GLU B 1 297 ? 21 -13.75 -23.422 1 94.12 297 GLU B O 1
ATOM 4832 N N . ARG B 1 298 ? 19.797 -15.289 -22.344 1 95.38 298 ARG B N 1
ATOM 4833 C CA . ARG B 1 298 ? 20.781 -16.344 -22.562 1 95.38 298 ARG B CA 1
ATOM 4834 C C . ARG B 1 298 ? 20.109 -17.719 -22.609 1 95.38 298 ARG B C 1
ATOM 4836 O O . ARG B 1 298 ? 18.953 -17.859 -22.188 1 95.38 298 ARG B O 1
ATOM 4843 N N . GLU B 1 299 ? 20.859 -18.656 -23.109 1 97.25 299 GLU B N 1
ATOM 4844 C CA . GLU B 1 299 ? 20.359 -20.031 -23.125 1 97.25 299 GLU B CA 1
ATOM 4845 C C . GLU B 1 299 ? 20.812 -20.797 -21.891 1 97.25 299 GLU B C 1
ATOM 4847 O O . GLU B 1 299 ? 21.922 -20.594 -21.406 1 97.25 299 GLU B O 1
ATOM 4852 N N . LEU B 1 300 ? 19.938 -21.625 -21.406 1 97.69 300 LEU B N 1
ATOM 4853 C CA . LEU B 1 300 ? 20.234 -22.5 -20.281 1 97.69 300 LEU B CA 1
ATOM 4854 C C . LEU B 1 300 ? 19.969 -23.953 -20.656 1 97.69 300 LEU B C 1
ATOM 4856 O O . LEU B 1 300 ? 18.844 -24.328 -21 1 97.69 300 LEU B O 1
ATOM 4860 N N . THR B 1 301 ? 20.969 -24.75 -20.609 1 98.19 301 THR B N 1
ATOM 4861 C CA . THR B 1 301 ? 20.797 -26.188 -20.828 1 98.19 301 THR B CA 1
ATOM 4862 C C . THR B 1 301 ? 20.109 -26.859 -19.641 1 98.19 301 THR B C 1
ATOM 4864 O O . THR B 1 301 ? 20.531 -26.672 -18.5 1 98.19 301 THR B O 1
ATOM 4867 N N . VAL B 1 302 ? 19.094 -27.609 -19.922 1 98.25 302 VAL B N 1
ATOM 4868 C CA . VAL B 1 302 ? 18.359 -28.344 -18.906 1 98.25 302 VAL B CA 1
ATOM 4869 C C . VAL B 1 302 ? 18.766 -29.812 -18.906 1 98.25 302 VAL B C 1
ATOM 4871 O O . VAL B 1 302 ? 18.469 -30.531 -19.859 1 98.25 302 VAL B O 1
ATOM 4874 N N . PRO B 1 303 ? 19.375 -30.266 -17.859 1 97.75 303 PRO B N 1
ATOM 4875 C CA . PRO B 1 303 ? 19.906 -31.625 -17.859 1 97.75 303 PRO B CA 1
ATOM 4876 C C . PRO B 1 303 ? 18.812 -32.688 -17.766 1 97.75 303 PRO B C 1
ATOM 4878 O O . PRO B 1 303 ? 17.688 -32.375 -17.344 1 97.75 303 PRO B O 1
ATOM 4881 N N . GLU B 1 304 ? 19.156 -33.906 -18.172 1 95.94 304 GLU B N 1
ATOM 4882 C CA . GLU B 1 304 ? 18.203 -35 -18.109 1 95.94 304 GLU B CA 1
ATOM 4883 C C . GLU B 1 304 ? 17.875 -35.375 -16.656 1 95.94 304 GLU B C 1
ATOM 4885 O O . GLU B 1 304 ? 16.719 -35.688 -16.344 1 95.94 304 GLU B O 1
ATOM 4890 N N . SER B 1 305 ? 18.891 -35.344 -15.867 1 95.31 305 SER B N 1
ATOM 4891 C CA . SER B 1 305 ? 18.703 -35.562 -14.438 1 95.31 305 SER B CA 1
ATOM 4892 C C . SER B 1 305 ? 18.984 -34.312 -13.633 1 95.31 305 SER B C 1
ATOM 4894 O O . SER B 1 305 ? 19.891 -33.531 -13.969 1 95.31 305 SER B O 1
ATOM 4896 N 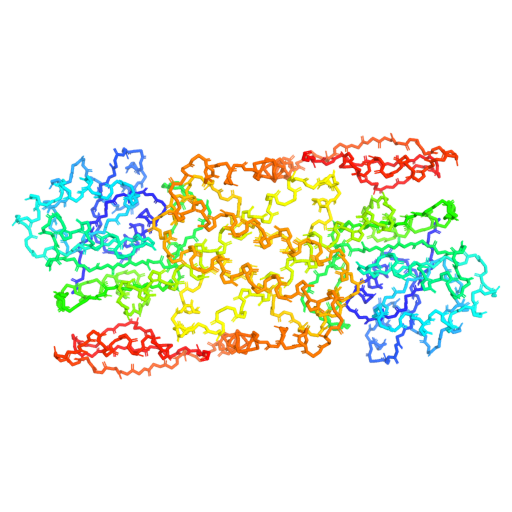N . GLY B 1 306 ? 18.156 -34.094 -12.578 1 96.62 306 GLY B N 1
ATOM 4897 C CA . GLY B 1 306 ? 18.375 -32.938 -11.727 1 96.62 306 GLY B CA 1
ATOM 4898 C C . GLY B 1 306 ? 17.844 -31.656 -12.344 1 96.62 306 GLY B C 1
ATOM 4899 O O . GLY B 1 306 ? 18.266 -30.562 -11.969 1 96.62 306 GLY B O 1
ATOM 4900 N N . TRP B 1 307 ? 16.984 -31.781 -13.352 1 98 307 TRP B N 1
ATOM 4901 C CA . TRP B 1 307 ? 16.5 -30.609 -14.078 1 98 307 TRP B CA 1
ATOM 4902 C C . TRP B 1 307 ? 15.688 -29.703 -13.164 1 98 307 TRP B C 1
ATOM 4904 O O . TRP B 1 307 ? 15.727 -28.469 -13.305 1 98 307 TRP B O 1
ATOM 4914 N N . GLN B 1 308 ? 15.016 -30.312 -12.148 1 97.94 308 GLN B N 1
ATOM 4915 C CA . GLN B 1 308 ? 14.219 -29.516 -11.227 1 97.94 308 GLN B CA 1
ATOM 4916 C C . GLN B 1 308 ? 15.094 -28.562 -10.414 1 97.94 308 GLN B C 1
ATOM 4918 O O . GLN B 1 308 ? 14.797 -27.375 -10.305 1 97.94 308 GLN B O 1
ATOM 4923 N N . GLN B 1 309 ? 16.203 -29.062 -9.898 1 97.56 309 GLN B N 1
ATOM 4924 C CA . GLN B 1 309 ? 17.141 -28.266 -9.109 1 97.56 309 GLN B CA 1
ATOM 4925 C C . GLN B 1 309 ? 17.797 -27.188 -9.961 1 97.56 309 GLN B C 1
ATOM 4927 O O . GLN B 1 309 ? 18 -26.062 -9.508 1 97.56 309 GLN B O 1
ATOM 4932 N N . THR B 1 310 ? 18.125 -27.578 -11.18 1 97.94 310 THR B N 1
ATOM 4933 C CA . THR B 1 310 ? 18.75 -26.641 -12.102 1 97.94 310 THR B CA 1
ATOM 4934 C C . THR B 1 310 ? 17.844 -25.438 -12.344 1 97.94 310 THR B C 1
ATOM 4936 O O . THR B 1 310 ? 18.297 -24.297 -12.266 1 97.94 310 THR B O 1
ATOM 4939 N N . LEU B 1 311 ? 16.625 -25.688 -12.562 1 98 311 LEU B N 1
ATOM 4940 C CA . LEU B 1 311 ? 15.68 -24.625 -12.875 1 98 311 LEU B CA 1
ATOM 4941 C C . LEU B 1 311 ? 15.336 -23.828 -11.617 1 98 311 LEU B C 1
ATOM 4943 O O . LEU B 1 311 ? 15.133 -22.609 -11.688 1 98 311 LEU B O 1
ATOM 4947 N N . LEU B 1 312 ? 15.25 -24.469 -10.453 1 97.56 312 LEU B N 1
ATOM 4948 C CA . LEU B 1 312 ? 15.039 -23.781 -9.188 1 97.56 312 LEU B CA 1
ATOM 4949 C C . LEU B 1 312 ? 16.188 -22.828 -8.883 1 97.56 312 LEU B C 1
ATOM 4951 O O . LEU B 1 312 ? 15.977 -21.703 -8.445 1 97.56 312 LEU B O 1
ATOM 4955 N N . PHE B 1 313 ? 17.391 -23.312 -9.117 1 97 313 PHE B N 1
ATOM 4956 C CA . PHE B 1 313 ? 18.562 -22.484 -8.883 1 97 313 PHE B CA 1
ATOM 4957 C C . PHE B 1 313 ? 18.562 -21.266 -9.805 1 97 313 PHE B C 1
ATOM 4959 O O . PHE B 1 313 ? 18.969 -20.172 -9.406 1 97 313 PHE B O 1
ATOM 4966 N N . SER B 1 314 ? 18.141 -21.5 -11.047 1 96.81 314 SER B N 1
ATOM 4967 C CA . SER B 1 314 ? 18 -20.391 -11.977 1 96.81 314 SER B CA 1
ATOM 4968 C C . SER B 1 314 ? 17.047 -19.328 -11.438 1 96.81 314 SER B C 1
ATOM 4970 O O . SER B 1 314 ? 17.344 -18.141 -11.484 1 96.81 314 SER B O 1
ATOM 4972 N N . ALA B 1 315 ? 15.914 -19.75 -10.898 1 96.56 315 ALA B N 1
ATOM 4973 C CA . ALA B 1 315 ? 14.938 -18.844 -10.312 1 96.56 315 ALA B CA 1
ATOM 4974 C C . ALA B 1 315 ? 15.555 -18.062 -9.148 1 96.56 315 ALA B C 1
ATOM 4976 O O . ALA B 1 315 ? 15.32 -16.859 -9.008 1 96.56 315 ALA B O 1
ATOM 4977 N N . ARG B 1 316 ? 16.359 -18.688 -8.297 1 96.06 316 ARG B N 1
ATOM 4978 C CA . ARG B 1 316 ? 16.984 -18.078 -7.137 1 96.06 316 ARG B CA 1
ATOM 4979 C C . ARG B 1 316 ? 17.969 -16.984 -7.566 1 96.06 316 ARG B C 1
ATOM 4981 O O . ARG B 1 316 ? 18.219 -16.047 -6.809 1 96.06 316 ARG B O 1
ATOM 4988 N N . ARG B 1 317 ? 18.406 -17.062 -8.797 1 93.75 317 ARG B N 1
ATOM 4989 C CA . ARG B 1 317 ? 19.359 -16.078 -9.312 1 93.75 317 ARG B CA 1
ATOM 4990 C C . ARG B 1 317 ? 18.641 -14.914 -9.984 1 93.75 317 ARG B C 1
ATOM 4992 O O . ARG B 1 317 ? 19.281 -14.031 -10.562 1 93.75 317 ARG B O 1
ATOM 4999 N N . GLY B 1 318 ? 17.328 -14.938 -10.008 1 91.56 318 GLY B N 1
ATOM 5000 C CA . GLY B 1 318 ? 16.547 -13.859 -10.594 1 91.56 318 GLY B CA 1
ATOM 5001 C C . GLY B 1 318 ? 16.281 -14.055 -12.078 1 91.56 318 GLY B C 1
ATOM 5002 O O . GLY B 1 318 ? 16 -13.094 -12.789 1 91.56 318 GLY B O 1
ATOM 5003 N N . GLU B 1 319 ? 16.359 -15.312 -12.586 1 95.19 319 GLU B N 1
ATOM 5004 C CA . GLU B 1 319 ? 16.172 -15.625 -13.992 1 95.19 319 GLU B CA 1
ATOM 5005 C C . GLU B 1 319 ? 14.766 -16.156 -14.258 1 95.19 319 GLU B C 1
ATOM 5007 O O . GLU B 1 319 ? 14.219 -16.922 -13.45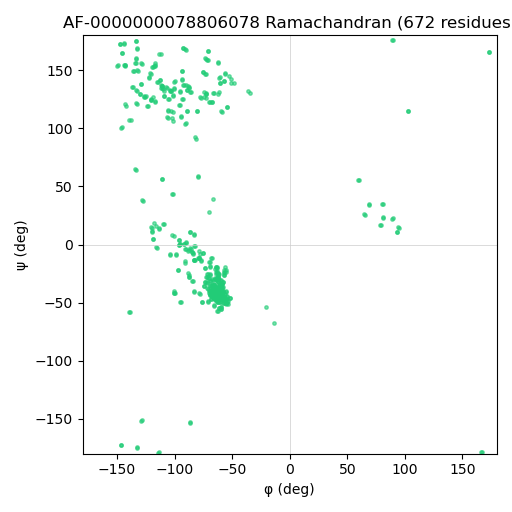3 1 95.19 319 GLU B O 1
ATOM 5012 N N . ALA B 1 320 ? 14.234 -15.719 -15.391 1 97.12 320 ALA B N 1
ATOM 5013 C CA . ALA B 1 320 ? 12.922 -16.219 -15.812 1 97.12 320 ALA B CA 1
ATOM 5014 C C . ALA B 1 320 ? 13 -16.859 -17.188 1 97.12 320 ALA B C 1
ATOM 5016 O O . ALA B 1 320 ? 13.711 -16.375 -18.078 1 97.12 320 ALA B O 1
ATOM 5017 N N . ILE B 1 321 ? 12.266 -17.859 -17.391 1 98.31 321 ILE B N 1
ATOM 5018 C CA . ILE B 1 321 ? 12.203 -18.547 -18.672 1 98.31 321 ILE B CA 1
ATOM 5019 C C . ILE B 1 321 ? 11.172 -17.875 -19.578 1 98.31 321 ILE B C 1
ATOM 5021 O O . ILE B 1 321 ? 10.031 -17.641 -19.156 1 98.31 321 ILE B O 1
ATOM 5025 N N . ILE B 1 322 ? 11.586 -17.594 -20.812 1 97.44 322 ILE B N 1
ATOM 5026 C CA . ILE B 1 322 ? 10.664 -16.938 -21.734 1 97.44 322 ILE B CA 1
ATOM 5027 C C . ILE B 1 322 ? 10.352 -17.875 -22.906 1 97.44 322 ILE B C 1
ATOM 5029 O O . ILE B 1 322 ? 9.555 -17.531 -23.781 1 97.44 322 ILE B O 1
ATOM 5033 N N . GLY B 1 323 ? 10.984 -19.047 -22.922 1 97.44 323 GLY B N 1
ATOM 5034 C CA . GLY B 1 323 ? 10.75 -20.031 -23.969 1 97.44 323 GLY B CA 1
ATOM 5035 C C . GLY B 1 323 ? 11.781 -21.141 -23.984 1 97.44 323 GLY B C 1
ATOM 5036 O O . GLY B 1 323 ? 12.656 -21.188 -23.109 1 97.44 323 GLY B O 1
ATOM 5037 N N . PHE B 1 324 ? 11.617 -22.047 -24.938 1 97.31 324 PHE B N 1
ATOM 5038 C CA . PHE B 1 324 ? 12.555 -23.156 -25.156 1 97.31 324 PHE B CA 1
ATOM 5039 C C . PHE B 1 324 ? 12.961 -23.234 -26.625 1 97.31 324 PHE B C 1
ATOM 5041 O O . PHE B 1 324 ? 12.102 -23.219 -27.516 1 97.31 324 PHE B O 1
ATOM 5048 N N . VAL B 1 325 ? 14.266 -23.297 -26.812 1 96.62 325 VAL B N 1
ATOM 5049 C CA . VAL B 1 325 ? 14.773 -23.562 -28.156 1 96.62 325 VAL B CA 1
ATOM 5050 C C . VAL B 1 325 ? 14.43 -25 -28.562 1 96.62 325 VAL B C 1
ATOM 5052 O O . VAL B 1 325 ? 14.008 -25.234 -29.688 1 96.62 325 VAL B O 1
ATOM 5055 N N . ASN B 1 326 ? 14.68 -25.828 -27.719 1 96.12 326 ASN B N 1
ATOM 5056 C CA . ASN B 1 326 ? 14.297 -27.234 -27.75 1 96.12 326 ASN B CA 1
ATOM 5057 C C . ASN B 1 326 ? 14.039 -27.781 -26.344 1 96.12 326 ASN B C 1
ATOM 5059 O O . ASN B 1 326 ? 14.234 -27.062 -25.359 1 96.12 326 ASN B O 1
ATOM 5063 N N . PRO B 1 327 ? 13.555 -28.938 -26.172 1 96.5 327 PRO B N 1
ATOM 5064 C CA . PRO B 1 327 ? 13.094 -29.422 -24.859 1 96.5 327 PRO B CA 1
ATOM 5065 C C . PRO B 1 327 ? 14.172 -29.328 -23.797 1 96.5 327 PRO B C 1
ATOM 5067 O O . PRO B 1 327 ? 13.859 -29.25 -22.594 1 96.5 327 PRO B O 1
ATOM 5070 N N . ARG B 1 328 ? 15.414 -29.312 -24.125 1 97.81 328 ARG B N 1
ATOM 5071 C CA . ARG B 1 328 ? 16.469 -29.328 -23.125 1 97.81 328 ARG B CA 1
ATOM 5072 C C . ARG B 1 328 ? 17.297 -28.047 -23.156 1 97.81 328 ARG B C 1
ATOM 5074 O O . ARG B 1 328 ? 18.406 -28 -22.625 1 97.81 328 ARG B O 1
ATOM 5081 N N . GLN B 1 329 ? 16.766 -27.031 -23.797 1 98.06 329 GLN B N 1
ATOM 5082 C CA . GLN B 1 329 ? 17.406 -25.734 -23.891 1 98.06 329 GLN B CA 1
ATOM 5083 C C . GLN B 1 329 ? 16.391 -24.609 -23.703 1 98.06 329 GLN B C 1
ATOM 5085 O O . GLN B 1 329 ? 15.648 -24.266 -24.625 1 98.06 329 GLN B O 1
ATOM 5090 N N . ALA B 1 330 ? 16.5 -24 -22.562 1 98.19 330 ALA B N 1
ATOM 5091 C CA . ALA B 1 330 ? 15.578 -22.922 -22.234 1 98.19 330 ALA B CA 1
ATOM 5092 C C . ALA B 1 330 ? 16.156 -21.562 -22.609 1 98.19 330 ALA B C 1
ATOM 5094 O O . ALA B 1 330 ? 17.391 -21.406 -22.672 1 98.19 330 ALA B O 1
ATOM 5095 N N . ILE B 1 331 ? 15.328 -20.641 -22.953 1 98.06 331 ILE B N 1
ATOM 5096 C CA . ILE B 1 331 ? 15.703 -19.234 -23.109 1 98.06 331 ILE B CA 1
ATOM 5097 C C . ILE B 1 331 ? 15.391 -18.469 -21.828 1 98.06 331 ILE B C 1
ATOM 5099 O O . ILE B 1 331 ? 14.234 -18.391 -21.406 1 98.06 331 ILE B O 1
ATOM 5103 N N . ILE B 1 332 ? 16.438 -17.891 -21.234 1 96.75 332 ILE B N 1
ATOM 5104 C CA . ILE B 1 332 ? 16.328 -17.234 -19.938 1 96.75 332 ILE B CA 1
ATOM 5105 C C . ILE B 1 332 ? 16.5 -15.727 -20.094 1 96.75 332 ILE B C 1
ATOM 5107 O O . ILE B 1 332 ? 17.344 -15.273 -20.875 1 96.75 332 ILE B O 1
ATOM 5111 N N . GLN B 1 333 ? 15.688 -15.023 -19.453 1 94.75 333 GLN B N 1
ATOM 5112 C CA . GLN B 1 333 ? 15.828 -13.578 -19.328 1 94.75 333 GLN B CA 1
ATOM 5113 C C . GLN B 1 333 ? 16.375 -13.188 -17.953 1 94.75 333 GLN B C 1
ATOM 5115 O O . GLN B 1 333 ? 15.906 -13.703 -16.938 1 94.75 333 GLN B O 1
ATOM 5120 N N . LEU B 1 334 ? 17.359 -12.336 -17.969 1 89.31 334 LEU B N 1
ATOM 5121 C CA . LEU B 1 334 ? 17.984 -11.875 -16.719 1 89.31 334 LEU B CA 1
ATOM 5122 C C . LEU B 1 334 ? 17.344 -10.578 -16.25 1 89.31 334 LEU B C 1
ATOM 5124 O O . LEU B 1 334 ? 17.234 -9.609 -17 1 89.31 334 LEU B O 1
ATOM 5128 N N . ARG B 1 335 ? 16.906 -10.641 -15.055 1 84.56 335 ARG B N 1
ATOM 5129 C CA . ARG B 1 335 ? 16.344 -9.445 -14.43 1 84.56 335 ARG B CA 1
ATOM 5130 C C . ARG B 1 335 ? 17.172 -9.031 -13.219 1 84.56 335 ARG B C 1
ATOM 5132 O O . ARG B 1 335 ? 17.938 -9.836 -12.672 1 84.56 335 ARG B O 1
ATOM 5139 N N . PRO B 1 336 ? 17.109 -7.699 -12.883 1 84.38 336 PRO B N 1
ATOM 5140 C CA . PRO B 1 336 ? 17.797 -7.305 -11.664 1 84.38 336 PRO B CA 1
ATOM 5141 C C . PRO B 1 336 ? 17.422 -8.164 -10.461 1 84.38 336 PRO B C 1
ATOM 5143 O O . PRO B 1 336 ? 16.297 -8.641 -10.367 1 84.38 336 PRO B O 1
ATOM 5146 N N . ALA B 1 337 ? 18.438 -8.438 -9.602 1 86.56 337 ALA B N 1
ATOM 5147 C CA . ALA B 1 337 ? 18.234 -9.281 -8.43 1 86.56 337 ALA B CA 1
ATOM 5148 C C . ALA B 1 337 ? 18.734 -8.594 -7.16 1 86.56 337 ALA B C 1
ATOM 5150 O O . ALA B 1 337 ? 19.484 -7.621 -7.234 1 86.56 337 ALA B O 1
ATOM 5151 N N . MET B 1 338 ? 18.188 -8.992 -6.043 1 88.31 338 MET B N 1
ATOM 5152 C CA . MET B 1 338 ? 18.562 -8.438 -4.746 1 88.31 338 MET B CA 1
ATOM 5153 C C . MET B 1 338 ? 19.859 -9.07 -4.234 1 88.31 338 MET B C 1
ATOM 5155 O O . MET B 1 338 ? 20.125 -10.242 -4.5 1 88.31 338 MET B O 1
#

Nearest PDB structures (foldseek):
  3ktd-assembly2_D  TM=8.337E-01  e=1.265E-20  Corynebacterium glutamicum ATCC 13032
  5uyy-assembly2_D  TM=7.504E-01  e=3.828E-22  Bacillus anthracis
  3ktd-assembly1_B  TM=8.209E-01  e=1.421E-20  Corynebacterium glutamicum ATCC 13032
  4e21-assembly1_A-2  TM=5.461E-01  e=2.620E-07  Geobacter metallireducens GS-15
  4e21-assembly1_B-2  TM=5.453E-01  e=1.644E-07  Geobacter metallireducens GS-15

Radius of gyration: 28.92 Å; Cα contacts (8 Å, |Δi|>4): 1299; chains: 2; bounding box: 46×87×57 Å